Protein AF-A0A812QPV8-F1 (afdb_monomer_lite)

Structure (mmCIF, N/CA/C/O backbone):
data_AF-A0A812QPV8-F1
#
_entry.id   AF-A0A812QPV8-F1
#
loop_
_atom_site.group_PDB
_atom_site.id
_atom_site.type_symbol
_atom_site.label_atom_id
_atom_site.label_alt_id
_atom_site.label_comp_id
_atom_site.label_asym_id
_atom_site.label_entity_id
_atom_site.label_seq_id
_atom_site.pdbx_PDB_ins_code
_atom_site.Cartn_x
_atom_site.Cartn_y
_atom_site.Cartn_z
_atom_site.occupancy
_atom_site.B_iso_or_equiv
_atom_site.auth_seq_id
_atom_site.auth_comp_id
_atom_site.auth_asym_id
_atom_site.auth_atom_id
_atom_site.pdbx_PDB_model_num
ATOM 1 N N . MET A 1 1 ? 8.703 -11.787 -17.343 1.00 75.12 1 MET A N 1
ATOM 2 C CA . MET A 1 1 ? 9.051 -10.346 -17.436 1.00 75.12 1 MET A CA 1
ATOM 3 C C . MET A 1 1 ? 9.563 -9.768 -16.114 1.00 75.12 1 MET A C 1
ATOM 5 O O . MET A 1 1 ? 10.776 -9.714 -15.955 1.00 75.12 1 MET A O 1
ATOM 9 N N . LEU A 1 2 ? 8.716 -9.379 -15.142 1.00 79.25 2 LEU A N 1
ATOM 10 C CA . LEU A 1 2 ? 9.198 -8.788 -13.872 1.00 79.25 2 LEU A CA 1
ATOM 11 C C . LEU A 1 2 ? 10.125 -9.726 -13.080 1.00 79.25 2 LEU A C 1
ATOM 13 O O . LEU A 1 2 ? 11.092 -9.262 -12.480 1.00 79.25 2 LEU A O 1
ATOM 17 N N . GLN A 1 3 ? 9.884 -11.039 -13.128 1.00 82.38 3 GLN A N 1
ATOM 18 C CA . GLN A 1 3 ? 10.784 -12.039 -12.542 1.00 82.38 3 GLN A CA 1
ATOM 19 C C . GLN A 1 3 ? 12.177 -12.033 -13.184 1.00 82.38 3 GLN A C 1
ATOM 21 O O . GLN A 1 3 ? 13.171 -12.136 -12.474 1.00 82.38 3 GLN A O 1
ATOM 26 N N . ASP A 1 4 ? 12.270 -11.844 -14.498 1.00 80.50 4 ASP A N 1
ATOM 27 C CA . ASP A 1 4 ? 13.540 -11.923 -15.230 1.00 80.50 4 ASP A CA 1
ATOM 28 C C . ASP A 1 4 ? 14.403 -10.668 -15.054 1.00 80.50 4 ASP A C 1
ATOM 30 O O . ASP A 1 4 ? 15.629 -10.731 -15.159 1.00 80.50 4 ASP A O 1
ATOM 34 N N . TRP A 1 5 ? 13.761 -9.526 -14.794 1.00 80.69 5 TRP A N 1
ATOM 35 C CA . TRP A 1 5 ? 14.415 -8.217 -14.782 1.00 80.69 5 TRP A CA 1
ATOM 36 C C . TRP A 1 5 ? 14.488 -7.566 -13.409 1.00 80.69 5 TRP A C 1
ATOM 38 O O . TRP A 1 5 ? 15.447 -6.838 -13.159 1.00 80.69 5 TRP A O 1
ATOM 48 N N . VAL A 1 6 ? 13.531 -7.839 -12.513 1.00 81.50 6 VAL A N 1
ATOM 49 C CA . VAL A 1 6 ? 13.380 -7.094 -11.255 1.00 81.50 6 VAL A CA 1
ATOM 50 C C . VAL A 1 6 ? 13.342 -7.975 -10.006 1.00 81.50 6 VAL A C 1
ATOM 52 O O . VAL A 1 6 ? 14.066 -7.692 -9.047 1.00 81.50 6 VAL A O 1
ATOM 55 N N . THR A 1 7 ? 12.497 -9.006 -9.974 1.00 81.81 7 THR A N 1
ATOM 56 C CA . THR A 1 7 ? 12.145 -9.695 -8.718 1.00 81.81 7 THR A CA 1
ATOM 57 C C . THR A 1 7 ? 12.837 -11.042 -8.525 1.00 81.81 7 THR A C 1
ATOM 59 O O . THR A 1 7 ? 13.110 -11.425 -7.385 1.00 81.81 7 THR A O 1
ATOM 62 N N . GLY A 1 8 ? 13.161 -11.754 -9.608 1.00 83.38 8 GLY A N 1
ATOM 63 C CA . GLY A 1 8 ? 13.783 -13.073 -9.543 1.00 83.38 8 GLY A CA 1
ATOM 64 C C . GLY A 1 8 ? 15.198 -13.015 -8.978 1.00 83.38 8 GLY A C 1
ATOM 65 O O . GLY A 1 8 ? 15.910 -12.032 -9.150 1.00 83.38 8 GLY A O 1
ATOM 66 N N . ALA A 1 9 ? 15.644 -14.087 -8.319 1.00 81.38 9 ALA A N 1
ATOM 67 C CA . ALA A 1 9 ? 16.992 -14.149 -7.741 1.00 81.38 9 ALA A CA 1
ATOM 68 C C . ALA A 1 9 ? 18.106 -13.905 -8.781 1.00 81.38 9 ALA A C 1
ATOM 70 O O . ALA A 1 9 ? 19.172 -13.386 -8.453 1.00 81.38 9 ALA A O 1
ATOM 71 N N . ASP A 1 10 ? 17.832 -14.249 -10.040 1.00 83.25 10 ASP A N 1
ATOM 72 C CA . ASP A 1 10 ? 18.730 -14.060 -11.175 1.00 83.25 10 ASP A CA 1
ATOM 73 C C . ASP A 1 10 ? 18.531 -12.749 -11.939 1.00 83.25 10 ASP A C 1
ATOM 75 O O . ASP A 1 10 ? 19.294 -12.468 -12.863 1.00 83.25 10 ASP A O 1
ATOM 79 N N . ALA A 1 11 ? 17.554 -11.933 -11.546 1.00 86.19 11 ALA A N 1
ATOM 80 C CA . ALA A 1 11 ? 17.301 -10.651 -12.174 1.00 86.19 11 ALA A CA 1
ATOM 81 C C . ALA A 1 11 ? 18.518 -9.727 -12.074 1.00 86.19 11 ALA A C 1
ATOM 83 O O . ALA A 1 11 ? 19.187 -9.647 -11.037 1.00 86.19 11 ALA A O 1
ATOM 84 N N . ILE A 1 12 ? 18.778 -8.967 -13.140 1.00 86.81 12 ILE A N 1
ATOM 85 C CA . ILE A 1 12 ? 19.923 -8.052 -13.196 1.00 86.81 12 ILE A CA 1
ATOM 86 C C . ILE A 1 12 ? 19.884 -7.011 -12.066 1.00 86.81 12 ILE A C 1
ATOM 88 O O . ILE A 1 12 ? 20.927 -6.691 -11.497 1.00 86.81 12 ILE A O 1
ATOM 92 N N . THR A 1 13 ? 18.697 -6.559 -11.651 1.00 87.31 13 THR A N 1
ATOM 93 C CA . THR A 1 13 ? 18.526 -5.640 -10.512 1.00 87.31 13 THR A CA 1
ATOM 94 C C . THR A 1 13 ? 19.007 -6.248 -9.189 1.00 87.31 13 THR A C 1
ATOM 96 O O . THR A 1 13 ? 19.708 -5.584 -8.422 1.00 87.31 13 THR A O 1
ATOM 99 N N . GLN A 1 14 ? 18.682 -7.521 -8.933 1.00 86.50 14 GLN A N 1
ATOM 100 C CA . GLN A 1 14 ? 19.097 -8.262 -7.739 1.00 86.50 14 GLN A CA 1
ATOM 101 C C . GLN A 1 14 ? 20.594 -8.558 -7.784 1.00 86.50 14 GLN A C 1
ATOM 103 O O . GLN A 1 14 ? 21.288 -8.458 -6.772 1.00 86.50 14 GLN A O 1
ATOM 108 N N . ARG A 1 15 ? 21.124 -8.877 -8.968 1.00 87.69 15 ARG A N 1
ATOM 109 C CA . ARG A 1 15 ? 22.558 -9.117 -9.164 1.00 87.69 15 ARG A CA 1
ATOM 110 C C . ARG A 1 15 ? 23.383 -7.852 -8.942 1.00 87.69 15 ARG A C 1
ATOM 112 O O . ARG A 1 15 ? 24.387 -7.928 -8.246 1.00 87.69 15 ARG A O 1
ATOM 119 N N . ILE A 1 16 ? 22.947 -6.700 -9.452 1.00 88.44 16 ILE A N 1
ATOM 120 C CA . ILE A 1 16 ? 23.597 -5.403 -9.195 1.00 88.44 16 ILE A CA 1
ATOM 121 C C . ILE A 1 16 ? 23.580 -5.069 -7.702 1.00 88.44 16 ILE A C 1
ATOM 123 O O . ILE A 1 16 ? 24.554 -4.538 -7.184 1.00 88.44 16 ILE A O 1
ATOM 127 N N . GLN A 1 17 ? 22.500 -5.392 -6.991 1.00 86.19 17 GLN A N 1
ATOM 128 C CA . GLN A 1 17 ? 22.426 -5.148 -5.554 1.00 86.19 17 GLN A CA 1
ATOM 129 C C . GLN A 1 17 ? 23.376 -6.048 -4.749 1.00 86.19 17 GLN A C 1
ATOM 131 O O . GLN A 1 17 ? 24.005 -5.577 -3.804 1.00 86.19 17 GLN A O 1
ATOM 136 N N . ASN A 1 18 ? 23.473 -7.329 -5.113 1.00 85.12 18 ASN A N 1
ATOM 137 C CA . ASN A 1 18 ? 24.186 -8.340 -4.327 1.00 85.12 18 ASN A CA 1
ATOM 138 C C . ASN A 1 18 ? 25.637 -8.583 -4.789 1.00 85.12 18 ASN A C 1
ATOM 140 O O . ASN A 1 18 ? 26.382 -9.288 -4.113 1.00 85.12 18 ASN A O 1
ATOM 144 N N . CYS A 1 19 ? 26.060 -8.022 -5.927 1.00 86.94 19 CYS A N 1
ATOM 145 C CA . CYS A 1 19 ? 27.414 -8.157 -6.463 1.00 86.94 19 CYS A CA 1
ATOM 146 C C . CYS A 1 19 ? 28.100 -6.789 -6.554 1.00 86.94 19 CYS A C 1
ATOM 148 O O . CYS A 1 19 ? 27.746 -5.964 -7.396 1.00 86.94 19 CYS A O 1
ATOM 150 N N . THR A 1 20 ? 29.135 -6.577 -5.737 1.00 87.44 20 THR A N 1
ATOM 151 C CA . THR A 1 20 ? 29.903 -5.319 -5.684 1.00 87.44 20 THR A CA 1
ATOM 152 C C . THR A 1 20 ? 30.491 -4.931 -7.040 1.00 87.44 20 THR A C 1
ATOM 154 O O . THR A 1 20 ? 30.349 -3.787 -7.459 1.00 87.44 20 THR A O 1
ATOM 157 N N . ALA A 1 21 ? 31.052 -5.895 -7.777 1.00 89.06 21 ALA A N 1
ATOM 158 C CA . ALA A 1 21 ? 31.607 -5.655 -9.107 1.00 89.06 21 ALA A CA 1
ATOM 159 C C . ALA A 1 21 ? 30.552 -5.123 -10.095 1.00 89.06 21 ALA A C 1
ATOM 161 O O . ALA A 1 21 ? 30.802 -4.149 -10.800 1.00 89.06 21 ALA A O 1
ATOM 162 N N . LEU A 1 22 ? 29.352 -5.718 -10.123 1.00 89.44 22 LEU A N 1
ATOM 163 C CA . LEU A 1 22 ? 28.262 -5.231 -10.978 1.00 89.44 22 LEU A CA 1
ATOM 164 C C . LEU A 1 22 ? 27.722 -3.879 -10.497 1.00 89.44 22 LEU A C 1
ATOM 166 O O . LEU A 1 22 ? 27.379 -3.040 -11.325 1.00 89.44 22 LEU A O 1
ATOM 170 N N . ALA A 1 23 ? 27.683 -3.642 -9.184 1.00 89.75 23 ALA A N 1
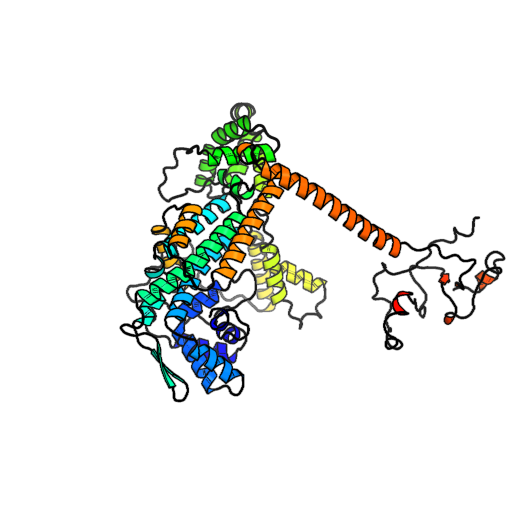ATOM 171 C CA . ALA A 1 23 ? 27.285 -2.357 -8.613 1.00 89.75 23 ALA A CA 1
ATOM 172 C C . ALA A 1 23 ? 28.225 -1.212 -9.020 1.00 89.75 23 ALA A C 1
ATOM 174 O O . ALA A 1 23 ? 27.761 -0.107 -9.307 1.00 89.75 23 ALA A O 1
ATOM 175 N N . ASP A 1 24 ? 29.536 -1.457 -9.044 1.00 91.31 24 ASP A N 1
ATOM 176 C CA . ASP A 1 24 ? 30.533 -0.454 -9.430 1.00 91.31 24 ASP A CA 1
ATOM 177 C C . ASP A 1 24 ? 30.504 -0.167 -10.938 1.00 91.31 24 ASP A C 1
ATOM 179 O O . ASP A 1 24 ? 30.560 0.997 -11.347 1.00 91.31 24 ASP A O 1
ATOM 183 N N . VAL A 1 25 ? 30.319 -1.203 -11.764 1.00 92.69 25 VAL A N 1
ATOM 184 C CA . VAL A 1 25 ? 30.112 -1.055 -13.215 1.00 92.69 25 VAL A CA 1
ATOM 185 C C . VAL A 1 25 ? 28.845 -0.247 -13.497 1.00 92.69 25 VAL A C 1
ATOM 187 O O . VAL A 1 25 ? 28.894 0.757 -14.205 1.00 92.69 25 VAL A O 1
ATOM 190 N N . TYR A 1 26 ? 27.727 -0.616 -12.871 1.00 93.25 26 TYR A N 1
ATOM 191 C CA . TYR A 1 26 ? 26.462 0.102 -13.006 1.00 93.25 26 TYR A CA 1
ATOM 192 C C . TYR A 1 26 ? 26.579 1.570 -12.586 1.00 93.25 26 TYR A C 1
ATOM 194 O O . TYR A 1 26 ? 26.126 2.463 -13.299 1.00 93.25 26 TYR A O 1
ATOM 202 N N . ARG A 1 27 ? 27.248 1.848 -11.460 1.00 91.50 27 ARG A N 1
ATOM 203 C CA . ARG A 1 27 ? 27.501 3.221 -11.001 1.00 91.50 27 ARG A CA 1
ATOM 204 C C . ARG A 1 27 ? 28.312 4.022 -12.015 1.00 91.50 27 ARG A C 1
ATOM 206 O O . ARG A 1 27 ? 28.016 5.195 -12.221 1.00 91.50 27 ARG A O 1
ATOM 213 N N . THR A 1 28 ? 29.312 3.400 -12.635 1.00 92.19 28 THR A N 1
ATOM 214 C CA . THR A 1 28 ? 30.125 4.037 -13.678 1.00 92.19 28 THR A CA 1
ATOM 215 C C . THR A 1 28 ? 29.258 4.429 -14.869 1.00 92.19 28 THR A C 1
ATOM 217 O O . THR A 1 28 ? 29.315 5.578 -15.300 1.00 92.19 28 THR A O 1
ATOM 220 N N . TYR A 1 29 ? 28.383 3.535 -15.334 1.00 92.62 29 TYR A N 1
ATOM 221 C CA . TYR A 1 29 ? 27.470 3.863 -16.427 1.00 92.62 29 TYR A CA 1
ATOM 222 C C . TYR A 1 29 ? 26.437 4.925 -16.041 1.00 92.62 29 TYR A C 1
ATOM 224 O O . TYR A 1 29 ? 26.182 5.813 -16.843 1.00 92.62 29 TYR A O 1
ATOM 232 N N . CYS A 1 30 ? 25.914 4.927 -14.810 1.00 89.94 30 CYS A N 1
ATOM 233 C CA . CYS A 1 30 ? 25.031 5.998 -14.327 1.00 89.94 30 CYS A CA 1
ATOM 234 C C . CYS A 1 30 ? 25.697 7.384 -14.333 1.00 89.94 30 CYS A C 1
ATOM 236 O O . CYS A 1 30 ? 25.015 8.380 -14.557 1.00 89.94 30 CYS A O 1
ATOM 238 N N . LEU A 1 31 ? 27.009 7.463 -14.079 1.00 88.12 31 LEU A N 1
ATOM 239 C CA . LEU A 1 31 ? 27.772 8.716 -14.158 1.00 88.12 31 LEU A CA 1
ATOM 240 C C . LEU A 1 31 ? 27.986 9.187 -15.601 1.00 88.12 31 LEU A C 1
ATOM 242 O O . LEU A 1 31 ? 28.147 10.382 -15.824 1.00 88.12 31 LEU A O 1
ATOM 246 N N . GLN A 1 32 ? 27.996 8.254 -16.551 1.00 87.44 32 GLN A N 1
ATOM 247 C CA . GLN A 1 32 ? 28.185 8.506 -17.981 1.00 87.44 32 GLN A CA 1
ATOM 248 C C . GLN A 1 32 ? 26.866 8.772 -18.723 1.00 87.44 32 GLN A C 1
ATOM 250 O O . GLN A 1 32 ? 26.887 9.012 -19.926 1.00 87.44 32 GLN A O 1
ATOM 255 N N . LEU A 1 33 ? 25.717 8.713 -18.037 1.00 84.88 33 LEU A N 1
ATOM 256 C CA . LEU A 1 33 ? 24.424 9.030 -18.639 1.00 84.88 33 LEU A CA 1
ATOM 257 C C . LEU A 1 33 ? 24.303 10.536 -18.884 1.00 84.88 33 LEU A C 1
ATOM 259 O O . LEU A 1 33 ? 24.013 11.313 -17.974 1.00 84.88 33 LEU A O 1
ATOM 263 N N . GLU A 1 34 ? 24.491 10.928 -20.139 1.00 78.19 34 GLU A N 1
ATOM 264 C CA . GLU A 1 34 ? 24.252 12.281 -20.633 1.00 78.19 34 GLU A CA 1
ATOM 265 C C . GLU A 1 34 ? 22.847 12.390 -21.253 1.00 78.19 34 GLU A C 1
ATOM 267 O O . GLU A 1 34 ? 22.295 11.414 -21.757 1.00 78.19 34 GLU A O 1
ATOM 272 N N . GLY A 1 35 ? 22.234 13.577 -21.198 1.00 72.44 35 GLY A N 1
ATOM 273 C CA . GLY A 1 35 ? 20.972 13.858 -21.902 1.00 72.44 35 GLY A CA 1
ATOM 274 C C . GLY A 1 35 ? 19.683 13.290 -21.287 1.00 72.44 35 GLY A C 1
ATOM 275 O O . GLY A 1 35 ? 18.614 13.504 -21.851 1.00 72.44 35 GLY A O 1
ATOM 276 N N . SER A 1 36 ? 19.735 12.612 -20.133 1.00 79.38 36 SER A N 1
ATOM 277 C CA . SER A 1 36 ? 18.519 12.188 -19.419 1.00 79.38 36 SER A CA 1
ATOM 278 C C . SER A 1 36 ? 17.791 13.380 -18.789 1.00 79.38 36 SER A C 1
ATOM 280 O O . SER A 1 36 ? 18.416 14.225 -18.146 1.00 79.38 36 SER A O 1
ATOM 282 N N . GLU A 1 37 ? 16.455 13.410 -18.890 1.00 81.06 37 GLU A N 1
ATOM 283 C CA . GLU A 1 37 ? 15.605 14.385 -18.182 1.00 81.06 37 GLU A CA 1
ATOM 284 C C . GLU A 1 37 ? 15.828 14.322 -16.659 1.00 81.06 37 GLU A C 1
ATOM 286 O O . GLU A 1 37 ? 15.703 15.334 -15.964 1.00 81.06 37 GLU A O 1
ATOM 291 N N . VAL A 1 38 ? 16.206 13.147 -16.136 1.00 83.94 38 VAL A N 1
ATOM 292 C CA . VAL A 1 38 ? 16.430 12.910 -14.708 1.00 83.94 38 VAL A CA 1
ATOM 293 C C . VAL A 1 38 ? 17.917 12.732 -14.407 1.00 83.94 38 VAL A C 1
ATOM 295 O O . VAL A 1 38 ? 18.585 11.845 -14.935 1.00 83.94 38 VAL A O 1
ATOM 298 N N . ASN A 1 39 ? 18.435 13.537 -13.479 1.00 83.25 39 ASN A N 1
ATOM 299 C CA . ASN A 1 39 ? 19.798 13.420 -12.983 1.00 83.25 39 ASN A CA 1
ATOM 300 C C . ASN A 1 39 ? 19.939 12.179 -12.092 1.00 83.25 39 ASN A C 1
ATOM 302 O O . ASN A 1 39 ? 19.562 12.178 -10.913 1.00 83.25 39 ASN A O 1
ATOM 306 N N . VAL A 1 40 ? 20.537 11.140 -12.668 1.00 83.06 40 VAL A N 1
ATOM 307 C CA . VAL A 1 40 ? 20.774 9.839 -12.033 1.00 83.06 40 VAL A CA 1
ATOM 308 C C . VAL A 1 40 ? 22.232 9.623 -11.618 1.00 83.06 40 VAL A C 1
ATOM 310 O O . VAL A 1 40 ? 22.562 8.575 -11.070 1.00 83.06 40 VAL A O 1
ATOM 313 N N . ALA A 1 41 ? 23.100 10.633 -11.745 1.00 78.06 41 ALA A N 1
ATOM 314 C CA . ALA A 1 41 ? 24.523 10.537 -11.393 1.00 78.06 41 ALA A CA 1
ATOM 315 C C . ALA A 1 41 ? 24.765 10.179 -9.909 1.00 78.06 41 ALA A C 1
ATOM 317 O O . ALA A 1 41 ? 25.815 9.664 -9.528 1.00 78.06 41 ALA A O 1
ATOM 318 N N . ARG A 1 42 ? 23.780 10.443 -9.039 1.00 78.06 42 ARG A N 1
ATOM 319 C CA . ARG A 1 42 ? 23.828 10.101 -7.605 1.00 78.06 42 ARG A CA 1
ATOM 320 C C . ARG A 1 42 ? 23.305 8.696 -7.288 1.00 78.06 42 ARG A C 1
ATOM 322 O O . ARG A 1 42 ? 23.378 8.271 -6.131 1.00 78.06 42 ARG A O 1
ATOM 329 N N . VAL A 1 43 ? 22.773 7.975 -8.274 1.00 82.25 43 VAL A N 1
ATOM 330 C CA . VAL A 1 43 ? 22.234 6.624 -8.101 1.00 82.25 43 VAL A CA 1
ATOM 331 C C . VAL A 1 43 ? 23.396 5.633 -8.043 1.00 82.25 43 VAL A C 1
ATOM 333 O O . VAL A 1 43 ? 24.051 5.344 -9.036 1.00 82.25 43 VAL A O 1
ATOM 336 N N . LYS A 1 44 ? 23.663 5.102 -6.846 1.00 74.75 44 LYS A N 1
ATOM 337 C CA . LYS A 1 44 ? 24.750 4.131 -6.619 1.00 74.75 44 LYS A CA 1
ATOM 338 C C . LYS A 1 44 ? 24.321 2.674 -6.792 1.00 74.75 44 LYS A C 1
ATOM 340 O O . LYS A 1 44 ? 25.178 1.818 -6.972 1.00 74.75 44 LYS A O 1
ATOM 345 N N . ASN A 1 45 ? 23.026 2.402 -6.652 1.00 80.19 45 ASN A N 1
ATOM 346 C CA . ASN A 1 45 ? 22.413 1.079 -6.712 1.00 80.19 45 ASN A CA 1
ATOM 347 C C . ASN A 1 45 ? 20.906 1.200 -6.982 1.00 80.19 45 ASN A C 1
ATOM 349 O O . ASN A 1 45 ? 20.326 2.288 -6.923 1.00 80.19 45 ASN A O 1
ATOM 353 N N . LEU A 1 46 ? 20.270 0.062 -7.242 1.00 82.62 46 LEU A N 1
ATOM 354 C CA . LEU A 1 46 ? 18.833 -0.029 -7.503 1.00 82.62 46 LEU A CA 1
ATOM 355 C C . LEU A 1 46 ? 18.009 -0.155 -6.210 1.00 82.62 46 LEU A C 1
ATOM 357 O O . LEU A 1 46 ? 16.801 0.035 -6.249 1.00 82.62 46 LEU A O 1
ATOM 361 N N . ARG A 1 47 ? 18.667 -0.393 -5.061 1.00 79.19 47 ARG A N 1
ATOM 362 C CA . ARG A 1 47 ? 18.043 -0.597 -3.739 1.00 79.19 47 ARG A CA 1
ATOM 363 C C . ARG A 1 47 ? 17.018 -1.726 -3.740 1.00 79.19 47 ARG A C 1
ATOM 365 O O . ARG A 1 47 ? 15.946 -1.606 -3.159 1.00 79.19 47 ARG A O 1
ATOM 372 N N . ALA A 1 48 ? 17.365 -2.831 -4.390 1.00 75.38 48 ALA A N 1
ATOM 373 C CA . ALA A 1 48 ? 16.578 -4.043 -4.261 1.00 75.38 48 ALA A CA 1
ATOM 374 C C . ALA A 1 48 ? 16.653 -4.534 -2.814 1.00 75.38 48 ALA A C 1
ATOM 376 O O . ALA A 1 48 ? 17.731 -4.829 -2.309 1.00 75.38 48 ALA A O 1
ATOM 377 N N . SER A 1 49 ? 15.512 -4.598 -2.141 1.00 69.56 49 SER A N 1
ATOM 378 C CA . SER A 1 49 ? 15.388 -5.281 -0.860 1.00 69.56 49 SER A CA 1
ATOM 379 C C . SER A 1 49 ? 14.147 -6.158 -0.897 1.00 69.56 49 SER A C 1
ATOM 381 O O . SER A 1 49 ? 13.163 -5.824 -1.553 1.00 69.56 49 SER A O 1
ATOM 383 N N . LYS A 1 50 ? 14.235 -7.312 -0.233 1.00 66.44 50 LYS A N 1
ATOM 384 C CA . LYS A 1 50 ? 13.115 -8.246 -0.054 1.00 66.44 50 LYS A CA 1
ATOM 385 C C . LYS A 1 50 ? 12.336 -7.969 1.232 1.00 66.44 50 LYS A C 1
ATOM 387 O O . LYS A 1 50 ? 11.491 -8.773 1.607 1.00 66.44 50 LYS A O 1
ATOM 392 N N . ASP A 1 51 ? 12.649 -6.882 1.935 1.00 64.50 51 ASP A N 1
ATOM 393 C CA . ASP A 1 51 ? 11.843 -6.470 3.075 1.00 64.50 51 ASP A CA 1
ATOM 394 C C . ASP A 1 51 ? 10.485 -5.924 2.597 1.00 64.50 51 ASP A C 1
ATOM 396 O O . ASP A 1 51 ? 10.348 -5.379 1.497 1.00 64.50 51 ASP A O 1
ATOM 400 N N . ARG A 1 52 ? 9.452 -6.108 3.426 1.00 58.09 52 ARG A N 1
ATOM 401 C CA . ARG A 1 52 ? 8.080 -5.672 3.119 1.00 58.09 52 ARG A CA 1
ATOM 402 C C . ARG A 1 52 ? 7.958 -4.150 2.926 1.00 58.09 52 ARG A C 1
ATOM 404 O O . ARG A 1 52 ? 6.956 -3.684 2.396 1.00 58.09 52 ARG A O 1
ATOM 411 N N . PHE A 1 53 ? 8.975 -3.390 3.342 1.00 54.34 53 PHE A N 1
ATOM 412 C CA . PHE A 1 53 ? 8.977 -1.928 3.419 1.00 54.34 53 PHE A CA 1
ATOM 413 C C . PHE A 1 53 ? 9.594 -1.253 2.185 1.00 54.34 53 PHE A C 1
ATOM 415 O O . PHE A 1 53 ? 9.220 -0.136 1.826 1.00 54.34 53 PHE A O 1
ATOM 422 N N . ALA A 1 54 ? 10.537 -1.909 1.510 1.00 56.62 54 ALA A N 1
ATOM 423 C CA . ALA A 1 54 ? 11.245 -1.340 0.371 1.00 56.62 54 ALA A CA 1
ATOM 424 C C . ALA A 1 54 ? 10.439 -1.425 -0.923 1.00 56.62 54 ALA A C 1
ATOM 426 O O . ALA A 1 54 ? 10.660 -0.590 -1.802 1.00 56.62 54 ALA A O 1
ATOM 427 N N . SER A 1 55 ? 9.489 -2.369 -1.022 1.00 65.81 55 SER A N 1
ATOM 428 C CA . SER A 1 55 ? 8.743 -2.684 -2.248 1.00 65.81 55 SER A CA 1
ATOM 429 C C . SER A 1 55 ? 9.668 -2.944 -3.457 1.00 65.81 55 SER A C 1
ATOM 431 O O . SER A 1 55 ? 10.843 -2.584 -3.508 1.00 65.81 55 SER A O 1
ATOM 433 N N . TYR A 1 56 ? 9.144 -3.562 -4.512 1.00 78.38 56 TYR A N 1
ATOM 434 C CA . TYR A 1 56 ? 9.844 -3.557 -5.800 1.00 78.38 56 TYR A CA 1
ATOM 435 C C . TYR A 1 56 ? 9.731 -2.206 -6.526 1.00 78.38 56 TYR A C 1
ATOM 437 O O . TYR A 1 56 ? 10.335 -2.038 -7.582 1.00 78.38 56 TYR A O 1
ATOM 445 N N . GLN A 1 57 ? 9.034 -1.222 -5.939 1.00 87.12 57 GLN A N 1
ATOM 446 C CA . GLN A 1 57 ? 8.855 0.128 -6.477 1.00 87.12 57 GLN A CA 1
ATOM 447 C C . GLN A 1 57 ? 10.185 0.813 -6.803 1.00 87.12 57 GLN A C 1
ATOM 449 O O . GLN A 1 57 ? 10.363 1.252 -7.933 1.00 87.12 57 GLN A O 1
ATOM 454 N N . GLN A 1 58 ? 11.118 0.903 -5.848 1.00 87.44 58 GLN A N 1
ATOM 455 C CA . GLN A 1 58 ? 12.364 1.651 -6.049 1.00 87.44 58 GLN A CA 1
ATOM 456 C C . GLN A 1 58 ? 13.324 0.985 -7.059 1.00 87.44 58 GLN A C 1
ATOM 458 O O . GLN A 1 58 ? 13.868 1.691 -7.917 1.00 87.44 58 GLN A O 1
ATOM 463 N N . PRO A 1 59 ? 13.522 -0.348 -7.029 1.00 88.50 59 PRO A N 1
ATOM 464 C CA . PRO A 1 59 ? 14.264 -1.050 -8.076 1.00 88.50 59 PRO A CA 1
ATOM 465 C C . PRO A 1 59 ? 13.654 -0.868 -9.460 1.00 88.50 59 PRO A C 1
ATOM 467 O O . PRO A 1 59 ? 14.386 -0.636 -10.419 1.00 88.50 59 PRO A O 1
ATOM 470 N N . LEU A 1 60 ? 12.326 -0.942 -9.559 1.00 90.00 60 LEU A N 1
ATOM 471 C CA . LEU A 1 60 ? 11.602 -0.825 -10.817 1.00 90.00 60 LEU A CA 1
ATOM 472 C C . LEU A 1 60 ? 11.655 0.606 -11.372 1.00 90.00 60 LEU A C 1
ATOM 474 O O . LEU A 1 60 ? 12.006 0.798 -12.534 1.00 90.00 60 LEU A O 1
ATOM 478 N N . SER A 1 61 ? 11.421 1.620 -10.532 1.00 91.56 61 SER A N 1
ATOM 479 C CA . SER A 1 61 ? 11.514 3.027 -10.937 1.00 91.56 61 SER A CA 1
ATOM 480 C C . SER A 1 61 ? 12.913 3.392 -11.414 1.00 91.56 61 SER A C 1
ATOM 482 O O . SER A 1 61 ? 13.076 4.071 -12.426 1.00 91.56 61 SER A O 1
ATOM 484 N N . ARG A 1 62 ? 13.948 2.925 -10.708 1.00 91.44 62 ARG A N 1
ATOM 485 C CA . ARG A 1 62 ? 15.331 3.185 -11.112 1.00 91.44 62 ARG A CA 1
ATOM 486 C C . ARG A 1 62 ? 15.708 2.411 -12.361 1.00 91.44 62 ARG A C 1
ATOM 488 O O . ARG A 1 62 ? 16.384 2.992 -13.200 1.00 91.44 62 ARG A O 1
ATOM 495 N N . ALA A 1 63 ? 15.252 1.168 -12.521 1.00 91.69 63 ALA A N 1
ATOM 496 C CA . ALA A 1 63 ? 15.476 0.404 -13.747 1.00 91.69 63 ALA A CA 1
ATOM 497 C C . ALA A 1 63 ? 14.939 1.141 -14.984 1.00 91.69 63 ALA A C 1
ATOM 499 O O . ALA A 1 63 ? 15.617 1.152 -16.003 1.00 91.69 63 ALA A O 1
ATOM 500 N N . VAL A 1 64 ? 13.789 1.817 -14.868 1.00 93.81 64 VAL A N 1
ATOM 501 C CA . VAL A 1 64 ? 13.227 2.668 -15.932 1.00 93.81 64 VAL A CA 1
ATOM 502 C C . VAL A 1 64 ? 14.075 3.924 -16.158 1.00 93.81 64 VAL A C 1
ATOM 504 O O . VAL A 1 64 ? 14.518 4.175 -17.274 1.00 93.81 64 VAL A O 1
ATOM 507 N N . LEU A 1 65 ? 14.362 4.692 -15.102 1.00 93.19 65 LEU A N 1
ATOM 508 C CA . LEU A 1 65 ? 15.089 5.970 -15.207 1.00 93.19 65 LEU A CA 1
ATOM 509 C C . LEU A 1 65 ? 16.568 5.833 -15.608 1.00 93.19 65 LEU A C 1
ATOM 511 O O . LEU A 1 65 ? 17.195 6.806 -16.016 1.00 93.19 65 LEU A O 1
ATOM 515 N N . THR A 1 66 ? 17.151 4.650 -15.428 1.00 92.69 66 THR A N 1
ATOM 516 C CA . THR A 1 66 ? 18.573 4.365 -15.692 1.00 92.69 66 THR A CA 1
ATOM 517 C C . THR A 1 66 ? 18.748 3.239 -16.703 1.00 92.69 66 THR A C 1
ATOM 519 O O . THR A 1 66 ? 19.781 2.568 -16.711 1.00 92.69 66 THR A O 1
ATOM 522 N N . PHE A 1 67 ? 17.743 3.006 -17.548 1.00 92.31 67 PHE A N 1
ATOM 523 C CA . PHE A 1 67 ? 17.695 1.817 -18.390 1.00 92.31 67 PHE A CA 1
ATOM 524 C C . PHE A 1 67 ? 18.934 1.661 -19.293 1.00 92.31 67 PHE A C 1
ATOM 526 O O . PHE A 1 67 ? 19.443 0.553 -19.426 1.00 92.31 67 PHE A O 1
ATOM 533 N N . ASP A 1 68 ? 19.522 2.755 -19.787 1.00 91.56 68 ASP A N 1
ATOM 534 C CA . ASP A 1 68 ? 20.795 2.721 -20.528 1.00 91.56 68 ASP A CA 1
ATOM 535 C C . ASP A 1 68 ? 21.966 2.195 -19.687 1.00 91.56 68 ASP A C 1
ATOM 537 O O . ASP A 1 68 ? 22.742 1.351 -20.138 1.00 91.56 68 ASP A O 1
ATOM 541 N N . ALA A 1 69 ? 22.086 2.640 -18.435 1.00 92.38 69 ALA A N 1
ATOM 542 C CA . ALA A 1 69 ? 23.114 2.135 -17.531 1.00 92.38 69 ALA A CA 1
ATOM 543 C C . ALA A 1 69 ? 22.873 0.663 -17.175 1.00 92.38 69 ALA A C 1
ATOM 545 O O . ALA A 1 69 ? 23.825 -0.117 -17.085 1.00 92.38 69 ALA A O 1
ATOM 546 N N . LEU A 1 70 ? 21.608 0.262 -17.020 1.00 91.75 70 LEU A N 1
ATOM 547 C CA . LEU A 1 70 ? 21.230 -1.129 -16.789 1.00 91.75 70 LEU A CA 1
ATOM 548 C C . LEU A 1 70 ? 21.596 -2.017 -17.987 1.00 91.75 70 LEU A C 1
ATOM 550 O O . LEU A 1 70 ? 22.216 -3.067 -17.808 1.00 91.75 70 LEU A O 1
ATOM 554 N N . LEU A 1 71 ? 21.269 -1.570 -19.200 1.00 91.50 71 LEU A N 1
ATOM 555 C CA . LEU A 1 71 ? 21.568 -2.255 -20.453 1.00 91.50 71 LEU A CA 1
ATOM 556 C C . LEU A 1 71 ? 23.080 -2.393 -20.668 1.00 91.50 71 LEU A C 1
ATOM 558 O O . LEU A 1 71 ? 23.563 -3.495 -20.927 1.00 91.50 71 LEU A O 1
ATOM 562 N N . ASN A 1 72 ? 23.844 -1.317 -20.475 1.00 91.75 72 ASN A N 1
ATOM 563 C CA . ASN A 1 72 ? 25.304 -1.345 -20.586 1.00 91.75 72 ASN A CA 1
ATOM 564 C C . ASN A 1 72 ? 25.946 -2.266 -19.542 1.00 91.75 72 ASN A C 1
ATOM 566 O O . ASN A 1 72 ? 26.876 -3.008 -19.855 1.00 91.75 72 ASN A O 1
ATOM 570 N N . THR A 1 73 ? 25.410 -2.297 -18.319 1.00 92.69 73 THR A N 1
ATOM 571 C CA . THR A 1 73 ? 25.858 -3.244 -17.285 1.00 92.69 73 THR A CA 1
ATOM 572 C C . THR A 1 73 ? 25.592 -4.690 -17.701 1.00 92.69 73 THR A C 1
ATOM 574 O O . THR A 1 73 ? 26.435 -5.561 -17.486 1.00 92.69 73 THR A O 1
ATOM 577 N N . LEU A 1 74 ? 24.444 -4.956 -18.328 1.00 90.62 74 LEU A N 1
ATOM 578 C CA . LEU A 1 74 ? 24.092 -6.283 -18.823 1.00 90.62 74 LEU A CA 1
ATOM 579 C C . LEU A 1 74 ? 25.010 -6.722 -19.976 1.00 90.62 74 LEU A C 1
ATOM 581 O O . LEU A 1 74 ? 25.511 -7.845 -19.963 1.00 90.62 74 LEU A O 1
ATOM 585 N N . VAL A 1 75 ? 25.298 -5.829 -20.928 1.00 90.50 75 VAL A N 1
ATOM 586 C CA . VAL A 1 75 ? 26.255 -6.072 -22.023 1.00 90.50 75 VAL A CA 1
ATOM 587 C C . VAL A 1 75 ? 27.665 -6.311 -21.478 1.00 90.50 75 VAL A C 1
ATOM 589 O O . VAL A 1 75 ? 28.344 -7.255 -21.896 1.00 90.50 75 VAL A O 1
ATOM 592 N N . TRP A 1 76 ? 28.096 -5.516 -20.496 1.00 92.44 76 TRP A N 1
ATOM 593 C CA . TRP A 1 76 ? 29.368 -5.725 -19.811 1.00 92.44 76 TRP A CA 1
ATOM 594 C C . TRP A 1 76 ? 29.418 -7.105 -19.146 1.00 92.44 76 TRP A C 1
ATOM 596 O O . TRP A 1 76 ? 30.407 -7.824 -19.305 1.00 92.44 76 TRP A O 1
ATOM 606 N N . ALA A 1 77 ? 28.343 -7.515 -18.466 1.00 91.31 77 ALA A N 1
ATOM 607 C CA . ALA A 1 77 ? 28.259 -8.820 -17.818 1.00 91.31 77 ALA A CA 1
ATOM 608 C C . ALA A 1 77 ? 28.323 -9.975 -18.832 1.00 91.31 77 ALA A C 1
ATOM 610 O O . ALA A 1 77 ? 29.031 -10.945 -18.593 1.00 91.31 77 ALA A O 1
ATOM 611 N N . ILE A 1 78 ? 27.662 -9.859 -19.988 1.00 90.44 78 ILE A N 1
ATOM 612 C CA . ILE A 1 78 ? 27.730 -10.859 -21.073 1.00 90.44 78 ILE A CA 1
ATOM 613 C C . ILE A 1 78 ? 29.148 -10.975 -21.656 1.00 90.44 78 ILE A C 1
ATOM 615 O O . ILE A 1 78 ? 29.555 -12.055 -22.088 1.00 90.44 78 ILE A O 1
ATOM 619 N N . THR A 1 79 ? 29.889 -9.867 -21.679 1.00 89.38 79 THR A N 1
ATOM 620 C CA . THR A 1 79 ? 31.236 -9.797 -22.262 1.00 89.38 79 THR A CA 1
ATOM 621 C C . THR A 1 79 ? 32.314 -10.310 -21.306 1.00 89.38 79 THR A C 1
ATOM 623 O O . THR A 1 79 ? 33.267 -10.938 -21.752 1.00 89.38 79 THR A O 1
ATOM 626 N N . ASN A 1 80 ? 32.161 -10.060 -20.002 1.00 89.81 80 ASN A N 1
ATOM 627 C CA . ASN A 1 80 ? 33.189 -10.327 -18.986 1.00 89.81 80 ASN A CA 1
ATOM 628 C C . ASN A 1 80 ? 32.899 -11.551 -18.100 1.00 89.81 80 ASN A C 1
ATOM 630 O O . ASN A 1 80 ? 33.719 -11.896 -17.250 1.00 89.81 80 ASN A O 1
ATOM 634 N N . ARG A 1 81 ? 31.729 -12.184 -18.235 1.00 88.62 81 ARG A N 1
ATOM 635 C CA . ARG A 1 81 ? 31.368 -13.421 -17.523 1.00 88.62 81 ARG A CA 1
ATOM 636 C C . ARG A 1 81 ? 31.277 -14.577 -18.507 1.00 88.62 81 ARG A C 1
ATOM 638 O O . ARG A 1 81 ? 30.927 -14.380 -19.667 1.00 88.62 81 ARG A O 1
ATOM 645 N N . ASP A 1 82 ? 31.495 -15.788 -18.005 1.00 89.38 82 ASP A N 1
ATOM 646 C CA . ASP A 1 82 ? 31.463 -17.019 -18.792 1.00 89.38 82 ASP A CA 1
ATOM 647 C C . ASP A 1 82 ? 30.480 -18.055 -18.231 1.00 89.38 82 ASP A C 1
ATOM 649 O O . ASP A 1 82 ? 29.889 -17.900 -17.158 1.00 89.38 82 ASP A O 1
ATOM 653 N N . GLY A 1 83 ? 30.271 -19.127 -18.998 1.00 89.81 83 GLY A N 1
ATOM 654 C CA . GLY A 1 83 ? 29.468 -20.274 -18.586 1.00 89.81 83 GLY A CA 1
ATOM 655 C C . GLY A 1 83 ? 27.990 -19.944 -18.366 1.00 89.81 83 GLY A C 1
ATOM 656 O O . GLY A 1 83 ? 27.347 -19.269 -19.174 1.00 89.81 83 GLY A O 1
ATOM 657 N N . ALA A 1 84 ? 27.428 -20.465 -17.273 1.00 87.06 84 ALA A N 1
ATOM 658 C CA . ALA A 1 84 ? 26.001 -20.362 -16.982 1.00 87.06 84 ALA A CA 1
ATOM 659 C C . ALA A 1 84 ? 25.534 -18.918 -16.723 1.00 87.06 84 ALA A C 1
ATOM 661 O O . ALA A 1 84 ? 24.398 -18.588 -17.059 1.00 87.06 84 ALA A O 1
ATOM 662 N N . GLU A 1 85 ? 26.383 -18.050 -16.161 1.00 84.75 85 GLU A N 1
ATOM 663 C CA . GLU A 1 85 ? 26.018 -16.652 -15.888 1.00 84.75 85 GLU A CA 1
ATOM 664 C C . GLU A 1 85 ? 25.816 -15.863 -17.185 1.00 84.75 85 GLU A C 1
ATOM 666 O O . GLU A 1 85 ? 24.792 -15.201 -17.354 1.00 84.75 85 GLU A O 1
ATOM 671 N N . LYS A 1 86 ? 26.727 -16.019 -18.153 1.00 88.62 86 LYS A N 1
ATOM 672 C CA . LYS A 1 86 ? 26.601 -15.406 -19.483 1.00 88.62 86 LYS A CA 1
ATOM 673 C C . LYS A 1 86 ? 25.301 -15.803 -20.177 1.00 88.62 86 LYS A C 1
ATOM 675 O O . LYS A 1 86 ? 24.590 -14.946 -20.700 1.00 88.62 86 LYS A O 1
ATOM 680 N N . GLN A 1 87 ? 24.969 -17.095 -20.153 1.00 86.88 87 GLN A N 1
ATOM 681 C CA . GLN A 1 87 ? 23.751 -17.609 -20.786 1.00 86.88 87 GLN A CA 1
ATOM 682 C C . GLN A 1 87 ? 22.477 -17.052 -20.141 1.00 86.88 87 GLN A C 1
ATOM 684 O O . GLN A 1 87 ? 21.497 -16.797 -20.842 1.00 86.88 87 GLN A O 1
ATOM 689 N N . ARG A 1 88 ? 22.490 -16.813 -18.823 1.00 85.12 88 ARG A N 1
ATOM 690 C CA . ARG A 1 88 ? 21.376 -16.160 -18.117 1.00 85.12 88 ARG A CA 1
ATOM 691 C C . ARG A 1 88 ? 21.195 -14.720 -18.588 1.00 85.12 88 ARG A C 1
ATOM 693 O O . ARG A 1 88 ? 20.104 -14.372 -19.027 1.00 85.12 88 ARG A O 1
ATOM 700 N N . TYR A 1 89 ? 22.260 -13.919 -18.589 1.00 87.88 89 TYR A N 1
ATOM 701 C CA . TYR A 1 89 ? 22.193 -12.526 -19.042 1.00 87.88 89 TYR A CA 1
ATOM 702 C C . TYR A 1 89 ? 21.788 -12.402 -20.514 1.00 87.88 89 TYR A C 1
ATOM 704 O O . TYR A 1 89 ? 20.979 -11.544 -20.865 1.00 87.88 89 TYR A O 1
ATOM 712 N N . MET A 1 90 ? 22.279 -13.304 -21.368 1.00 87.44 90 MET A N 1
ATOM 713 C CA . MET A 1 90 ? 21.843 -13.382 -22.761 1.00 87.44 90 MET A CA 1
ATOM 714 C C . MET A 1 90 ? 20.358 -13.722 -22.897 1.00 87.44 90 MET A C 1
ATOM 716 O O . MET A 1 90 ? 19.692 -13.157 -23.760 1.00 87.44 90 MET A O 1
ATOM 720 N N . ARG A 1 91 ? 19.822 -14.627 -22.068 1.00 87.06 91 ARG A N 1
ATOM 721 C CA . ARG A 1 91 ? 18.389 -14.950 -22.068 1.00 87.06 91 ARG A CA 1
ATOM 722 C C . ARG A 1 91 ? 17.551 -13.732 -21.686 1.00 87.06 91 ARG A C 1
ATOM 724 O O . ARG A 1 91 ? 16.605 -13.431 -22.406 1.00 87.06 91 ARG A O 1
ATOM 731 N N . SER A 1 92 ? 17.926 -13.021 -20.621 1.00 85.81 92 SER A N 1
ATOM 732 C CA . SER A 1 92 ? 17.239 -11.792 -20.204 1.00 85.81 92 SER A CA 1
ATOM 733 C C . SER A 1 92 ? 17.276 -10.728 -21.303 1.00 85.81 92 SER A C 1
ATOM 735 O O . SER A 1 92 ? 16.252 -10.141 -21.623 1.00 85.81 92 SER A O 1
ATOM 737 N N . LEU A 1 93 ? 18.429 -10.520 -21.947 1.00 88.00 93 LEU A N 1
ATOM 738 C CA . LEU A 1 93 ? 18.549 -9.544 -23.035 1.00 88.00 93 LEU A CA 1
ATOM 739 C C . LEU A 1 93 ? 17.771 -9.963 -24.298 1.00 88.00 93 LEU A C 1
ATOM 741 O O . LEU A 1 93 ? 17.283 -9.116 -25.043 1.00 88.00 93 LEU A O 1
ATOM 745 N N . ARG A 1 94 ? 17.616 -11.270 -24.545 1.00 87.69 94 ARG A N 1
ATOM 746 C CA . ARG A 1 94 ? 16.794 -11.795 -25.648 1.00 87.69 94 ARG A CA 1
ATOM 747 C C . ARG A 1 94 ? 15.300 -11.588 -25.421 1.00 87.69 94 ARG A C 1
ATOM 749 O O . ARG A 1 94 ? 14.614 -11.276 -26.387 1.00 87.69 94 ARG A O 1
ATOM 756 N N . SER A 1 95 ? 14.815 -11.709 -24.187 1.00 87.56 95 SER A N 1
ATOM 757 C CA . SER A 1 95 ? 13.398 -11.491 -23.863 1.00 87.56 95 SER A CA 1
ATOM 758 C C . SER A 1 95 ? 12.983 -10.018 -23.829 1.00 87.56 95 SER A C 1
ATOM 760 O O . SER A 1 95 ? 11.824 -9.726 -23.564 1.00 87.56 95 SER A O 1
ATOM 762 N N . LEU A 1 96 ? 13.913 -9.095 -24.076 1.00 89.50 96 LEU A N 1
ATOM 763 C CA . LEU A 1 96 ? 13.652 -7.664 -24.072 1.00 89.50 96 LEU A CA 1
ATOM 764 C C . LEU A 1 96 ? 13.084 -7.195 -25.413 1.00 89.50 96 LEU A C 1
ATOM 766 O O . LEU A 1 96 ? 13.670 -7.459 -26.471 1.00 89.50 96 LEU A O 1
ATOM 770 N N . ASP A 1 97 ? 11.978 -6.470 -25.341 1.00 91.44 97 ASP A N 1
ATOM 771 C CA . ASP A 1 97 ? 11.326 -5.761 -26.437 1.00 91.44 97 ASP A CA 1
ATOM 772 C C . ASP A 1 97 ? 10.640 -4.484 -25.909 1.00 91.44 97 ASP A C 1
ATOM 774 O O . ASP A 1 97 ? 10.706 -4.164 -24.717 1.00 91.44 97 ASP A O 1
ATOM 778 N N . GLU A 1 98 ? 10.025 -3.716 -26.807 1.00 94.62 98 GLU A N 1
ATOM 779 C CA . GLU A 1 98 ? 9.327 -2.478 -26.461 1.00 94.62 98 GLU A CA 1
ATOM 780 C C . GLU A 1 98 ? 8.123 -2.718 -25.538 1.00 94.62 98 GLU A C 1
ATOM 782 O O . GLU A 1 98 ? 7.867 -1.906 -24.652 1.00 94.62 98 GLU A O 1
ATOM 787 N N . GLU A 1 99 ? 7.412 -3.836 -25.705 1.00 94.12 99 GLU A N 1
ATOM 788 C CA . GLU A 1 99 ? 6.236 -4.187 -24.901 1.00 94.12 99 GLU A CA 1
ATOM 789 C C . GLU A 1 99 ? 6.623 -4.432 -23.437 1.00 94.12 99 GLU A C 1
ATOM 791 O O . GLU A 1 99 ? 6.020 -3.862 -22.524 1.00 94.12 99 GLU A O 1
ATOM 796 N N . VAL A 1 100 ? 7.705 -5.180 -23.204 1.00 92.88 100 VAL A N 1
ATOM 797 C CA . VAL A 1 100 ? 8.293 -5.396 -21.877 1.00 92.88 100 VAL A CA 1
ATOM 798 C C . VAL A 1 100 ? 8.697 -4.076 -21.224 1.00 92.88 100 VAL A C 1
ATOM 800 O O . VAL A 1 100 ? 8.430 -3.881 -20.038 1.00 92.88 100 VAL A O 1
ATOM 803 N N . LEU A 1 101 ? 9.321 -3.161 -21.967 1.00 94.38 101 LEU A N 1
ATOM 804 C CA . LEU A 1 101 ? 9.785 -1.884 -21.418 1.00 94.38 101 LEU A CA 1
ATOM 805 C C . LEU A 1 101 ? 8.634 -0.950 -21.046 1.00 94.38 101 LEU A C 1
ATOM 807 O O . LEU A 1 101 ? 8.669 -0.341 -19.973 1.00 94.38 101 LEU A O 1
ATOM 811 N N . VAL A 1 102 ? 7.600 -0.880 -21.887 1.00 96.31 102 VAL A N 1
ATOM 812 C CA . VAL A 1 102 ? 6.379 -0.118 -21.592 1.00 96.31 102 VAL A CA 1
ATOM 813 C C . VAL A 1 102 ? 5.677 -0.697 -20.365 1.00 96.31 102 VAL A C 1
ATOM 815 O O . VAL A 1 102 ? 5.368 0.048 -19.436 1.00 96.31 102 VAL A O 1
ATOM 818 N N . LEU A 1 103 ? 5.501 -2.019 -20.296 1.00 94.81 103 LEU A N 1
ATOM 819 C CA . LEU A 1 103 ? 4.881 -2.667 -19.140 1.00 94.81 103 LEU A CA 1
ATOM 820 C C . LEU A 1 103 ? 5.697 -2.479 -17.854 1.00 94.81 103 LEU A C 1
ATOM 822 O O . LEU A 1 103 ? 5.123 -2.190 -16.807 1.00 94.81 103 LEU A O 1
ATOM 826 N N . MET A 1 104 ? 7.031 -2.574 -17.907 1.00 94.31 104 MET A N 1
ATOM 827 C CA . MET A 1 104 ? 7.888 -2.277 -16.751 1.00 94.31 104 MET A CA 1
ATOM 828 C C . MET A 1 104 ? 7.674 -0.848 -16.240 1.00 94.31 104 MET A C 1
ATOM 830 O O . MET A 1 104 ? 7.628 -0.630 -15.026 1.00 94.31 104 MET A O 1
ATOM 834 N N . ALA A 1 105 ? 7.521 0.116 -17.147 1.00 96.12 105 ALA A N 1
ATOM 835 C CA . ALA A 1 105 ? 7.255 1.501 -16.792 1.00 96.12 105 ALA A CA 1
ATOM 836 C C . ALA A 1 105 ? 5.847 1.697 -16.203 1.00 96.12 105 ALA A C 1
ATOM 838 O O . ALA A 1 105 ? 5.718 2.347 -15.163 1.00 96.12 105 ALA A O 1
ATOM 839 N N . MET A 1 106 ? 4.824 1.039 -16.760 1.00 96.69 106 MET A N 1
ATOM 840 C CA . MET A 1 106 ? 3.463 1.053 -16.204 1.00 96.69 106 MET A CA 1
ATOM 841 C C . MET A 1 106 ? 3.422 0.433 -14.804 1.00 96.69 106 MET A C 1
ATOM 843 O O . MET A 1 106 ? 2.821 0.991 -13.883 1.00 96.69 106 MET A O 1
ATOM 847 N N . CYS A 1 107 ? 4.127 -0.681 -14.596 1.00 94.62 107 CYS A N 1
ATOM 848 C CA . CYS A 1 107 ? 4.282 -1.273 -13.272 1.00 94.62 107 CYS A CA 1
ATOM 849 C C . CYS A 1 107 ? 5.007 -0.321 -12.302 1.00 94.62 107 CYS A C 1
ATOM 851 O O . CYS A 1 107 ? 4.670 -0.303 -11.120 1.00 94.62 107 CYS A O 1
ATOM 853 N N . ALA A 1 108 ? 5.974 0.484 -12.766 1.00 94.19 108 ALA A N 1
ATOM 854 C CA . ALA A 1 108 ? 6.658 1.476 -11.930 1.00 94.19 108 ALA A CA 1
ATOM 855 C C . ALA A 1 108 ? 5.702 2.582 -11.461 1.00 94.19 108 ALA A C 1
ATOM 857 O O . ALA A 1 108 ? 5.764 2.998 -10.300 1.00 94.19 108 ALA A O 1
ATOM 858 N N . ASP A 1 109 ? 4.806 3.031 -12.347 1.00 95.50 109 ASP A N 1
ATOM 859 C CA . ASP A 1 109 ? 3.769 4.010 -12.025 1.00 95.50 109 ASP A CA 1
ATOM 860 C C . ASP A 1 109 ? 2.798 3.469 -10.970 1.00 95.50 109 ASP A C 1
ATOM 862 O O . ASP A 1 109 ? 2.582 4.114 -9.943 1.00 95.50 109 ASP A O 1
ATOM 866 N N . ILE A 1 110 ? 2.272 2.261 -11.169 1.00 93.88 110 ILE A N 1
ATOM 867 C CA . ILE A 1 110 ? 1.355 1.632 -10.210 1.00 93.88 110 ILE A CA 1
ATOM 868 C C . ILE A 1 110 ? 2.043 1.345 -8.872 1.00 93.88 110 ILE A C 1
ATOM 870 O O . ILE A 1 110 ? 1.473 1.611 -7.812 1.00 93.88 110 ILE A O 1
ATOM 874 N N . ALA A 1 111 ? 3.278 0.836 -8.894 1.00 91.75 111 ALA A N 1
ATOM 875 C CA . ALA A 1 111 ? 4.015 0.530 -7.674 1.00 91.75 111 ALA A CA 1
ATOM 876 C C . ALA A 1 111 ? 4.228 1.780 -6.803 1.00 91.75 111 ALA A C 1
ATOM 878 O O . ALA A 1 111 ? 4.200 1.673 -5.576 1.00 91.75 111 ALA A O 1
ATOM 879 N N . ASP A 1 112 ? 4.406 2.962 -7.410 1.00 92.00 112 ASP A N 1
ATOM 880 C CA . ASP A 1 112 ? 4.477 4.227 -6.668 1.00 92.00 112 ASP A CA 1
ATOM 881 C C . ASP A 1 112 ? 3.138 4.590 -6.012 1.00 92.00 112 ASP A C 1
ATOM 883 O O . ASP A 1 112 ? 3.141 5.082 -4.883 1.00 92.00 112 ASP A O 1
ATOM 887 N N . GLU A 1 113 ? 1.998 4.319 -6.659 1.00 92.56 113 GLU A N 1
ATOM 888 C CA . GLU A 1 113 ? 0.685 4.574 -6.051 1.00 92.56 113 GLU A CA 1
ATOM 889 C C . GLU A 1 113 ? 0.371 3.624 -4.897 1.00 92.56 113 GLU A C 1
ATOM 891 O O . GLU A 1 113 ? -0.046 4.092 -3.834 1.00 92.56 113 GLU A O 1
ATOM 896 N N . ASN A 1 114 ? 0.655 2.329 -5.049 1.00 89.88 114 ASN A N 1
ATOM 897 C CA . ASN A 1 114 ? 0.481 1.353 -3.970 1.00 89.88 114 ASN A CA 1
ATOM 898 C C . ASN A 1 114 ? 1.367 1.679 -2.764 1.00 89.88 114 ASN A C 1
ATOM 900 O O . ASN A 1 114 ? 0.924 1.633 -1.617 1.00 89.88 114 ASN A O 1
ATOM 904 N N . LEU A 1 115 ? 2.628 2.052 -3.014 1.00 87.44 115 LEU A N 1
ATOM 905 C CA . LEU A 1 115 ? 3.571 2.367 -1.945 1.00 87.44 115 LEU A CA 1
ATOM 906 C C . LEU A 1 115 ? 3.132 3.588 -1.127 1.00 87.44 115 LEU A C 1
ATOM 908 O O . LEU A 1 115 ? 3.519 3.716 0.031 1.00 87.44 115 LEU A O 1
ATOM 912 N N . ARG A 1 116 ? 2.322 4.488 -1.697 1.00 86.50 116 ARG A N 1
ATOM 913 C CA . ARG A 1 116 ? 1.760 5.613 -0.939 1.00 86.50 116 ARG A CA 1
ATOM 914 C C . ARG A 1 116 ? 0.780 5.137 0.125 1.00 86.50 116 ARG A C 1
ATOM 916 O O . ARG A 1 116 ? 0.916 5.585 1.255 1.00 86.50 116 ARG A O 1
ATOM 923 N N . VAL A 1 117 ? -0.123 4.214 -0.209 1.00 86.44 117 VAL A N 1
ATOM 924 C CA . VAL A 1 117 ? -1.057 3.635 0.772 1.00 86.44 117 VAL A CA 1
ATOM 925 C C . VAL A 1 117 ? -0.287 2.875 1.848 1.00 86.44 117 VAL A C 1
ATOM 927 O O . VAL A 1 117 ? -0.499 3.115 3.032 1.00 86.44 117 VAL A O 1
ATOM 930 N N . LEU A 1 118 ? 0.688 2.050 1.448 1.00 84.19 118 LEU A N 1
ATOM 931 C CA . LEU A 1 118 ? 1.532 1.323 2.402 1.00 84.19 118 LEU A CA 1
ATOM 932 C C . LEU A 1 118 ? 2.238 2.266 3.382 1.00 84.19 118 LEU A C 1
ATOM 934 O O . LEU A 1 118 ? 2.230 2.011 4.576 1.00 84.19 118 LEU A O 1
ATOM 938 N N . ARG A 1 119 ? 2.798 3.383 2.904 1.00 81.38 119 ARG A N 1
ATOM 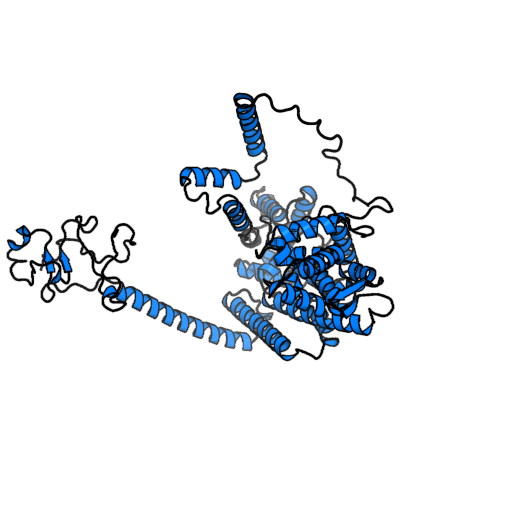939 C CA . ARG A 1 119 ? 3.489 4.360 3.764 1.00 81.38 119 ARG A CA 1
ATOM 940 C C . ARG A 1 119 ? 2.571 5.103 4.730 1.00 81.38 119 ARG A C 1
ATOM 942 O O . ARG A 1 119 ? 3.068 5.585 5.739 1.00 81.38 119 ARG A O 1
ATOM 949 N N . VAL A 1 120 ? 1.281 5.233 4.419 1.00 80.00 120 VAL A N 1
ATOM 950 C CA . VAL A 1 120 ? 0.311 5.818 5.357 1.00 80.00 120 VAL A CA 1
ATOM 951 C C . VAL A 1 120 ? 0.111 4.868 6.533 1.00 80.00 120 VAL A C 1
ATOM 953 O O . VAL A 1 120 ? 0.224 5.298 7.675 1.00 80.00 120 VAL A O 1
ATOM 956 N N . ILE A 1 121 ? -0.097 3.578 6.252 1.00 78.31 121 ILE A N 1
ATOM 957 C CA . ILE A 1 121 ? -0.243 2.538 7.282 1.00 78.31 121 ILE A CA 1
ATOM 958 C C . ILE A 1 121 ? 1.070 2.329 8.050 1.00 78.31 121 ILE A C 1
ATOM 960 O O . ILE A 1 121 ? 1.058 2.008 9.227 1.00 78.31 121 ILE A O 1
ATOM 964 N N . ASP A 1 122 ? 2.219 2.512 7.404 1.00 75.19 122 ASP A N 1
ATOM 965 C CA . ASP A 1 122 ? 3.527 2.267 8.021 1.00 75.19 122 ASP A CA 1
ATOM 966 C C . ASP A 1 122 ? 3.952 3.345 9.034 1.00 75.19 122 ASP A C 1
ATOM 968 O O . ASP A 1 122 ? 4.942 3.165 9.742 1.00 75.19 122 ASP A O 1
ATOM 972 N N . SER A 1 123 ? 3.231 4.465 9.114 1.00 74.50 123 SER A N 1
ATOM 973 C CA . SER A 1 123 ? 3.532 5.536 10.064 1.00 74.50 123 SER A CA 1
ATOM 974 C C . SER A 1 123 ? 3.156 5.134 11.494 1.00 74.50 123 SER A C 1
ATOM 976 O O . SER A 1 123 ? 2.071 4.606 11.729 1.00 74.50 123 SER A O 1
ATOM 978 N N . GLU A 1 124 ? 4.010 5.440 12.474 1.00 69.69 124 GLU A N 1
ATOM 979 C CA . GLU A 1 124 ? 3.640 5.349 13.899 1.00 69.69 124 GLU A CA 1
ATOM 980 C C . GLU A 1 124 ? 2.524 6.350 14.251 1.00 69.69 124 GLU A C 1
ATOM 982 O O . GLU A 1 124 ? 1.716 6.112 15.144 1.00 69.69 124 GLU A O 1
ATOM 987 N N . GLU A 1 125 ? 2.426 7.444 13.491 1.00 72.62 125 GLU A N 1
ATOM 988 C CA . GLU A 1 125 ? 1.358 8.445 13.588 1.00 72.62 125 GLU A CA 1
ATOM 989 C C . GLU A 1 125 ? 0.108 8.052 12.774 1.00 72.62 125 GLU A C 1
ATOM 991 O O . GLU A 1 125 ? -0.655 8.922 12.352 1.00 72.62 125 GLU A O 1
ATOM 996 N N . PHE A 1 126 ? -0.087 6.761 12.481 1.00 82.81 126 PHE A N 1
ATOM 997 C CA . PHE A 1 126 ? -1.223 6.290 11.691 1.00 82.81 126 PHE A CA 1
ATOM 998 C C . PHE A 1 126 ? -2.557 6.675 12.341 1.00 82.81 126 PHE A C 1
ATOM 1000 O O . PHE A 1 126 ? -2.895 6.229 13.440 1.00 82.81 126 PHE A O 1
ATOM 1007 N N . ASP A 1 127 ? -3.331 7.477 11.616 1.00 88.12 127 ASP A N 1
ATOM 1008 C CA . ASP A 1 127 ? -4.686 7.861 11.978 1.00 88.12 127 ASP A CA 1
ATOM 1009 C C . ASP A 1 127 ? -5.684 7.000 11.188 1.00 88.12 127 ASP A C 1
ATOM 1011 O O . ASP A 1 127 ? -5.787 7.106 9.961 1.00 88.12 127 ASP A O 1
ATOM 1015 N N . ALA A 1 128 ? -6.447 6.164 11.900 1.00 89.69 128 ALA A N 1
ATOM 1016 C CA . ALA A 1 128 ? -7.402 5.241 11.286 1.00 89.69 128 ALA A CA 1
ATOM 1017 C C . ALA A 1 128 ? -8.490 5.953 10.459 1.00 89.69 128 ALA A C 1
ATOM 1019 O O . ALA A 1 128 ? -9.030 5.362 9.525 1.00 89.69 128 ALA A O 1
ATOM 1020 N N . ALA A 1 129 ? -8.789 7.224 10.745 1.00 91.50 129 ALA A N 1
ATOM 1021 C CA . ALA A 1 129 ? -9.782 7.983 9.990 1.00 91.50 129 ALA A CA 1
ATOM 1022 C C . ALA A 1 129 ? -9.280 8.416 8.602 1.00 91.50 129 ALA A C 1
ATOM 1024 O O . ALA A 1 129 ? -10.081 8.678 7.706 1.00 91.50 129 ALA A O 1
ATOM 1025 N N . GLU A 1 130 ? -7.966 8.492 8.388 1.00 88.38 130 GLU A N 1
ATOM 1026 C CA . GLU A 1 130 ? -7.392 8.899 7.097 1.00 88.38 130 GLU A CA 1
ATOM 1027 C C . GLU A 1 130 ? -7.359 7.743 6.090 1.00 88.38 130 GLU A C 1
ATOM 1029 O O . GLU A 1 130 ? -7.410 7.956 4.876 1.00 88.38 130 GLU A O 1
ATOM 1034 N N . PHE A 1 131 ? -7.323 6.507 6.587 1.00 88.56 131 PHE A N 1
ATOM 1035 C CA . PHE A 1 131 ? -7.160 5.312 5.767 1.00 88.56 131 PHE A CA 1
ATOM 1036 C C . PHE A 1 131 ? -8.238 5.121 4.679 1.00 88.56 131 PHE A C 1
ATOM 1038 O O . PHE A 1 131 ? -7.865 4.897 3.523 1.00 88.56 131 PHE A O 1
ATOM 1045 N N . PRO A 1 132 ? -9.548 5.279 4.960 1.00 89.56 132 PRO A N 1
ATOM 1046 C CA . PRO A 1 132 ? -10.599 5.098 3.948 1.00 89.56 132 PRO A CA 1
ATOM 1047 C C . PRO A 1 132 ? -10.469 6.072 2.772 1.00 89.56 132 PRO A C 1
ATOM 1049 O O . PRO A 1 132 ? -10.707 5.734 1.607 1.00 89.56 132 PRO A O 1
ATOM 1052 N N . GLN A 1 133 ? -10.036 7.298 3.070 1.00 87.50 133 GLN A N 1
ATOM 1053 C CA . GLN A 1 133 ? -9.798 8.318 2.059 1.00 87.50 133 GLN A CA 1
ATOM 1054 C C . GLN A 1 133 ? -8.589 7.964 1.183 1.00 87.50 133 GLN A C 1
ATOM 1056 O O . GLN A 1 133 ? -8.651 8.122 -0.034 1.00 87.50 133 GLN A O 1
ATOM 1061 N N . GLU A 1 134 ? -7.513 7.437 1.767 1.00 89.25 134 GLU A N 1
ATOM 1062 C CA . GLU A 1 134 ? -6.332 7.009 1.007 1.00 89.25 134 GLU A CA 1
ATOM 1063 C C . GLU A 1 134 ? -6.623 5.830 0.069 1.00 89.25 134 GLU A C 1
ATOM 1065 O O . GLU A 1 134 ? -6.103 5.808 -1.054 1.00 89.25 134 GLU A O 1
ATOM 1070 N N . LEU A 1 135 ? -7.498 4.899 0.473 1.00 91.06 135 LEU A N 1
ATOM 1071 C CA . LEU A 1 135 ? -8.003 3.851 -0.420 1.00 91.06 135 LEU A CA 1
ATOM 1072 C C . LEU A 1 135 ? -8.813 4.447 -1.572 1.00 91.06 135 LEU A C 1
ATOM 1074 O O . LEU A 1 135 ? -8.551 4.114 -2.725 1.00 91.06 135 LEU A O 1
ATOM 1078 N N . THR A 1 136 ? -9.727 5.378 -1.286 1.00 90.12 136 THR A N 1
ATOM 1079 C CA . THR A 1 136 ? -10.512 6.074 -2.323 1.00 90.12 136 THR A CA 1
ATOM 1080 C C . THR A 1 136 ? -9.592 6.782 -3.320 1.00 90.12 136 THR A C 1
ATOM 1082 O O . THR A 1 136 ? -9.708 6.597 -4.528 1.00 90.12 136 THR A O 1
ATOM 1085 N N . PHE A 1 137 ? -8.580 7.502 -2.830 1.00 90.56 137 PHE A N 1
ATOM 1086 C CA . PHE A 1 137 ? -7.588 8.126 -3.699 1.00 90.56 137 PHE A CA 1
ATOM 1087 C C . PHE A 1 137 ? -6.797 7.107 -4.514 1.00 90.56 137 PHE A C 1
ATOM 1089 O O . PHE A 1 137 ? -6.373 7.424 -5.623 1.00 90.56 137 PHE A O 1
ATOM 1096 N N . LEU A 1 138 ? -6.506 5.915 -3.987 1.00 93.31 138 LEU A N 1
ATOM 1097 C CA . LEU A 1 138 ? -5.854 4.869 -4.778 1.00 93.31 138 LEU A CA 1
ATOM 1098 C C . LEU A 1 138 ? -6.750 4.428 -5.944 1.00 93.31 138 LEU A C 1
ATOM 1100 O O . LEU A 1 138 ? -6.252 4.362 -7.067 1.00 93.31 138 LEU A O 1
ATOM 1104 N N . VAL A 1 139 ? -8.050 4.218 -5.706 1.00 93.69 139 VAL A N 1
ATOM 1105 C CA . VAL A 1 139 ? -9.031 3.893 -6.759 1.00 93.69 139 VAL A CA 1
ATOM 1106 C C . VAL A 1 139 ? -9.025 4.959 -7.854 1.00 93.69 139 VAL A C 1
ATOM 1108 O O . VAL A 1 139 ? -8.805 4.633 -9.021 1.00 93.69 139 VAL A O 1
ATOM 1111 N N . ASP A 1 140 ? -9.168 6.233 -7.478 1.00 92.56 140 ASP A N 1
ATOM 1112 C CA . ASP A 1 140 ? -9.200 7.362 -8.417 1.00 92.56 140 ASP A CA 1
ATOM 1113 C C . ASP A 1 140 ? -7.934 7.421 -9.283 1.00 92.56 140 ASP A C 1
ATOM 1115 O O . ASP A 1 140 ? -7.983 7.637 -10.499 1.00 92.56 140 ASP A O 1
ATOM 1119 N N . ARG A 1 141 ? -6.771 7.198 -8.656 1.00 94.81 141 ARG A N 1
ATOM 1120 C CA . ARG A 1 141 ? -5.466 7.229 -9.327 1.00 94.81 141 ARG A CA 1
ATOM 1121 C C . ARG A 1 141 ? -5.276 6.045 -10.269 1.00 94.81 141 ARG A C 1
ATOM 1123 O O . ARG A 1 141 ? -4.793 6.256 -11.379 1.00 94.81 141 ARG A O 1
ATOM 1130 N N . LEU A 1 142 ? -5.655 4.831 -9.865 1.00 95.31 142 LEU A N 1
ATOM 1131 C CA . LEU A 1 142 ? -5.583 3.646 -10.728 1.00 95.31 142 LEU A CA 1
ATOM 1132 C C . LEU A 1 142 ? -6.539 3.767 -11.917 1.00 95.31 142 LEU A C 1
ATOM 1134 O O . LEU A 1 142 ? -6.142 3.498 -13.052 1.00 95.31 142 LEU A O 1
ATOM 1138 N N . HIS A 1 143 ? -7.761 4.246 -11.675 1.00 94.44 143 HIS A N 1
ATOM 1139 C CA . HIS A 1 143 ? -8.747 4.489 -12.720 1.00 94.44 143 HIS A CA 1
ATOM 1140 C C . HIS A 1 143 ? -8.249 5.522 -13.742 1.00 94.44 143 HIS A C 1
ATOM 1142 O O . HIS A 1 143 ? -8.316 5.289 -14.949 1.00 94.44 143 HIS A O 1
ATOM 1148 N N . PHE A 1 144 ? -7.696 6.645 -13.274 1.00 95.00 144 PHE A N 1
ATOM 1149 C CA . PHE A 1 144 ? -7.105 7.652 -14.154 1.00 95.00 144 PHE A CA 1
ATOM 1150 C C . PHE A 1 144 ? -5.901 7.113 -14.940 1.00 95.00 144 PHE A C 1
ATOM 1152 O O . PHE A 1 144 ? -5.837 7.287 -16.157 1.00 95.00 144 PHE A O 1
ATOM 1159 N N . LEU A 1 145 ? -4.946 6.471 -14.261 1.00 95.88 145 LEU A N 1
ATOM 1160 C CA . LEU A 1 145 ? -3.716 6.005 -14.897 1.00 95.88 145 LEU A CA 1
ATOM 1161 C C . LEU A 1 145 ? -4.012 4.955 -15.967 1.00 95.88 145 LEU A C 1
ATOM 1163 O O . LEU A 1 145 ? -3.549 5.094 -17.095 1.00 95.88 145 LEU A O 1
ATOM 1167 N N . ILE A 1 146 ? -4.786 3.927 -15.633 1.00 95.12 146 ILE A N 1
ATOM 1168 C CA . ILE A 1 146 ? -4.928 2.751 -16.491 1.00 95.12 146 ILE A CA 1
ATOM 1169 C C . ILE A 1 146 ? -6.187 2.835 -17.349 1.00 95.12 146 ILE A C 1
ATOM 1171 O O . ILE A 1 146 ? -6.087 2.866 -18.573 1.00 95.12 146 ILE A O 1
ATOM 1175 N N . ASN A 1 147 ? -7.370 2.948 -16.743 1.00 92.44 147 ASN A N 1
ATOM 1176 C CA . ASN A 1 147 ? -8.625 2.864 -17.499 1.00 92.44 147 ASN A CA 1
ATOM 1177 C C . ASN A 1 147 ? -8.847 4.072 -18.413 1.00 92.44 147 ASN A C 1
ATOM 1179 O O . ASN A 1 147 ? -9.457 3.936 -19.468 1.00 92.44 147 ASN A O 1
ATOM 1183 N N . ARG A 1 148 ? -8.345 5.251 -18.024 1.00 92.50 148 ARG A N 1
ATOM 1184 C CA . ARG A 1 148 ? -8.399 6.467 -18.854 1.00 92.50 148 ARG A CA 1
ATOM 1185 C C . ARG A 1 148 ? -7.129 6.712 -19.669 1.00 92.50 148 ARG A C 1
ATOM 1187 O O . ARG A 1 148 ? -7.034 7.741 -20.328 1.00 92.50 148 ARG A O 1
ATOM 1194 N N . GLY A 1 149 ? -6.148 5.810 -19.605 1.00 93.00 149 GLY A N 1
ATOM 1195 C CA . GLY A 1 149 ? -4.887 5.935 -20.339 1.00 93.00 149 GLY A CA 1
ATOM 1196 C C . GLY A 1 149 ? -3.970 7.068 -19.863 1.00 93.00 149 GLY A C 1
ATOM 1197 O O . GLY A 1 149 ? -2.995 7.382 -20.544 1.00 93.00 149 GLY A O 1
ATOM 1198 N N . GLY A 1 150 ? -4.227 7.668 -18.693 1.00 94.69 150 GLY A N 1
ATOM 1199 C CA . GLY A 1 150 ? -3.415 8.763 -18.154 1.00 94.69 150 GLY A CA 1
ATOM 1200 C C . GLY A 1 150 ? -1.947 8.387 -17.926 1.00 94.69 150 GLY A C 1
ATOM 1201 O O . GLY A 1 150 ? -1.078 9.258 -17.937 1.00 94.69 150 GLY A O 1
ATOM 1202 N N . VAL A 1 151 ? -1.654 7.092 -17.779 1.00 95.75 151 VAL A N 1
ATOM 1203 C CA . VAL A 1 151 ? -0.299 6.541 -17.661 1.00 95.75 151 VAL A CA 1
ATOM 1204 C C . VAL A 1 151 ? 0.567 6.854 -18.887 1.00 95.75 151 VAL A C 1
ATOM 1206 O O . VAL A 1 151 ? 1.768 7.036 -18.751 1.00 95.75 151 VAL A O 1
ATOM 1209 N N . LEU A 1 152 ? -0.020 7.009 -20.077 1.00 96.38 152 LEU A N 1
ATOM 1210 C CA . LEU A 1 152 ? 0.731 7.315 -21.300 1.00 96.38 152 LEU A CA 1
ATOM 1211 C C . LEU A 1 152 ? 1.222 8.773 -21.350 1.00 96.38 152 LEU A C 1
ATOM 1213 O O . LEU A 1 152 ? 2.141 9.088 -22.101 1.00 96.38 152 LEU A O 1
ATOM 1217 N N . GLU A 1 153 ? 0.633 9.663 -20.545 1.00 94.69 153 GLU A N 1
ATOM 1218 C CA . GLU A 1 153 ? 0.913 11.105 -20.567 1.00 94.69 153 GLU A CA 1
ATOM 1219 C C . GLU A 1 153 ? 1.814 11.587 -19.423 1.00 94.69 153 GLU A C 1
ATOM 1221 O O . GLU A 1 153 ? 2.298 12.720 -19.447 1.00 94.69 153 GLU A O 1
ATOM 1226 N N . THR A 1 154 ? 2.000 10.784 -18.373 1.00 94.19 154 THR A N 1
ATOM 1227 C CA . THR A 1 154 ? 2.768 11.190 -17.190 1.00 94.19 154 THR A CA 1
ATOM 1228 C C . THR A 1 154 ? 3.585 10.045 -16.597 1.00 94.19 154 THR A C 1
ATOM 1230 O O . THR A 1 154 ? 3.428 8.882 -16.951 1.00 94.19 154 THR A O 1
ATOM 1233 N N . GLY A 1 155 ? 4.474 10.389 -15.667 1.00 94.69 155 GLY A N 1
ATOM 1234 C CA . GLY A 1 155 ? 5.221 9.422 -14.876 1.00 94.69 155 GLY A CA 1
ATOM 1235 C C . GLY A 1 155 ? 6.268 8.631 -15.653 1.00 94.69 155 GLY A C 1
ATOM 1236 O O . GLY A 1 155 ? 6.902 9.137 -16.581 1.00 94.69 155 GLY A O 1
ATOM 1237 N N . TYR A 1 156 ? 6.509 7.405 -15.195 1.00 96.44 156 TYR A N 1
ATOM 1238 C CA . TYR A 1 156 ? 7.572 6.541 -15.707 1.00 96.44 156 TYR A CA 1
ATOM 1239 C C . TYR A 1 156 ? 7.270 6.043 -17.115 1.00 96.44 156 TYR A C 1
ATOM 1241 O O . TYR A 1 156 ? 8.183 5.924 -17.930 1.00 96.44 156 TYR A O 1
ATOM 1249 N N . THR A 1 157 ? 6.001 5.779 -17.411 1.00 97.19 157 THR A N 1
ATOM 1250 C CA . THR A 1 157 ? 5.568 5.302 -18.725 1.00 97.19 157 THR A CA 1
ATOM 1251 C C . THR A 1 157 ? 5.762 6.367 -19.788 1.00 97.19 157 THR A C 1
ATOM 1253 O O . THR A 1 157 ? 6.428 6.089 -20.778 1.00 97.19 157 THR A O 1
ATOM 1256 N N . ALA A 1 158 ? 5.316 7.605 -19.560 1.00 96.12 158 ALA A N 1
ATOM 1257 C CA . ALA A 1 158 ? 5.591 8.703 -20.491 1.00 96.12 158 ALA A CA 1
ATOM 1258 C C . ALA A 1 158 ? 7.098 8.929 -20.708 1.00 96.12 158 ALA A C 1
ATOM 1260 O O . ALA A 1 158 ? 7.538 9.122 -21.841 1.00 96.12 158 ALA A O 1
ATOM 1261 N N . TYR A 1 159 ? 7.901 8.828 -19.641 1.00 95.56 159 TYR A N 1
ATOM 1262 C CA . TYR A 1 159 ? 9.362 8.881 -19.747 1.00 95.56 159 TYR A CA 1
ATOM 1263 C C . TYR A 1 159 ? 9.914 7.752 -20.634 1.00 95.56 159 TYR A C 1
ATOM 1265 O O . TYR A 1 159 ? 10.735 8.006 -21.514 1.00 95.56 159 TYR A O 1
ATOM 1273 N N . MET A 1 160 ? 9.449 6.512 -20.443 1.00 95.94 160 MET A N 1
ATOM 1274 C CA . MET A 1 160 ? 9.881 5.364 -21.245 1.00 95.94 160 MET A CA 1
ATOM 1275 C C . MET A 1 160 ? 9.437 5.479 -22.710 1.00 95.94 160 MET A C 1
ATOM 1277 O O . MET A 1 160 ? 10.197 5.123 -23.605 1.00 95.94 160 MET A O 1
ATOM 1281 N N . LEU A 1 161 ? 8.241 6.007 -22.978 1.00 95.88 161 LEU A N 1
ATOM 1282 C CA . LEU A 1 161 ? 7.760 6.232 -24.343 1.00 95.88 161 LEU A CA 1
ATOM 1283 C C . LEU A 1 161 ? 8.651 7.231 -25.083 1.00 95.88 161 LEU A C 1
ATOM 1285 O O . LEU A 1 161 ? 9.134 6.907 -26.165 1.00 95.88 161 LEU A O 1
ATOM 1289 N N . ALA A 1 162 ? 8.954 8.377 -24.463 1.00 93.62 162 ALA A N 1
ATOM 1290 C CA . ALA A 1 162 ? 9.890 9.356 -25.018 1.00 93.62 162 ALA A CA 1
ATOM 1291 C C . ALA A 1 162 ? 11.294 8.755 -25.215 1.00 93.62 162 ALA A C 1
ATOM 1293 O O . ALA A 1 162 ? 11.954 8.980 -26.228 1.00 93.62 162 ALA A O 1
ATOM 1294 N N . TYR A 1 163 ? 11.745 7.929 -24.268 1.00 91.81 163 TYR A N 1
ATOM 1295 C CA . TYR A 1 163 ? 13.016 7.215 -24.363 1.00 91.81 163 TYR A CA 1
ATOM 1296 C C . TYR A 1 163 ? 13.064 6.240 -25.558 1.00 91.81 163 TYR A C 1
ATOM 1298 O O . TYR A 1 163 ? 14.102 6.123 -26.219 1.00 91.81 163 TYR A O 1
ATOM 1306 N N . LEU A 1 164 ? 11.960 5.553 -25.857 1.00 94.19 164 LEU A N 1
ATOM 1307 C CA . LEU A 1 164 ? 11.853 4.564 -26.934 1.00 94.19 164 LEU A CA 1
ATOM 1308 C C . LEU A 1 164 ? 11.648 5.174 -28.329 1.00 94.19 164 LEU A C 1
ATOM 1310 O O . LEU A 1 164 ? 11.740 4.448 -29.320 1.00 94.19 164 LEU A O 1
ATOM 1314 N N . GLU A 1 165 ? 11.434 6.486 -28.446 1.00 92.50 165 GLU A N 1
ATOM 1315 C CA . GLU A 1 165 ? 11.431 7.170 -29.749 1.00 92.50 165 GLU A CA 1
ATOM 1316 C C . GLU A 1 165 ? 12.797 7.078 -30.447 1.00 92.50 165 GLU A C 1
ATOM 1318 O O . GLU A 1 165 ? 12.878 7.080 -31.679 1.00 92.50 165 GLU A O 1
ATOM 1323 N N . GLN A 1 166 ? 13.876 6.949 -29.670 1.00 90.25 166 GLN A N 1
ATOM 1324 C CA . GLN A 1 166 ? 15.238 6.823 -30.179 1.00 90.25 166 GLN A CA 1
ATOM 1325 C C . GLN A 1 166 ? 15.655 5.349 -30.316 1.00 90.25 166 GLN A C 1
ATOM 1327 O O . GLN A 1 166 ? 15.521 4.584 -29.355 1.00 90.25 166 GLN A O 1
ATOM 1332 N N . PRO A 1 167 ? 16.202 4.934 -31.477 1.00 91.12 167 PRO A N 1
ATOM 1333 C CA . PRO A 1 167 ? 16.654 3.564 -31.681 1.00 91.12 167 PRO A CA 1
ATOM 1334 C C . PRO A 1 167 ? 17.957 3.281 -30.925 1.00 91.12 167 PRO A C 1
ATOM 1336 O O . PRO A 1 167 ? 18.936 4.018 -31.046 1.00 91.12 167 PRO A O 1
ATOM 1339 N N . ARG A 1 168 ? 18.002 2.156 -30.208 1.00 89.19 168 ARG A N 1
ATOM 1340 C CA . ARG A 1 168 ? 19.203 1.631 -29.544 1.00 89.19 168 ARG A CA 1
ATOM 1341 C C . ARG A 1 168 ? 19.632 0.323 -30.185 1.00 89.19 168 ARG A C 1
ATOM 1343 O O . ARG A 1 168 ? 18.903 -0.665 -30.136 1.00 89.19 168 ARG A O 1
ATOM 1350 N N . GLY A 1 169 ? 20.816 0.320 -30.790 1.00 87.94 169 GLY A N 1
ATOM 1351 C CA . GLY A 1 169 ? 21.431 -0.882 -31.345 1.00 87.94 169 GLY A CA 1
ATOM 1352 C C . GLY A 1 169 ? 22.076 -1.732 -30.254 1.00 87.94 169 GLY A C 1
ATOM 1353 O O . GLY A 1 169 ? 22.865 -1.230 -29.459 1.00 87.94 169 GLY A O 1
ATOM 1354 N N . ILE A 1 170 ? 21.763 -3.024 -30.234 1.00 87.19 170 ILE A N 1
ATOM 1355 C CA . ILE A 1 170 ? 22.340 -4.010 -29.321 1.00 87.19 170 ILE A CA 1
ATOM 1356 C C . ILE A 1 170 ? 22.911 -5.141 -30.168 1.00 87.19 170 ILE A C 1
ATOM 1358 O O . ILE A 1 170 ? 22.193 -5.748 -30.963 1.00 87.19 170 ILE A O 1
ATOM 1362 N N . LEU A 1 171 ? 24.194 -5.446 -29.984 1.00 83.19 171 LEU A N 1
ATOM 1363 C CA . LEU A 1 171 ? 24.848 -6.572 -30.643 1.00 83.19 171 LEU A CA 1
ATOM 1364 C C . LEU A 1 171 ? 24.969 -7.749 -29.667 1.00 83.19 171 LEU A C 1
ATOM 1366 O O . LEU A 1 171 ? 25.678 -7.674 -28.664 1.00 83.19 171 LEU A O 1
ATOM 1370 N N . LEU A 1 172 ? 24.269 -8.841 -29.967 1.00 80.44 172 LEU A N 1
ATOM 1371 C CA . LEU A 1 172 ? 24.261 -10.083 -29.195 1.00 80.44 172 LEU A CA 1
ATOM 1372 C C . LEU A 1 172 ? 25.027 -11.171 -29.954 1.00 80.44 172 LEU A C 1
ATOM 1374 O O . LEU A 1 172 ? 24.444 -11.996 -30.655 1.00 80.44 172 LEU A O 1
ATOM 1378 N N . GLY A 1 173 ? 26.354 -11.182 -29.824 1.00 76.12 173 GLY A N 1
ATOM 1379 C CA . GLY A 1 173 ? 27.195 -12.054 -30.646 1.00 76.12 173 GLY A CA 1
ATOM 1380 C C . GLY A 1 173 ? 27.128 -11.617 -32.109 1.00 76.12 173 GLY A C 1
ATOM 1381 O O . GLY A 1 173 ? 27.608 -10.537 -32.432 1.00 76.12 173 GLY A O 1
ATOM 1382 N N . ASN A 1 174 ? 26.506 -12.429 -32.968 1.00 78.00 174 ASN A N 1
ATOM 1383 C CA . ASN A 1 174 ? 26.294 -12.097 -34.383 1.00 78.00 174 ASN A CA 1
ATOM 1384 C C . ASN A 1 174 ? 24.894 -11.520 -34.671 1.00 78.00 174 ASN A C 1
ATOM 1386 O O . ASN A 1 174 ? 24.632 -11.110 -35.799 1.00 78.00 174 ASN A O 1
ATOM 1390 N N . ASP A 1 175 ? 24.010 -11.466 -33.670 1.00 82.88 175 ASP A N 1
ATOM 1391 C CA . ASP A 1 175 ? 22.642 -10.976 -33.835 1.00 82.88 175 ASP A CA 1
ATOM 1392 C C . ASP A 1 175 ? 22.573 -9.484 -33.485 1.00 82.88 175 ASP A C 1
ATOM 1394 O O . ASP A 1 175 ? 22.656 -9.098 -32.315 1.00 82.88 175 ASP A O 1
ATOM 1398 N N . ALA A 1 176 ? 22.410 -8.628 -34.494 1.00 85.56 176 ALA A N 1
ATOM 1399 C CA . ALA A 1 176 ? 22.125 -7.211 -34.289 1.00 85.56 176 ALA A CA 1
ATOM 1400 C C . ALA A 1 176 ? 20.619 -7.011 -34.061 1.00 85.56 176 ALA A C 1
ATOM 1402 O O . ALA A 1 176 ? 19.796 -7.368 -34.905 1.00 85.56 176 ALA A O 1
ATOM 1403 N N . ARG A 1 177 ? 20.252 -6.424 -32.921 1.00 88.38 177 ARG A N 1
ATOM 1404 C CA . ARG A 1 177 ? 18.876 -6.040 -32.584 1.00 88.38 177 ARG A CA 1
ATOM 1405 C C . ARG A 1 177 ? 18.793 -4.537 -32.373 1.00 88.38 177 ARG A C 1
ATOM 1407 O O . ARG A 1 177 ? 19.772 -3.889 -32.013 1.00 88.38 177 ARG A O 1
ATOM 1414 N N . THR A 1 178 ? 17.605 -3.986 -32.566 1.00 89.88 178 THR A N 1
ATOM 1415 C CA . THR A 1 178 ? 17.319 -2.583 -32.274 1.00 89.88 178 THR A CA 1
ATOM 1416 C C . THR A 1 178 ? 16.092 -2.517 -31.388 1.00 89.88 178 THR A C 1
ATOM 1418 O O . THR A 1 178 ? 15.101 -3.172 -31.700 1.00 89.88 178 THR A O 1
ATOM 1421 N N . ILE A 1 179 ? 16.185 -1.752 -30.304 1.00 91.19 179 ILE A N 1
ATOM 1422 C CA . ILE A 1 179 ? 15.067 -1.434 -29.412 1.00 91.19 179 ILE A CA 1
ATOM 1423 C C . ILE A 1 179 ? 14.703 0.030 -29.624 1.00 91.19 179 ILE A C 1
ATOM 1425 O O . ILE A 1 179 ? 15.586 0.889 -29.592 1.00 91.19 179 ILE A O 1
ATOM 1429 N N . GLY A 1 180 ? 13.420 0.312 -29.821 1.00 91.19 180 GLY A N 1
ATOM 1430 C CA . GLY A 1 180 ? 12.939 1.666 -30.067 1.00 91.19 180 GLY A CA 1
ATOM 1431 C C . GLY A 1 180 ? 13.249 2.175 -31.477 1.00 91.19 180 GLY A C 1
ATOM 1432 O O . GLY A 1 180 ? 13.824 1.481 -32.324 1.00 91.19 180 GLY A O 1
ATOM 1433 N N . GLY A 1 181 ? 12.836 3.409 -31.741 1.00 91.25 181 GLY A N 1
ATOM 1434 C CA . GLY A 1 181 ? 12.868 4.034 -33.059 1.00 91.25 181 GLY A CA 1
ATOM 1435 C C . GLY A 1 181 ? 11.480 4.216 -33.672 1.00 91.25 181 GLY A C 1
ATOM 1436 O O . GLY A 1 181 ? 10.463 3.743 -33.156 1.00 91.25 181 GLY A O 1
ATOM 1437 N N . ALA A 1 182 ? 11.445 4.905 -34.814 1.00 87.31 182 ALA A N 1
ATOM 1438 C CA . ALA A 1 182 ? 10.205 5.216 -35.515 1.00 87.31 182 ALA A CA 1
ATOM 1439 C C . ALA A 1 182 ? 9.381 3.946 -35.806 1.00 87.31 182 ALA A C 1
ATOM 1441 O O . ALA A 1 182 ? 9.911 2.943 -36.284 1.00 87.31 182 ALA A O 1
ATOM 1442 N N . ALA A 1 183 ? 8.078 4.012 -35.521 1.00 85.25 183 ALA A N 1
ATOM 1443 C CA . ALA A 1 183 ? 7.096 2.941 -35.725 1.00 85.25 183 ALA A CA 1
ATOM 1444 C C . ALA A 1 183 ? 7.293 1.646 -34.903 1.00 85.25 183 ALA A C 1
ATOM 1446 O O . ALA A 1 183 ? 6.565 0.680 -35.133 1.00 85.25 183 ALA A O 1
ATOM 1447 N N . ARG A 1 184 ? 8.215 1.604 -33.926 1.00 88.25 184 ARG A N 1
ATOM 1448 C CA . ARG A 1 184 ? 8.338 0.454 -33.005 1.00 88.25 184 ARG A CA 1
ATOM 1449 C C . ARG A 1 184 ? 7.229 0.415 -31.961 1.00 88.25 184 ARG A C 1
ATOM 1451 O O . ARG A 1 184 ? 6.652 -0.640 -31.715 1.00 88.25 184 ARG A O 1
ATOM 1458 N N . ILE A 1 185 ? 6.889 1.570 -31.396 1.00 93.69 185 ILE A N 1
ATOM 1459 C CA . ILE A 1 185 ? 5.723 1.707 -30.526 1.00 93.69 185 ILE A CA 1
ATOM 1460 C C . ILE A 1 185 ? 4.503 1.931 -31.415 1.00 93.69 185 ILE A C 1
ATOM 1462 O O . ILE A 1 185 ? 4.354 2.982 -32.038 1.00 93.69 185 ILE A O 1
ATOM 1466 N N . THR A 1 186 ? 3.634 0.926 -31.490 1.00 94.50 186 THR A N 1
ATOM 1467 C CA . THR A 1 186 ? 2.375 1.006 -32.238 1.00 94.50 186 THR A CA 1
ATOM 1468 C C . THR A 1 186 ? 1.201 1.224 -31.283 1.00 94.50 186 THR A C 1
ATOM 1470 O O . THR A 1 186 ? 1.252 0.748 -30.146 1.00 94.50 186 THR A O 1
ATOM 1473 N N . PRO A 1 187 ? 0.103 1.864 -31.725 1.00 93.88 187 PRO A N 1
ATOM 1474 C CA . PRO A 1 187 ? -1.111 1.971 -30.914 1.00 93.88 187 PRO A CA 1
ATOM 1475 C C . PRO A 1 187 ? -1.638 0.606 -30.451 1.00 93.88 187 PRO A C 1
ATOM 1477 O O . PRO A 1 187 ? -2.109 0.479 -29.330 1.00 93.88 187 PRO A O 1
ATOM 1480 N N . ALA A 1 188 ? -1.491 -0.432 -31.282 1.00 93.50 188 ALA A N 1
ATOM 1481 C CA . ALA A 1 188 ? -1.874 -1.797 -30.933 1.00 93.50 188 ALA A CA 1
ATOM 1482 C C . ALA A 1 188 ? -1.027 -2.381 -29.788 1.00 93.50 188 ALA A C 1
ATOM 1484 O O . ALA A 1 188 ? -1.559 -3.095 -28.947 1.00 93.50 188 ALA A O 1
ATOM 1485 N N . LEU A 1 189 ? 0.276 -2.078 -29.738 1.00 94.44 189 LEU A N 1
ATOM 1486 C CA . LEU A 1 189 ? 1.143 -2.480 -28.625 1.00 94.44 189 LEU A CA 1
ATOM 1487 C C . LEU A 1 189 ? 0.730 -1.770 -27.334 1.00 94.44 189 LEU A C 1
ATOM 1489 O O . LEU A 1 189 ? 0.561 -2.426 -26.314 1.00 94.44 189 LEU A O 1
ATOM 1493 N N . LEU A 1 190 ? 0.510 -0.452 -27.387 1.00 95.06 190 LEU A N 1
ATOM 1494 C CA . LEU A 1 190 ? 0.071 0.315 -26.216 1.00 95.06 190 LEU A CA 1
ATOM 1495 C C . LEU A 1 190 ? -1.278 -0.172 -25.691 1.00 95.06 190 LEU A C 1
ATOM 1497 O O . LEU A 1 190 ? -1.443 -0.298 -24.481 1.00 95.06 190 LEU A O 1
ATOM 1501 N N . GLN A 1 191 ? -2.204 -0.496 -26.596 1.00 92.38 191 GLN A N 1
ATOM 1502 C CA . GLN A 1 191 ? -3.490 -1.078 -26.241 1.00 92.38 191 GLN A CA 1
ATOM 1503 C C . GLN A 1 191 ? -3.300 -2.401 -25.489 1.00 92.38 191 GLN A C 1
ATOM 1505 O O . GLN A 1 191 ? -3.789 -2.511 -24.372 1.00 92.38 191 GLN A O 1
ATOM 1510 N N . ARG A 1 192 ? -2.508 -3.349 -26.015 1.00 91.38 192 ARG A N 1
ATOM 1511 C CA . ARG A 1 192 ? -2.212 -4.608 -25.300 1.00 91.38 192 ARG A CA 1
ATOM 1512 C C . ARG A 1 192 ? -1.608 -4.368 -23.917 1.00 91.38 192 ARG A C 1
ATOM 1514 O O . ARG A 1 192 ? -2.025 -5.001 -22.951 1.00 91.38 192 ARG A O 1
ATOM 1521 N N . CYS A 1 193 ? -0.660 -3.433 -23.798 1.00 93.62 193 CYS A N 1
ATOM 1522 C CA . CYS A 1 193 ? -0.087 -3.085 -22.500 1.00 93.62 193 CYS A CA 1
ATOM 1523 C C . CYS A 1 193 ? -1.161 -2.576 -21.528 1.00 93.62 193 CYS A C 1
ATOM 1525 O O . CYS A 1 193 ? -1.207 -3.020 -20.383 1.00 93.62 193 CYS A O 1
ATOM 1527 N N . CYS A 1 194 ? -2.045 -1.683 -21.981 1.00 93.12 194 CYS A N 1
ATOM 1528 C CA . CYS A 1 194 ? -3.156 -1.188 -21.173 1.00 93.12 194 CYS A CA 1
ATOM 1529 C C . CYS A 1 194 ? -4.107 -2.315 -20.749 1.00 93.12 194 CYS A C 1
ATOM 1531 O O . CYS A 1 194 ? -4.459 -2.370 -19.577 1.00 93.12 194 CYS A O 1
ATOM 1533 N N . GLU A 1 195 ? -4.465 -3.241 -21.641 1.00 90.88 195 GLU A N 1
ATOM 1534 C CA . GLU A 1 195 ? -5.362 -4.374 -21.344 1.00 90.88 195 GLU A CA 1
ATOM 1535 C C . GLU A 1 195 ? -4.773 -5.321 -20.282 1.00 90.88 195 GLU A C 1
ATOM 1537 O O . GLU A 1 195 ? -5.464 -5.768 -19.358 1.00 90.88 195 GLU A O 1
ATOM 1542 N N . ILE A 1 196 ? -3.460 -5.566 -20.346 1.00 90.56 196 ILE A N 1
ATOM 1543 C CA . ILE A 1 196 ? -2.729 -6.302 -19.305 1.00 90.56 196 ILE A CA 1
ATOM 1544 C C . ILE A 1 196 ? -2.801 -5.546 -17.970 1.00 90.56 196 ILE A C 1
ATOM 1546 O O . ILE A 1 196 ? -3.094 -6.135 -16.928 1.00 90.56 196 ILE A O 1
ATOM 1550 N N . MET A 1 197 ? -2.575 -4.231 -17.975 1.00 92.50 197 MET A N 1
ATOM 1551 C CA . MET A 1 197 ? -2.616 -3.434 -16.744 1.00 92.50 197 MET A CA 1
ATOM 1552 C C . MET A 1 197 ? -4.035 -3.256 -16.184 1.00 92.50 197 MET A C 1
ATOM 1554 O O . MET A 1 197 ? -4.197 -3.134 -14.971 1.00 92.50 197 MET A O 1
ATOM 1558 N N . GLN A 1 198 ? -5.069 -3.279 -17.023 1.00 92.00 198 GLN A N 1
ATOM 1559 C CA . GLN A 1 198 ? -6.470 -3.266 -16.594 1.00 92.00 198 GLN A CA 1
ATOM 1560 C C . GLN A 1 198 ? -6.823 -4.532 -15.817 1.00 92.00 198 GLN A C 1
ATOM 1562 O O . GLN A 1 198 ? -7.490 -4.448 -14.789 1.00 92.00 198 GLN A O 1
ATOM 1567 N N . THR A 1 199 ? -6.299 -5.684 -16.242 1.00 89.69 199 THR A N 1
ATOM 1568 C CA . THR A 1 199 ? -6.422 -6.942 -15.489 1.00 89.69 199 THR A CA 1
ATOM 1569 C C . THR A 1 199 ? -5.862 -6.790 -14.074 1.00 89.69 199 THR A C 1
ATOM 1571 O O . THR A 1 199 ? -6.510 -7.161 -13.097 1.00 89.69 199 THR A O 1
ATOM 1574 N N . TYR A 1 200 ? -4.687 -6.167 -13.944 1.00 91.00 200 TYR A N 1
ATOM 1575 C CA . TYR A 1 200 ? -4.124 -5.843 -12.636 1.00 91.00 200 TYR A CA 1
ATOM 1576 C C . TYR A 1 200 ? -5.059 -4.936 -11.816 1.00 91.00 200 TYR A C 1
ATOM 1578 O O . TYR A 1 200 ? -5.243 -5.181 -10.626 1.00 91.00 200 TYR A O 1
ATOM 1586 N N . VAL A 1 201 ? -5.658 -3.904 -12.424 1.00 92.62 201 VAL A N 1
ATOM 1587 C CA . VAL A 1 201 ? -6.580 -2.993 -11.721 1.00 92.62 201 VAL A CA 1
ATOM 1588 C C . VAL A 1 201 ? -7.805 -3.740 -11.198 1.00 92.62 201 VAL A C 1
ATOM 1590 O O . VAL A 1 201 ? -8.172 -3.525 -10.046 1.00 92.62 201 VAL A O 1
ATOM 1593 N N . VAL A 1 202 ? -8.397 -4.647 -11.983 1.00 91.19 202 VAL A N 1
ATOM 1594 C CA . VAL A 1 202 ? -9.522 -5.484 -11.525 1.00 91.19 202 VAL A CA 1
ATOM 1595 C C . VAL A 1 202 ? -9.130 -6.271 -10.278 1.00 91.19 202 VAL A C 1
ATOM 1597 O O . VAL A 1 202 ? -9.782 -6.132 -9.243 1.00 91.19 202 VAL A O 1
ATOM 1600 N N . LEU A 1 203 ? -8.033 -7.029 -10.346 1.00 91.44 203 LEU A N 1
ATOM 1601 C CA . LEU A 1 203 ? -7.578 -7.863 -9.231 1.00 91.44 203 LEU A CA 1
ATOM 1602 C C . LEU A 1 203 ? -7.205 -7.030 -8.000 1.00 91.44 203 LEU A C 1
ATOM 1604 O O . LEU A 1 203 ? -7.566 -7.384 -6.879 1.00 91.44 203 LEU A O 1
ATOM 1608 N N . ALA A 1 204 ? -6.522 -5.900 -8.191 1.00 93.06 204 ALA A N 1
ATOM 1609 C CA . ALA A 1 204 ? -6.135 -5.011 -7.100 1.00 93.06 204 ALA A CA 1
ATOM 1610 C C . ALA A 1 204 ? -7.361 -4.427 -6.384 1.00 93.06 204 ALA A C 1
ATOM 1612 O O . ALA A 1 204 ? -7.413 -4.436 -5.155 1.00 93.06 204 ALA A O 1
ATOM 1613 N N . LEU A 1 205 ? -8.362 -3.960 -7.135 1.00 92.56 205 LEU A N 1
ATOM 1614 C CA . LEU A 1 205 ? -9.580 -3.384 -6.566 1.00 92.56 205 LEU A CA 1
ATOM 1615 C C . LEU A 1 205 ? -10.475 -4.441 -5.910 1.00 92.56 205 LEU A C 1
ATOM 1617 O O . LEU A 1 205 ? -11.040 -4.182 -4.849 1.00 92.56 205 LEU A O 1
ATOM 1621 N N . GLN A 1 206 ? -10.567 -5.643 -6.482 1.00 91.56 206 GLN A N 1
ATOM 1622 C CA . GLN A 1 206 ? -11.255 -6.769 -5.844 1.00 91.56 206 GLN A CA 1
ATOM 1623 C C . GLN A 1 206 ? -10.571 -7.185 -4.542 1.00 91.56 206 GLN A C 1
ATOM 1625 O O . GLN A 1 206 ? -11.246 -7.366 -3.532 1.00 91.56 206 GLN A O 1
ATOM 1630 N N . THR A 1 207 ? -9.238 -7.265 -4.543 1.00 93.44 207 THR A N 1
ATOM 1631 C CA . THR A 1 207 ? -8.456 -7.545 -3.332 1.00 93.44 207 THR A CA 1
ATOM 1632 C C . THR A 1 207 ? -8.703 -6.471 -2.276 1.00 93.44 207 THR A C 1
ATOM 1634 O O . THR A 1 207 ? -8.970 -6.794 -1.124 1.00 93.44 207 THR A O 1
ATOM 1637 N N . MET A 1 208 ? -8.689 -5.188 -2.657 1.00 91.94 208 MET A N 1
ATOM 1638 C CA . MET A 1 208 ? -9.005 -4.090 -1.738 1.00 91.94 208 MET A CA 1
ATOM 1639 C C . MET A 1 208 ? -10.412 -4.216 -1.150 1.00 91.94 208 MET A C 1
ATOM 1641 O O . MET A 1 208 ? -10.567 -4.041 0.051 1.00 91.94 208 MET A O 1
ATOM 1645 N N . HIS A 1 209 ? -11.423 -4.546 -1.957 1.00 90.69 209 HIS A N 1
ATOM 1646 C CA . HIS A 1 209 ? -12.786 -4.754 -1.462 1.00 90.69 209 HIS A CA 1
ATOM 1647 C C . HIS A 1 209 ? -12.919 -5.970 -0.546 1.00 90.69 209 HIS A C 1
ATOM 1649 O O . HIS A 1 209 ? -13.704 -5.931 0.399 1.00 90.69 209 HIS A O 1
ATOM 1655 N N . ALA A 1 210 ? -12.180 -7.042 -0.826 1.00 92.44 210 ALA A N 1
ATOM 1656 C CA . ALA A 1 210 ? -12.180 -8.231 0.009 1.00 92.44 210 ALA A CA 1
ATOM 1657 C C . ALA A 1 210 ? -11.502 -7.962 1.362 1.00 92.44 210 ALA A C 1
ATOM 1659 O O . ALA A 1 210 ? -12.034 -8.368 2.392 1.00 92.44 210 ALA A O 1
ATOM 1660 N N . GLU A 1 211 ? -10.357 -7.273 1.371 1.00 91.06 211 GLU A N 1
ATOM 1661 C CA . GLU A 1 211 ? -9.561 -6.995 2.580 1.00 91.06 211 GLU A CA 1
ATOM 1662 C C . GLU A 1 211 ? -10.101 -5.825 3.408 1.00 91.06 211 GLU A C 1
ATOM 1664 O O . GLU A 1 211 ? -10.036 -5.851 4.634 1.00 91.06 211 GLU A O 1
ATOM 1669 N N . PHE A 1 212 ? -10.634 -4.798 2.745 1.00 91.31 212 PHE A N 1
ATOM 1670 C CA . PHE A 1 212 ? -11.100 -3.553 3.356 1.00 91.31 212 PHE A CA 1
ATOM 1671 C C . PHE A 1 212 ? -12.530 -3.224 2.900 1.00 91.31 212 PHE A C 1
ATOM 1673 O O . PHE A 1 212 ? -12.754 -2.205 2.239 1.00 91.31 212 PHE A O 1
ATOM 1680 N N . PRO A 1 213 ? -13.511 -4.087 3.208 1.00 90.88 213 PRO A N 1
ATOM 1681 C CA . PRO A 1 213 ? -14.883 -3.880 2.773 1.00 90.88 213 PRO A CA 1
ATOM 1682 C C . PRO A 1 213 ? -15.495 -2.637 3.426 1.00 90.88 213 PRO A C 1
ATOM 1684 O O . PRO A 1 213 ? -15.162 -2.291 4.556 1.00 90.88 213 PRO A O 1
ATOM 1687 N N . ASP A 1 214 ? -16.462 -2.003 2.756 1.00 88.00 214 ASP A N 1
ATOM 1688 C CA . ASP A 1 214 ? -17.123 -0.783 3.255 1.00 88.00 214 ASP A CA 1
ATOM 1689 C C . ASP A 1 214 ? -17.822 -0.972 4.617 1.00 88.00 214 ASP A C 1
ATOM 1691 O O . ASP A 1 214 ? -18.063 0.000 5.329 1.00 88.00 214 ASP A O 1
ATOM 1695 N N . TYR A 1 215 ? -18.141 -2.216 4.988 1.00 89.31 215 TYR A N 1
ATOM 1696 C CA . TYR A 1 215 ? -18.738 -2.563 6.278 1.00 89.31 215 TYR A CA 1
ATOM 1697 C C . TYR A 1 215 ? -17.718 -2.810 7.402 1.00 89.31 215 TYR A C 1
ATOM 1699 O O . TYR A 1 215 ? -18.116 -3.109 8.527 1.00 89.31 215 TYR A O 1
ATOM 1707 N N . ASP A 1 216 ? -16.415 -2.716 7.132 1.00 91.19 216 ASP A N 1
ATOM 1708 C CA . ASP A 1 216 ? -15.384 -2.870 8.156 1.00 91.19 216 ASP A CA 1
ATOM 1709 C C . ASP A 1 216 ? -15.352 -1.667 9.120 1.00 91.19 216 ASP A C 1
ATOM 1711 O O . ASP A 1 216 ? -15.605 -0.516 8.749 1.00 91.19 216 ASP A O 1
ATOM 1715 N N . LEU A 1 217 ? -14.995 -1.920 10.381 1.00 91.06 217 LEU A N 1
ATOM 1716 C CA . LEU A 1 217 ? -14.875 -0.885 11.411 1.00 91.06 217 LEU A CA 1
ATOM 1717 C C . LEU A 1 217 ? -13.802 0.144 11.053 1.00 91.06 217 LEU A C 1
ATOM 1719 O O . LEU A 1 217 ? -13.993 1.337 11.292 1.00 91.06 217 LEU A O 1
ATOM 1723 N N . MET A 1 218 ? -12.696 -0.301 10.448 1.00 89.56 218 MET A N 1
ATOM 1724 C CA . MET A 1 218 ? -11.639 0.608 10.012 1.00 89.56 218 MET A CA 1
ATOM 1725 C C . MET A 1 218 ? -12.130 1.563 8.916 1.00 89.56 218 MET A C 1
ATOM 1727 O O . MET A 1 218 ? -11.771 2.739 8.936 1.00 89.56 218 MET A O 1
ATOM 1731 N N . GLN A 1 219 ? -13.007 1.097 8.017 1.00 91.19 219 GLN A N 1
ATOM 1732 C CA . GLN A 1 219 ? -13.665 1.966 7.036 1.00 91.19 219 GLN A CA 1
ATOM 1733 C C . GLN A 1 219 ? -14.605 2.974 7.705 1.00 91.19 219 GLN A C 1
ATOM 1735 O O . GLN A 1 219 ? -14.590 4.158 7.362 1.00 91.19 219 GLN A O 1
ATOM 1740 N N . ALA A 1 220 ? -15.360 2.534 8.713 1.00 94.06 220 ALA A N 1
ATOM 1741 C CA . ALA A 1 220 ? -16.312 3.386 9.418 1.00 94.06 220 ALA A CA 1
ATOM 1742 C C . ALA A 1 220 ? -15.647 4.549 10.181 1.00 94.06 220 ALA A C 1
ATOM 1744 O O . ALA A 1 220 ? -16.240 5.622 10.298 1.00 94.06 220 ALA A O 1
ATOM 1745 N N . PHE A 1 221 ? -14.399 4.405 10.650 1.00 94.38 221 PHE A N 1
ATOM 1746 C CA . PHE A 1 221 ? -13.667 5.514 11.285 1.00 94.38 221 PHE A CA 1
ATOM 1747 C C . PHE A 1 221 ? -13.399 6.699 10.347 1.00 94.38 221 PHE A C 1
ATOM 1749 O O . PHE A 1 221 ? -13.129 7.799 10.833 1.00 94.38 221 PHE A O 1
ATOM 1756 N N . GLY A 1 222 ? -13.558 6.531 9.028 1.00 92.06 222 GLY A N 1
ATOM 1757 C CA . GLY A 1 222 ? -13.447 7.615 8.049 1.00 92.06 222 GLY A CA 1
ATOM 1758 C C . GLY A 1 222 ? -14.348 8.822 8.343 1.00 92.06 222 GLY A C 1
ATOM 1759 O O . GLY A 1 222 ? -14.010 9.944 7.967 1.00 92.06 222 GLY A O 1
ATOM 1760 N N . VAL A 1 223 ? -15.449 8.639 9.086 1.00 93.12 223 VAL A N 1
ATOM 1761 C CA . VAL A 1 223 ? -16.339 9.737 9.515 1.00 93.12 223 VAL A CA 1
ATOM 1762 C C . VAL A 1 223 ? -15.654 10.776 10.402 1.00 93.12 223 VAL A C 1
ATOM 1764 O O . VAL A 1 223 ? -16.115 11.918 10.457 1.00 93.12 223 VAL A O 1
ATOM 1767 N N . PHE A 1 224 ? -14.565 10.401 11.078 1.00 94.56 224 PHE A N 1
ATOM 1768 C CA . PHE A 1 224 ? -13.780 11.295 11.927 1.00 94.56 224 PHE A CA 1
ATOM 1769 C C . PHE A 1 224 ? -12.703 12.062 11.163 1.00 94.56 224 PHE A C 1
ATOM 1771 O O . PHE A 1 224 ? -12.050 12.916 11.761 1.00 94.56 224 PHE A O 1
ATOM 1778 N N . ASN A 1 225 ? -12.520 11.809 9.864 1.00 91.56 225 ASN A N 1
ATOM 1779 C CA . ASN A 1 225 ? -11.514 12.506 9.080 1.00 91.56 225 ASN A CA 1
ATOM 1780 C C . ASN A 1 225 ? -11.894 13.979 8.913 1.00 91.56 225 ASN A C 1
ATOM 1782 O O . ASN A 1 225 ? -12.918 14.332 8.319 1.00 91.56 225 ASN A O 1
ATOM 1786 N N . LEU A 1 226 ? -11.049 14.852 9.450 1.00 89.75 226 LEU A N 1
ATOM 1787 C CA . LEU A 1 226 ? -11.264 16.292 9.415 1.00 89.75 226 LEU A CA 1
ATOM 1788 C C . LEU A 1 226 ? -10.565 16.952 8.218 1.00 89.75 226 LEU A C 1
ATOM 1790 O O . LEU A 1 226 ? -10.885 18.099 7.885 1.00 89.75 226 LEU A O 1
ATOM 1794 N N . ARG A 1 227 ? -9.668 16.230 7.526 1.00 82.69 227 ARG A N 1
ATOM 1795 C CA . ARG A 1 227 ? -8.953 16.754 6.360 1.00 82.69 227 ARG A CA 1
ATOM 1796 C C . ARG A 1 227 ? -9.920 16.978 5.191 1.00 82.69 227 ARG A C 1
ATOM 1798 O O . ARG A 1 227 ? -10.771 16.130 4.920 1.00 82.69 227 ARG A O 1
ATOM 1805 N N . PRO A 1 228 ? -9.803 18.105 4.471 1.00 68.81 228 PRO A N 1
ATOM 1806 C CA . PRO A 1 228 ? -10.637 18.357 3.304 1.00 68.81 228 PRO A CA 1
ATOM 1807 C C . PRO A 1 228 ? -10.333 17.342 2.196 1.00 68.81 228 PRO A C 1
ATOM 1809 O O . PRO A 1 228 ? -9.170 17.011 1.954 1.00 68.81 228 PRO A O 1
ATOM 1812 N N . ALA A 1 229 ? -11.378 16.867 1.513 1.00 60.25 229 ALA A N 1
ATOM 1813 C CA . ALA A 1 229 ? -11.246 15.932 0.398 1.00 60.25 229 ALA A CA 1
ATOM 1814 C C . ALA A 1 229 ? -10.566 16.573 -0.818 1.00 60.25 229 ALA A C 1
ATOM 1816 O O . ALA A 1 229 ? -9.711 15.942 -1.438 1.00 60.25 229 ALA A O 1
ATOM 1817 N N . CYS A 1 230 ? -10.866 17.846 -1.100 1.00 52.78 230 CYS A N 1
ATOM 1818 C CA . CYS A 1 230 ? -10.193 18.632 -2.131 1.00 52.78 230 CYS A CA 1
ATOM 1819 C C . CYS A 1 230 ? -9.653 19.965 -1.586 1.00 52.78 230 CYS A C 1
ATOM 1821 O O . CYS A 1 230 ? -10.221 20.590 -0.688 1.00 52.78 230 CYS A O 1
ATOM 1823 N N . ARG A 1 231 ? -8.555 20.464 -2.175 1.00 41.34 231 ARG A N 1
ATOM 1824 C CA . ARG A 1 231 ? -8.119 21.856 -1.963 1.00 41.34 231 ARG A CA 1
ATOM 1825 C C . ARG A 1 231 ? -9.167 22.796 -2.565 1.00 41.34 231 ARG A C 1
ATOM 1827 O O . ARG A 1 231 ? -9.186 22.966 -3.778 1.00 41.34 231 ARG A O 1
ATOM 1834 N N . GLY A 1 232 ? -9.979 23.423 -1.719 1.00 39.75 232 GLY A N 1
ATOM 1835 C CA . GLY A 1 232 ? -10.988 24.402 -2.137 1.00 39.75 232 GLY A CA 1
ATOM 1836 C C . GLY A 1 232 ? -12.431 24.019 -1.816 1.00 39.75 232 GLY A C 1
ATOM 1837 O O . GLY A 1 232 ? -13.312 24.831 -2.083 1.00 39.75 232 GLY A O 1
ATOM 1838 N N . ASP A 1 233 ? -12.681 22.849 -1.217 1.00 48.62 233 ASP A N 1
ATOM 1839 C CA . ASP A 1 233 ? -13.991 22.575 -0.623 1.00 48.62 233 ASP A CA 1
ATOM 1840 C C . ASP A 1 233 ? -14.232 23.570 0.517 1.00 48.62 233 ASP A C 1
ATOM 1842 O O . ASP A 1 233 ? -13.439 23.660 1.461 1.00 48.62 233 ASP A O 1
ATOM 1846 N N . ASN A 1 234 ? -15.304 24.358 0.402 1.00 43.25 234 ASN A N 1
ATOM 1847 C CA . ASN A 1 234 ? -15.705 25.288 1.449 1.00 43.25 234 ASN A CA 1
ATOM 1848 C C . ASN A 1 234 ? -15.961 24.504 2.742 1.00 43.25 234 ASN A C 1
ATOM 1850 O O . ASN A 1 234 ? -16.791 23.599 2.788 1.00 43.25 234 ASN A O 1
ATOM 1854 N N . LEU A 1 235 ? -15.248 24.897 3.797 1.00 51.38 235 LEU A N 1
ATOM 1855 C CA . LEU A 1 235 ? -15.223 24.288 5.132 1.00 51.38 235 LEU A CA 1
ATOM 1856 C C . LEU A 1 235 ? -16.551 24.391 5.908 1.00 51.38 235 LEU A C 1
ATOM 1858 O O . LEU A 1 235 ? -16.615 23.955 7.056 1.00 51.38 235 LEU A O 1
ATOM 1862 N N . ASP A 1 236 ? -17.593 24.974 5.315 1.00 43.66 236 ASP A N 1
ATOM 1863 C CA . ASP A 1 236 ? -18.712 25.531 6.075 1.00 43.66 236 ASP A CA 1
ATOM 1864 C C . ASP A 1 236 ? -19.859 24.551 6.351 1.00 43.66 236 ASP A C 1
ATOM 1866 O O . ASP A 1 236 ? -20.658 24.812 7.253 1.00 43.66 236 ASP A O 1
ATOM 1870 N N . HIS A 1 237 ? -19.951 23.400 5.668 1.00 52.94 237 HIS A N 1
ATOM 1871 C CA . HIS A 1 237 ? -21.075 22.476 5.873 1.00 52.94 237 HIS A CA 1
ATOM 1872 C C . HIS A 1 237 ? -20.674 21.002 5.940 1.00 52.94 237 HIS A C 1
ATOM 1874 O O . HIS A 1 237 ? -20.036 20.453 5.043 1.00 52.94 237 HIS A O 1
ATOM 1880 N N . VAL A 1 238 ? -21.142 20.337 6.999 1.00 56.75 238 VAL A N 1
ATOM 1881 C CA . VAL A 1 238 ? -21.149 18.879 7.099 1.00 56.75 238 VAL A CA 1
ATOM 1882 C C . VAL A 1 238 ? -22.153 18.347 6.081 1.00 56.75 238 VAL A C 1
ATOM 1884 O O . VAL A 1 238 ? -23.362 18.434 6.292 1.00 56.75 238 VAL A O 1
ATOM 1887 N N . VAL A 1 239 ? -21.673 17.794 4.967 1.00 68.62 239 VAL A N 1
ATOM 1888 C CA . VAL A 1 239 ? -22.546 17.061 4.044 1.00 68.62 239 VAL A CA 1
ATOM 1889 C C . VAL A 1 239 ? -22.917 15.744 4.720 1.00 68.62 239 VAL A C 1
ATOM 1891 O O . VAL A 1 239 ? -22.096 14.833 4.840 1.00 68.62 239 VAL A O 1
ATOM 1894 N N . TRP A 1 240 ? -24.148 15.664 5.223 1.00 78.75 240 TRP A N 1
ATOM 1895 C CA . TRP A 1 240 ? -24.675 14.436 5.804 1.00 78.75 240 TRP A CA 1
ATOM 1896 C C . TRP A 1 240 ? -25.008 13.450 4.682 1.00 78.75 240 TRP A C 1
ATOM 1898 O O . TRP A 1 240 ? -25.951 13.662 3.922 1.00 78.75 240 TRP A O 1
ATOM 1908 N N . THR A 1 241 ? -24.209 12.392 4.552 1.00 84.12 241 THR A N 1
ATOM 1909 C CA . THR A 1 241 ? -24.411 11.332 3.557 1.00 84.12 241 THR A CA 1
ATOM 1910 C C . THR A 1 241 ? -24.974 10.077 4.214 1.00 84.12 241 THR A C 1
ATOM 1912 O O . THR A 1 241 ? -24.730 9.813 5.392 1.00 84.12 241 THR A O 1
ATOM 1915 N N . GLU A 1 242 ? -25.692 9.259 3.439 1.00 86.06 242 GLU A N 1
ATOM 1916 C CA . GLU A 1 242 ? -26.179 7.953 3.904 1.00 86.06 242 GLU A CA 1
ATOM 1917 C C . GLU A 1 242 ? -25.024 7.068 4.401 1.00 86.06 242 GLU A C 1
ATOM 1919 O O . GLU A 1 242 ? -25.148 6.398 5.424 1.00 86.06 242 GLU A O 1
ATOM 1924 N N . ARG A 1 243 ? -23.867 7.129 3.727 1.00 86.25 243 ARG A N 1
ATOM 1925 C CA . ARG A 1 243 ? -22.644 6.429 4.139 1.00 86.25 243 ARG A CA 1
ATOM 1926 C C . ARG A 1 243 ? -22.182 6.860 5.532 1.00 86.25 243 ARG A C 1
ATOM 1928 O O . ARG A 1 243 ? -22.054 6.016 6.408 1.00 86.25 243 ARG A O 1
ATOM 1935 N N . LYS A 1 244 ? -22.031 8.171 5.767 1.00 89.44 244 LYS A N 1
ATOM 1936 C CA . LYS A 1 244 ? -21.608 8.713 7.072 1.00 89.44 244 LYS A CA 1
ATOM 1937 C C . LYS A 1 244 ? -22.565 8.301 8.195 1.00 89.44 244 LYS A C 1
ATOM 1939 O O . LYS A 1 244 ? -22.133 8.034 9.312 1.00 89.44 244 LYS A O 1
ATOM 1944 N N . GLN A 1 245 ? -23.859 8.216 7.888 1.00 91.81 245 GLN A N 1
ATOM 1945 C CA . GLN A 1 245 ? -24.865 7.736 8.827 1.00 91.81 245 GLN A CA 1
ATOM 1946 C C . GLN A 1 245 ? -24.685 6.250 9.169 1.00 91.81 245 GLN A C 1
ATOM 1948 O O . GLN A 1 245 ? -24.643 5.916 10.351 1.00 91.81 245 GLN A O 1
ATOM 1953 N N . LYS A 1 246 ? -24.537 5.380 8.161 1.00 93.00 246 LYS A N 1
ATOM 1954 C CA . LYS A 1 246 ? -24.290 3.939 8.356 1.00 93.00 246 LYS A CA 1
ATOM 1955 C C . LYS A 1 246 ? -23.014 3.685 9.154 1.00 93.00 246 LYS A C 1
ATOM 1957 O O . LYS A 1 246 ? -23.012 2.871 10.072 1.00 93.00 246 LYS A O 1
ATOM 1962 N N . ASP A 1 247 ? -21.955 4.424 8.848 1.00 94.19 247 ASP A N 1
ATOM 1963 C CA . ASP A 1 247 ? -20.671 4.293 9.530 1.00 94.19 247 ASP A CA 1
ATOM 1964 C C . ASP A 1 247 ? -20.773 4.704 11.008 1.00 94.19 247 ASP A C 1
ATOM 1966 O O . ASP A 1 247 ? -20.298 3.984 11.887 1.00 94.19 247 ASP A O 1
ATOM 1970 N N . LEU A 1 248 ? -21.471 5.804 11.318 1.00 95.12 248 LEU A N 1
ATOM 1971 C CA . LEU A 1 248 ? -21.731 6.200 12.706 1.00 95.12 248 LEU A CA 1
ATOM 1972 C C . LEU A 1 248 ? -22.619 5.196 13.449 1.00 95.12 248 LEU A C 1
ATOM 1974 O O . LEU A 1 248 ? -22.372 4.934 14.626 1.00 95.12 248 LEU A O 1
ATOM 1978 N N . ASP A 1 249 ? -23.620 4.613 12.792 1.00 94.94 249 ASP A N 1
ATOM 1979 C CA . ASP A 1 249 ? -24.466 3.580 13.403 1.00 94.94 249 ASP A CA 1
ATOM 1980 C C . ASP A 1 249 ? -23.665 2.341 13.758 1.00 94.94 249 ASP A C 1
ATOM 1982 O O . ASP A 1 249 ? -23.753 1.843 14.881 1.00 94.94 249 ASP A O 1
ATOM 1986 N N . ARG A 1 250 ? -22.824 1.897 12.824 1.00 94.69 250 ARG A N 1
ATOM 1987 C CA . ARG A 1 250 ? -21.928 0.761 13.011 1.00 94.69 250 ARG A CA 1
ATOM 1988 C C . ARG A 1 250 ? -20.991 0.986 14.192 1.00 94.69 250 ARG A C 1
ATOM 1990 O O . ARG A 1 250 ? -20.868 0.131 15.068 1.00 94.69 250 ARG A O 1
ATOM 1997 N N . LEU A 1 251 ? -20.375 2.165 14.258 1.00 95.56 251 LEU A N 1
ATOM 1998 C CA . LEU A 1 251 ? -19.506 2.546 15.369 1.00 95.56 251 LEU A CA 1
ATOM 1999 C C . LEU A 1 251 ? -20.263 2.646 16.701 1.00 95.56 251 LEU A C 1
ATOM 2001 O O . LEU A 1 251 ? -19.720 2.284 17.745 1.00 95.56 251 LEU A O 1
ATOM 2005 N N . SER A 1 252 ? -21.519 3.095 16.670 1.00 95.44 252 SER A N 1
ATOM 2006 C CA . SER A 1 252 ? -22.385 3.165 17.853 1.00 95.44 252 SER A CA 1
ATOM 2007 C C . SER A 1 252 ? -22.714 1.770 18.378 1.00 95.44 252 SER A C 1
ATOM 2009 O O . SER A 1 252 ? -22.543 1.517 19.570 1.00 95.44 252 SER A O 1
ATOM 2011 N N . MET A 1 253 ? -23.093 0.843 17.490 1.00 94.25 253 MET A N 1
ATOM 2012 C CA . MET A 1 253 ? -23.326 -0.566 17.825 1.00 94.25 253 MET A CA 1
ATOM 2013 C C . MET A 1 253 ? -22.073 -1.207 18.424 1.00 94.25 253 MET A C 1
ATOM 2015 O O . MET A 1 253 ? -22.138 -1.801 19.500 1.00 94.25 253 MET A O 1
ATOM 2019 N N . TYR A 1 254 ? -20.916 -1.006 17.788 1.00 93.69 254 TYR A N 1
ATOM 2020 C CA . TYR A 1 254 ? -19.633 -1.520 18.269 1.00 93.69 254 TYR A CA 1
ATOM 2021 C C . TYR A 1 254 ? -19.244 -0.977 19.656 1.00 93.69 254 TYR A C 1
ATOM 2023 O O . TYR A 1 254 ? -18.672 -1.694 20.480 1.00 93.69 254 TYR A O 1
ATOM 2031 N N . ALA A 1 255 ? -19.576 0.283 19.948 1.00 93.88 255 ALA A N 1
ATOM 2032 C CA . ALA A 1 255 ? -19.337 0.902 21.250 1.00 93.88 255 ALA A CA 1
ATOM 2033 C C . ALA A 1 255 ? -20.447 0.628 22.289 1.00 93.88 255 ALA A C 1
ATOM 2035 O O . ALA A 1 255 ? -20.331 1.079 23.435 1.00 93.88 255 ALA A O 1
ATOM 2036 N N . GLY A 1 256 ? -21.518 -0.080 21.911 1.00 94.44 256 GLY A N 1
ATOM 2037 C CA . GLY A 1 256 ? -22.683 -0.327 22.765 1.00 94.44 256 GLY A CA 1
ATOM 2038 C C . GLY A 1 256 ? -23.441 0.951 23.140 1.00 94.44 256 GLY A C 1
ATOM 2039 O O . GLY A 1 256 ? -23.911 1.075 24.270 1.00 94.44 256 GLY A O 1
ATOM 2040 N N . GLN A 1 257 ? -23.496 1.927 22.232 1.00 96.62 257 GLN A N 1
ATOM 2041 C CA . GLN A 1 257 ? -24.122 3.236 22.429 1.00 96.62 257 GLN A CA 1
ATOM 2042 C C . GLN A 1 257 ? -25.352 3.408 21.535 1.00 96.62 257 GLN A C 1
ATOM 2044 O O . GLN A 1 257 ? -25.464 2.784 20.483 1.00 96.62 257 GLN A O 1
ATOM 2049 N N . ASP A 1 258 ? -26.269 4.290 21.943 1.00 96.06 258 ASP A N 1
ATOM 2050 C CA . ASP A 1 258 ? -27.439 4.636 21.132 1.00 96.06 258 ASP A CA 1
ATOM 2051 C C . ASP A 1 258 ? -27.022 5.431 19.874 1.00 96.06 258 ASP A C 1
ATOM 2053 O O . ASP A 1 258 ? -26.452 6.522 20.018 1.00 96.06 258 ASP A O 1
ATOM 2057 N N . PRO A 1 259 ? -27.330 4.947 18.653 1.00 95.00 259 PRO A N 1
ATOM 2058 C CA . PRO A 1 259 ? -26.921 5.612 17.417 1.00 95.00 259 PRO A CA 1
ATOM 2059 C C . PRO A 1 259 ? -27.456 7.041 17.280 1.00 95.00 259 PRO A C 1
ATOM 2061 O O . PRO A 1 259 ? -26.747 7.935 16.814 1.00 95.00 259 PRO A O 1
ATOM 2064 N N . GLY A 1 260 ? -28.690 7.295 17.728 1.00 95.25 260 GLY A N 1
ATOM 2065 C CA . GLY A 1 260 ? -29.297 8.626 17.674 1.00 95.25 260 GLY A CA 1
ATOM 2066 C C . GLY A 1 260 ? -28.519 9.643 18.507 1.00 95.25 260 GLY A C 1
ATOM 2067 O O . GLY A 1 260 ? -28.218 10.745 18.037 1.00 95.25 260 GLY A O 1
ATOM 2068 N N . ARG A 1 261 ? -28.130 9.253 19.725 1.00 96.56 261 ARG A N 1
ATOM 2069 C CA . ARG A 1 261 ? -27.314 10.083 20.619 1.00 96.56 261 ARG A CA 1
ATOM 2070 C C . ARG A 1 261 ? -25.908 10.310 20.077 1.00 96.56 261 ARG A C 1
ATOM 2072 O O . ARG A 1 261 ? -25.451 11.451 20.107 1.00 96.56 261 ARG A O 1
ATOM 2079 N N . VAL A 1 262 ? -25.241 9.275 19.562 1.00 96.50 262 VAL A N 1
ATOM 2080 C CA . VAL A 1 262 ? -23.892 9.411 18.982 1.00 96.50 262 VAL A CA 1
ATOM 2081 C C . VAL A 1 262 ? -23.903 10.393 17.815 1.00 96.50 262 VAL A C 1
ATOM 2083 O O . VAL A 1 262 ? -23.090 11.314 17.800 1.00 96.50 262 VAL A O 1
ATOM 2086 N N . ARG A 1 263 ? -24.855 10.267 16.880 1.00 95.12 263 ARG A N 1
ATOM 2087 C CA . ARG A 1 263 ? -24.986 11.198 15.746 1.00 95.12 263 ARG A CA 1
ATOM 2088 C C . ARG A 1 263 ? -25.225 12.638 16.205 1.00 95.12 263 ARG A C 1
ATOM 2090 O O . ARG A 1 263 ? -24.594 13.552 15.683 1.00 95.12 263 ARG A O 1
ATOM 2097 N N . ALA A 1 264 ? -26.109 12.846 17.183 1.00 94.12 264 ALA A N 1
ATOM 2098 C CA . ALA A 1 264 ? -26.398 14.181 17.706 1.00 94.12 264 ALA A CA 1
ATOM 2099 C C . ALA A 1 264 ? -25.152 14.833 18.330 1.00 94.12 264 ALA A C 1
ATOM 2101 O O . ALA A 1 264 ? -24.839 15.980 18.017 1.00 94.12 264 ALA A O 1
ATOM 2102 N N . GLN A 1 265 ? -24.415 14.087 19.159 1.00 95.44 265 GLN A N 1
ATOM 2103 C CA . GLN A 1 265 ? -23.177 14.568 19.783 1.00 95.44 265 GLN A CA 1
ATOM 2104 C C . GLN A 1 265 ? -22.062 14.778 18.755 1.00 95.44 265 GLN A C 1
ATOM 2106 O O . GLN A 1 265 ? -21.308 15.742 18.843 1.00 95.44 265 GLN A O 1
ATOM 2111 N N . PHE A 1 266 ? -21.973 13.911 17.749 1.00 95.50 266 PHE A N 1
ATOM 2112 C CA . PHE A 1 266 ? -21.027 14.054 16.650 1.00 95.50 266 PHE A CA 1
ATOM 2113 C C . PHE A 1 266 ? -21.249 15.369 15.885 1.00 95.50 266 PHE A C 1
ATOM 2115 O O . PHE A 1 266 ? -20.302 16.132 15.706 1.00 95.50 266 PHE A O 1
ATOM 2122 N N . CYS A 1 267 ? -22.493 15.674 15.497 1.00 92.44 267 CYS A N 1
ATOM 2123 C CA . CYS A 1 267 ? -22.831 16.919 14.800 1.00 92.44 267 CYS A CA 1
ATOM 2124 C C . CYS A 1 267 ? -22.541 18.173 15.637 1.00 92.44 267 CYS A C 1
ATOM 2126 O O . CYS A 1 267 ? -22.170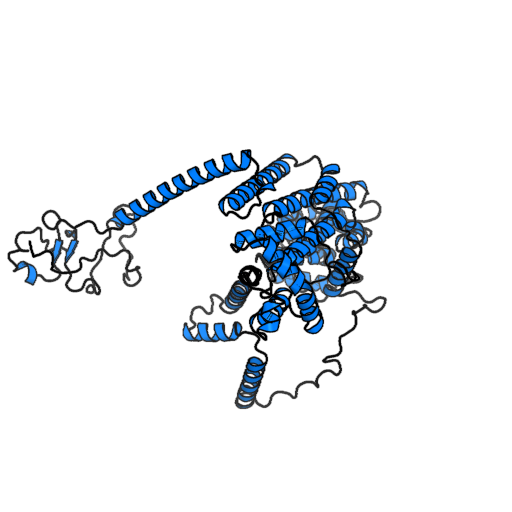 19.206 15.084 1.00 92.44 267 CYS A O 1
ATOM 2128 N N . ASP A 1 268 ? -22.713 18.086 16.955 1.00 92.88 268 ASP A N 1
ATOM 2129 C CA . ASP A 1 268 ? -22.440 19.185 17.882 1.00 92.88 268 ASP A CA 1
ATOM 2130 C C . ASP A 1 268 ? -20.929 19.454 18.034 1.00 92.88 268 ASP A C 1
ATOM 2132 O O . ASP A 1 268 ? -20.490 20.605 18.044 1.00 92.88 268 ASP A O 1
ATOM 2136 N N . LEU A 1 269 ? -20.109 18.397 18.093 1.00 93.75 269 LEU A N 1
ATOM 2137 C CA . LEU A 1 269 ? -18.666 18.513 18.334 1.00 93.75 269 LEU A CA 1
ATOM 2138 C C . LEU A 1 269 ? -17.817 18.670 17.062 1.00 93.75 269 LEU A C 1
ATOM 2140 O O . LEU A 1 269 ? -16.725 19.240 17.144 1.00 93.75 269 LEU A O 1
ATOM 2144 N N . GLU A 1 270 ? -18.280 18.202 15.897 1.00 92.62 270 GLU A N 1
ATOM 2145 C CA . GLU A 1 270 ? -17.512 18.246 14.639 1.00 92.62 270 GLU A CA 1
ATOM 2146 C C . GLU A 1 270 ? -16.976 19.654 14.300 1.00 92.62 270 GLU A C 1
ATOM 2148 O O . GLU A 1 270 ? -15.783 19.767 13.998 1.00 92.62 270 GLU A O 1
ATOM 2153 N N . PRO A 1 271 ? -17.763 20.750 14.393 1.00 91.56 271 PRO A N 1
ATOM 2154 C CA . PRO A 1 271 ? -17.258 22.091 14.093 1.00 91.56 271 PRO A CA 1
ATOM 2155 C C . PRO A 1 271 ? -16.100 22.512 15.006 1.00 91.56 271 PRO A C 1
ATOM 2157 O O . PRO A 1 271 ? -15.131 23.123 14.551 1.00 91.56 271 PRO A O 1
ATOM 2160 N N . ALA A 1 272 ? -16.168 22.152 16.291 1.00 92.12 272 ALA A N 1
ATOM 2161 C CA . ALA A 1 272 ? -15.105 22.441 17.246 1.00 92.12 272 ALA A CA 1
ATOM 2162 C C . ALA A 1 272 ? -13.843 21.617 16.946 1.00 92.12 272 ALA A C 1
ATOM 2164 O O . ALA A 1 272 ? -12.739 22.156 17.027 1.00 92.12 272 ALA A O 1
ATOM 2165 N N . ALA A 1 273 ? -13.994 20.347 16.557 1.00 93.56 273 ALA A N 1
ATOM 2166 C CA . ALA A 1 273 ? -12.878 19.487 16.157 1.00 93.56 273 ALA A CA 1
ATOM 2167 C C . ALA A 1 273 ? -12.177 20.020 14.897 1.00 93.56 273 ALA A C 1
ATOM 2169 O O . ALA A 1 273 ? -10.952 20.142 14.876 1.00 93.56 273 ALA A O 1
ATOM 2170 N N . ARG A 1 274 ? -12.944 20.441 13.881 1.00 90.88 274 ARG A N 1
ATOM 2171 C CA . ARG A 1 274 ? -12.403 21.093 12.673 1.00 90.88 274 ARG A CA 1
ATOM 2172 C C . ARG A 1 274 ? -11.637 22.369 13.005 1.00 90.88 274 ARG A C 1
ATOM 2174 O O . ARG A 1 274 ? -10.538 22.575 12.492 1.00 90.88 274 ARG A O 1
ATOM 2181 N N . TYR A 1 275 ? -12.198 23.208 13.875 1.00 90.69 275 TYR A N 1
ATOM 2182 C CA . TYR A 1 275 ? -11.530 24.426 14.326 1.00 90.69 275 TYR A CA 1
ATOM 2183 C C . TYR A 1 275 ? -10.207 24.116 15.041 1.00 90.69 275 TYR A C 1
ATOM 2185 O O . TYR A 1 275 ? -9.192 24.744 14.745 1.00 90.69 275 TYR A O 1
ATOM 2193 N N . GLU A 1 276 ? -10.192 23.123 15.933 1.00 91.94 276 GLU A N 1
ATOM 2194 C CA . GLU A 1 276 ? -8.982 22.710 16.651 1.00 91.94 276 GLU A CA 1
ATOM 2195 C C . GLU A 1 276 ? -7.889 22.216 15.692 1.00 91.94 276 GLU A C 1
ATOM 2197 O O . GLU A 1 276 ? -6.735 22.642 15.805 1.00 91.94 276 GLU A O 1
ATOM 2202 N N . GLN A 1 277 ? -8.250 21.386 14.706 1.00 91.00 277 GLN A N 1
ATOM 2203 C CA . GLN A 1 277 ? -7.309 20.911 13.690 1.00 91.00 277 GLN A CA 1
ATOM 2204 C C . GLN A 1 277 ? -6.752 22.070 12.852 1.00 91.00 277 GLN A C 1
ATOM 2206 O O . GLN A 1 277 ? -5.546 22.143 12.625 1.00 91.00 277 GLN A O 1
ATOM 2211 N N . ALA A 1 278 ? -7.607 23.001 12.419 1.00 88.12 278 ALA A N 1
ATOM 2212 C CA . ALA A 1 278 ? -7.185 24.152 11.622 1.00 88.12 278 ALA A CA 1
ATOM 2213 C C . ALA A 1 278 ? -6.236 25.093 12.389 1.00 88.12 278 ALA A C 1
ATOM 2215 O O . ALA A 1 278 ? -5.332 25.674 11.788 1.00 88.12 278 ALA A O 1
ATOM 2216 N N . GLN A 1 279 ? -6.424 25.236 13.706 1.00 89.12 279 GLN A N 1
ATOM 2217 C CA . GLN A 1 279 ? -5.589 26.085 14.563 1.00 89.12 279 GLN A CA 1
ATOM 2218 C C . GLN A 1 279 ? -4.236 25.451 14.901 1.00 89.12 279 GLN A C 1
ATOM 2220 O O . GLN A 1 279 ? -3.214 26.135 14.900 1.00 89.12 279 GLN A O 1
ATOM 2225 N N . THR A 1 280 ? -4.223 24.156 15.219 1.00 88.06 280 THR A N 1
ATOM 2226 C CA . THR A 1 280 ? -3.036 23.472 15.763 1.00 88.06 280 THR A CA 1
ATOM 2227 C C . THR A 1 280 ? -2.250 22.688 14.714 1.00 88.06 280 THR A C 1
ATOM 2229 O O . THR A 1 280 ? -1.058 22.448 14.899 1.00 88.06 280 THR A O 1
ATOM 2232 N N . GLY A 1 281 ? -2.889 22.301 13.606 1.00 86.38 281 GLY A N 1
ATOM 2233 C CA . GLY A 1 281 ? -2.304 21.432 12.587 1.00 86.38 281 GLY A CA 1
ATOM 2234 C C . GLY A 1 281 ? -2.090 19.986 13.047 1.00 86.38 281 GLY A C 1
ATOM 2235 O O . GLY A 1 281 ? -1.268 19.294 12.450 1.00 86.38 281 GLY A O 1
ATOM 2236 N N . CYS A 1 282 ? -2.768 19.540 14.111 1.00 88.62 282 CYS A N 1
ATOM 2237 C CA . CYS A 1 282 ? -2.662 18.174 14.626 1.00 88.62 282 CYS A CA 1
ATOM 2238 C C . CYS A 1 282 ? -3.412 17.141 13.753 1.00 88.62 282 CYS A C 1
ATOM 2240 O O . CYS A 1 282 ? -4.093 17.490 12.783 1.00 88.62 282 CYS A O 1
ATOM 2242 N N . SER A 1 283 ? -3.275 15.851 14.081 1.00 89.25 283 SER A N 1
ATOM 2243 C CA . SER A 1 283 ? -4.037 14.773 13.431 1.00 89.25 283 SER A CA 1
ATOM 2244 C C . SER A 1 283 ? -5.540 14.886 13.716 1.00 89.25 283 SER A C 1
ATOM 2246 O O . SER A 1 283 ? -5.961 15.589 14.641 1.00 89.25 283 SER A O 1
ATOM 2248 N N . SER A 1 284 ? -6.369 14.196 12.925 1.00 92.12 284 SER A N 1
ATOM 2249 C CA . SER A 1 284 ? -7.822 14.204 13.151 1.00 92.12 284 SER A CA 1
ATOM 2250 C C . SER A 1 284 ? -8.146 13.625 14.530 1.00 92.12 284 SER A C 1
ATOM 2252 O O . SER A 1 284 ? -8.934 14.213 15.274 1.00 92.12 284 SER A O 1
ATOM 2254 N N . PHE A 1 285 ? -7.465 12.544 14.919 1.00 93.25 285 PHE A N 1
ATOM 2255 C CA . PHE A 1 285 ? -7.614 11.951 16.245 1.00 93.25 285 PHE A CA 1
ATOM 2256 C C . PHE A 1 285 ? -7.286 12.926 17.386 1.00 93.25 285 PHE A C 1
ATOM 2258 O O . PHE A 1 285 ? -8.098 13.091 18.299 1.00 93.25 285 PHE A O 1
ATOM 2265 N N . GLU A 1 286 ? -6.133 13.604 17.346 1.00 92.12 286 GLU A N 1
ATOM 2266 C CA . GLU A 1 286 ? -5.741 14.527 18.423 1.00 92.12 286 GLU A CA 1
ATOM 2267 C C . GLU A 1 286 ? -6.684 15.734 18.521 1.00 92.12 286 GLU A C 1
ATOM 2269 O O . GLU A 1 286 ? -6.985 16.189 19.630 1.00 92.12 286 GLU A O 1
ATOM 2274 N N . ALA A 1 287 ? -7.220 16.212 17.394 1.00 94.44 287 ALA A N 1
ATOM 2275 C CA . ALA A 1 287 ? -8.247 17.251 17.386 1.00 94.44 287 ALA A CA 1
ATOM 2276 C C . ALA A 1 287 ? -9.531 16.780 18.092 1.00 94.44 287 ALA A C 1
ATOM 2278 O O . ALA A 1 287 ? -10.009 17.443 19.019 1.00 94.44 287 ALA A O 1
ATOM 2279 N N . TRP A 1 288 ? -10.058 15.608 17.716 1.00 96.00 288 TRP A N 1
ATOM 2280 C CA . TRP A 1 288 ? -11.252 15.024 18.339 1.00 96.00 288 TRP A CA 1
ATOM 2281 C C . TRP A 1 288 ? -11.062 14.752 19.830 1.00 96.00 288 TRP A C 1
ATOM 2283 O O . TRP A 1 288 ? -11.916 15.118 20.638 1.00 96.00 288 TRP A O 1
ATOM 2293 N N . LYS A 1 289 ? -9.927 14.165 20.212 1.00 94.75 289 LYS A N 1
ATOM 2294 C CA . LYS A 1 289 ? -9.551 13.900 21.605 1.00 94.75 289 LYS A CA 1
ATOM 2295 C C . LYS A 1 289 ? -9.494 15.184 22.428 1.00 94.75 289 LYS A C 1
ATOM 2297 O O . LYS A 1 289 ? -10.090 15.250 23.503 1.00 94.75 289 LYS A O 1
ATOM 2302 N N . THR A 1 290 ? -8.817 16.214 21.923 1.00 94.62 290 THR A N 1
ATOM 2303 C CA . THR A 1 290 ? -8.673 17.500 22.622 1.00 94.62 290 THR A CA 1
ATOM 2304 C C . THR A 1 290 ? -10.030 18.155 22.856 1.00 94.62 290 THR A C 1
ATOM 2306 O O . THR A 1 290 ? -10.318 18.623 23.960 1.00 94.62 290 THR A O 1
ATOM 2309 N N . VAL A 1 291 ? -10.890 18.151 21.837 1.00 95.19 291 VAL A N 1
ATOM 2310 C CA . VAL A 1 291 ? -12.239 18.714 21.921 1.00 95.19 291 VAL A CA 1
ATOM 2311 C C . VAL A 1 291 ? -13.116 17.904 22.869 1.00 95.19 291 VAL A C 1
ATOM 2313 O O . VAL A 1 291 ? -13.687 18.477 23.796 1.00 95.19 291 VAL A O 1
ATOM 2316 N N . ALA A 1 292 ? -13.168 16.582 22.724 1.00 94.38 292 ALA A N 1
ATOM 2317 C CA . ALA A 1 292 ? -13.964 15.724 23.595 1.00 94.38 292 ALA A CA 1
ATOM 2318 C C . ALA A 1 292 ? -13.578 15.888 25.076 1.00 94.38 292 ALA A C 1
ATOM 2320 O O . ALA A 1 292 ? -14.453 16.086 25.920 1.00 94.38 292 ALA A O 1
ATOM 2321 N N . LEU A 1 293 ? -12.277 15.919 25.389 1.00 93.62 293 LEU A N 1
ATOM 2322 C CA . LEU A 1 293 ? -11.785 16.160 26.751 1.00 93.62 293 LEU A CA 1
ATOM 2323 C C . LEU A 1 293 ? -12.121 17.570 27.253 1.00 93.62 293 LEU A C 1
ATOM 2325 O O . LEU A 1 293 ? -12.493 17.735 28.415 1.00 93.62 293 LEU A O 1
ATOM 2329 N N . ARG A 1 294 ? -12.041 18.594 26.394 1.00 92.50 294 ARG A N 1
ATOM 2330 C CA . ARG A 1 294 ? -12.419 19.975 26.740 1.00 92.50 294 ARG A CA 1
ATOM 2331 C C . ARG A 1 294 ? -13.896 20.077 27.128 1.00 92.50 294 ARG A C 1
ATOM 2333 O O . ARG A 1 294 ? -14.220 20.757 28.102 1.00 92.50 294 ARG A O 1
ATOM 2340 N N . PHE A 1 295 ? -14.778 19.407 26.389 1.00 91.25 295 PHE A N 1
ATOM 2341 C CA . PHE A 1 295 ? -16.218 19.408 26.657 1.00 91.25 295 PHE A CA 1
ATOM 2342 C C . PHE A 1 295 ? -16.605 18.498 27.832 1.00 91.25 295 PHE A C 1
ATOM 2344 O O . PHE A 1 295 ? -17.524 18.837 28.575 1.00 91.25 295 PHE A O 1
ATOM 2351 N N . GLN A 1 296 ? -15.870 17.412 28.078 1.00 89.94 296 GLN A N 1
ATOM 2352 C CA . GLN A 1 296 ? -16.094 16.517 29.218 1.00 89.94 296 GLN A CA 1
ATOM 2353 C C . GLN A 1 296 ? -15.597 17.101 30.552 1.00 89.94 296 GLN A C 1
ATOM 2355 O O . GLN A 1 296 ? -16.299 17.023 31.558 1.00 89.94 296 GLN A O 1
ATOM 2360 N N . CYS A 1 297 ? -14.406 17.707 30.565 1.00 87.25 297 CYS A N 1
ATOM 2361 C CA . CYS A 1 297 ? -13.766 18.267 31.765 1.00 87.25 297 CYS A CA 1
ATOM 2362 C C . CYS A 1 297 ? -14.075 19.760 31.981 1.00 87.25 297 CYS A C 1
ATOM 2364 O O . CYS A 1 297 ? -13.524 20.393 32.884 1.00 87.25 297 CYS A O 1
ATOM 2366 N N . GLY A 1 298 ? -14.920 20.344 31.129 1.00 85.06 298 GLY A N 1
ATOM 2367 C CA . GLY A 1 298 ? -15.296 21.751 31.170 1.00 85.06 298 GLY A CA 1
ATOM 2368 C C . GLY A 1 298 ? -16.210 22.125 32.344 1.00 85.06 298 GLY A C 1
ATOM 2369 O O . GLY A 1 298 ? -16.494 21.354 33.260 1.00 85.06 298 GLY A O 1
ATOM 2370 N N . LYS A 1 299 ? -16.714 23.365 32.322 1.00 86.44 299 LYS A N 1
ATOM 2371 C CA . LYS A 1 299 ? -17.722 23.816 33.296 1.00 86.44 299 LYS A CA 1
ATOM 2372 C C . LYS A 1 299 ? -18.992 22.972 33.144 1.00 86.44 299 LYS A C 1
ATOM 2374 O O . LYS A 1 299 ? -19.445 22.769 32.023 1.00 86.44 299 LYS A O 1
ATOM 2379 N N . LYS A 1 300 ? -19.645 22.607 34.258 1.00 86.06 300 LYS A N 1
ATOM 2380 C CA . LYS A 1 300 ? -20.889 21.801 34.264 1.00 86.06 300 LYS A CA 1
ATOM 2381 C C . LYS A 1 300 ? -21.959 22.294 33.278 1.00 86.06 300 LYS A C 1
ATOM 2383 O O . LYS A 1 300 ? -22.624 21.480 32.651 1.00 86.06 300 LYS A O 1
ATOM 2388 N N . SER A 1 301 ? -22.110 23.610 33.117 1.00 86.12 301 SER A N 1
ATOM 2389 C CA . SER A 1 301 ? -23.069 24.206 32.176 1.00 86.12 301 SER A CA 1
ATOM 2390 C C . SER A 1 301 ? -22.741 23.936 30.705 1.00 86.12 301 SER A C 1
ATOM 2392 O O . SER A 1 301 ? -23.653 23.842 29.892 1.00 86.12 301 SER A O 1
ATOM 2394 N N . VAL A 1 302 ? -21.459 23.814 30.360 1.00 86.00 302 VAL A N 1
ATOM 2395 C CA . VAL A 1 302 ? -20.994 23.464 29.012 1.00 86.00 302 VAL A CA 1
ATOM 2396 C C . VAL A 1 302 ? -21.206 21.972 28.775 1.00 86.00 302 VAL A C 1
ATOM 2398 O O . VAL A 1 302 ? -21.811 21.618 27.772 1.00 86.00 302 VAL A O 1
ATOM 2401 N N . CYS A 1 303 ? -20.836 21.119 29.737 1.00 86.75 303 CYS A N 1
ATOM 2402 C CA . CYS A 1 303 ? -21.050 19.668 29.652 1.00 86.75 303 CYS A CA 1
ATOM 2403 C C . CYS A 1 303 ? -22.535 19.294 29.493 1.00 86.75 303 CYS A C 1
ATOM 2405 O O . CYS A 1 303 ? -22.864 18.324 28.824 1.00 86.75 303 CYS A O 1
ATOM 2407 N N . GLN A 1 304 ? -23.442 20.059 30.113 1.00 87.56 304 GLN A N 1
ATOM 2408 C CA . GLN A 1 304 ? -24.889 19.851 29.982 1.00 87.56 304 GLN A CA 1
ATOM 2409 C C . GLN A 1 304 ? -25.444 20.280 28.620 1.00 87.56 304 GLN A C 1
ATOM 2411 O O . GLN A 1 304 ? -26.431 19.709 28.168 1.00 87.56 304 GLN A O 1
ATOM 2416 N N . ARG A 1 305 ? -24.850 21.300 27.987 1.00 89.62 305 ARG A N 1
ATOM 2417 C CA . ARG A 1 305 ? -25.284 21.802 26.673 1.00 89.62 305 ARG A CA 1
ATOM 2418 C C . ARG A 1 305 ? -24.694 21.003 25.516 1.00 89.62 305 ARG A C 1
ATOM 2420 O O . ARG A 1 305 ? -25.364 20.859 24.506 1.00 89.62 305 ARG A O 1
ATOM 2427 N N . HIS A 1 306 ? -23.485 20.486 25.707 1.00 91.31 306 HIS A N 1
ATOM 2428 C CA . HIS A 1 306 ? -22.711 19.742 24.719 1.00 91.31 306 HIS A CA 1
ATOM 2429 C C . HIS A 1 306 ? -22.279 18.399 25.327 1.00 91.31 306 HIS A C 1
ATOM 2431 O O . HIS A 1 306 ? -21.124 18.243 25.743 1.00 91.31 306 HIS A O 1
ATOM 2437 N N . PRO A 1 307 ? -23.222 17.456 25.511 1.00 92.94 307 PRO A N 1
ATOM 2438 C CA . PRO A 1 307 ? -22.907 16.160 26.092 1.00 92.94 307 PRO A CA 1
ATOM 2439 C C . PRO A 1 307 ? -22.004 15.355 25.148 1.00 92.94 307 PRO A C 1
ATOM 2441 O O . PRO A 1 307 ? -22.173 15.395 23.935 1.00 92.94 307 PRO A O 1
ATOM 2444 N N . VAL A 1 308 ? -21.062 14.596 25.713 1.00 93.81 308 VAL A N 1
ATOM 2445 C CA . VAL A 1 308 ? -20.108 13.753 24.954 1.00 93.81 308 VAL A CA 1
ATOM 2446 C C . VAL A 1 308 ? -20.179 12.290 25.401 1.00 93.81 308 VAL A C 1
ATOM 2448 O O . VAL A 1 308 ? -19.419 11.450 24.946 1.00 93.81 308 VAL A O 1
ATOM 2451 N N . ASP A 1 309 ? -21.077 11.946 26.319 1.00 94.19 309 ASP A N 1
ATOM 2452 C CA . ASP A 1 309 ? -21.092 10.648 26.995 1.00 94.19 309 ASP A CA 1
ATOM 2453 C C . ASP A 1 309 ? -21.339 9.445 26.068 1.00 94.19 309 ASP A C 1
ATOM 2455 O O . ASP A 1 309 ? -20.817 8.369 26.347 1.00 94.19 309 ASP A O 1
ATOM 2459 N N . ALA A 1 310 ? -22.065 9.624 24.960 1.00 96.00 310 ALA A N 1
ATOM 2460 C CA . ALA A 1 310 ? -22.295 8.572 23.968 1.00 96.00 310 ALA A CA 1
ATOM 2461 C C . ALA A 1 310 ? -21.189 8.534 22.899 1.00 96.00 310 ALA A C 1
ATOM 2463 O O . ALA A 1 310 ? -20.796 7.462 22.447 1.00 96.00 310 ALA A O 1
ATOM 2464 N N . LEU A 1 311 ? -20.643 9.689 22.507 1.00 96.44 311 LEU A N 1
ATOM 2465 C CA . LEU A 1 311 ? -19.565 9.767 21.518 1.00 96.44 311 LEU A CA 1
ATOM 2466 C C . LEU A 1 311 ? -18.200 9.371 22.104 1.00 96.44 311 LEU A C 1
ATOM 2468 O O . LEU A 1 311 ? -17.352 8.824 21.403 1.00 96.44 311 LEU A O 1
ATOM 2472 N N . PHE A 1 312 ? -17.973 9.619 23.394 1.00 94.88 312 PHE A N 1
ATOM 2473 C CA . PHE A 1 312 ? -16.685 9.389 24.048 1.00 94.88 312 PHE A CA 1
ATOM 2474 C C . PHE A 1 312 ? -16.223 7.921 23.991 1.00 94.88 312 PHE A C 1
ATOM 2476 O O . PHE A 1 312 ? -15.074 7.695 23.610 1.00 94.88 312 PHE A O 1
ATOM 2483 N N . PRO A 1 313 ? -17.071 6.904 24.265 1.00 95.94 313 PRO A N 1
ATOM 2484 C CA . PRO A 1 313 ? -16.705 5.501 24.064 1.00 95.94 313 PRO A CA 1
ATOM 2485 C C . PRO A 1 313 ? -16.281 5.182 22.626 1.00 95.94 313 PRO A C 1
ATOM 2487 O O . PRO A 1 313 ? -15.321 4.438 22.428 1.00 95.94 313 PRO A O 1
ATOM 2490 N N . VAL A 1 314 ? -16.940 5.777 21.625 1.00 96.31 314 VAL A N 1
ATOM 2491 C CA . VAL A 1 314 ? -16.573 5.612 20.210 1.00 96.31 314 VAL A CA 1
ATOM 2492 C C . VAL A 1 314 ? -15.191 6.213 19.938 1.00 96.31 314 VAL A C 1
ATOM 2494 O O . VAL A 1 314 ? -14.360 5.572 19.299 1.00 96.31 314 VAL A O 1
ATOM 2497 N N . LEU A 1 315 ? -14.904 7.402 20.477 1.00 95.56 315 LEU A N 1
ATOM 2498 C CA . LEU A 1 315 ? -13.596 8.054 20.339 1.00 95.56 315 LEU A CA 1
ATOM 2499 C C . LEU A 1 315 ? -12.468 7.290 21.049 1.00 95.56 315 LEU A C 1
ATOM 2501 O O . LEU A 1 315 ? -11.351 7.249 20.538 1.00 95.56 315 LEU A O 1
ATOM 2505 N N . ILE A 1 316 ? -12.744 6.646 22.190 1.00 93.62 316 ILE A N 1
ATOM 2506 C CA . ILE A 1 316 ? -11.779 5.745 22.845 1.00 93.62 316 ILE A CA 1
ATOM 2507 C C . ILE A 1 316 ? -11.442 4.577 21.916 1.00 93.62 316 ILE A C 1
ATOM 2509 O O . ILE A 1 316 ? -10.271 4.239 21.752 1.00 93.62 316 ILE A O 1
ATOM 2513 N N . LYS A 1 317 ? -12.459 3.960 21.301 1.00 93.06 317 LYS A N 1
ATOM 2514 C CA . LYS A 1 317 ? -12.257 2.861 20.352 1.00 93.06 317 LYS A CA 1
ATOM 2515 C C . LYS A 1 317 ? -11.477 3.316 19.123 1.00 93.06 317 LYS A C 1
ATOM 2517 O O . LYS A 1 317 ? -10.524 2.646 18.756 1.00 93.06 317 LYS A O 1
ATOM 2522 N N . TYR A 1 318 ? -11.813 4.471 18.557 1.00 93.69 318 TYR A N 1
ATOM 2523 C CA . TYR A 1 318 ? -11.043 5.089 17.477 1.00 93.69 318 TYR A CA 1
ATOM 2524 C C . TYR A 1 318 ? -9.570 5.278 17.869 1.00 93.69 318 TYR A C 1
ATOM 2526 O O . TYR A 1 318 ? -8.680 4.852 17.139 1.00 93.69 318 TYR A O 1
ATOM 2534 N N . GLY A 1 319 ? -9.302 5.805 19.065 1.00 90.06 319 GLY A N 1
ATOM 2535 C CA . GLY A 1 319 ? -7.939 5.952 19.577 1.00 90.06 319 GLY A CA 1
ATOM 2536 C C . GLY A 1 319 ? -7.177 4.642 19.760 1.00 90.06 319 GLY A C 1
ATOM 2537 O O . GLY A 1 319 ? -5.962 4.645 19.646 1.00 90.06 319 GLY A O 1
ATOM 2538 N N . ALA A 1 320 ? -7.868 3.527 20.011 1.00 88.38 320 ALA A N 1
ATOM 2539 C CA . ALA A 1 320 ? -7.244 2.206 20.089 1.00 88.38 320 ALA A CA 1
ATOM 2540 C C . ALA A 1 320 ? -6.886 1.620 18.710 1.00 88.38 320 ALA A C 1
ATOM 2542 O O . ALA A 1 320 ? -6.026 0.748 18.629 1.00 88.38 320 ALA A O 1
ATOM 2543 N N . TYR A 1 321 ? -7.548 2.078 17.642 1.00 85.69 321 TYR A N 1
ATOM 2544 C CA . TYR A 1 321 ? -7.236 1.704 16.258 1.00 85.69 321 TYR A CA 1
ATOM 2545 C C . TYR A 1 321 ? -6.169 2.617 15.633 1.00 85.69 321 TYR A C 1
ATOM 2547 O O . TYR A 1 321 ? -5.407 2.175 14.773 1.00 85.69 321 TYR A O 1
ATOM 2555 N N . SER A 1 322 ? -6.084 3.874 16.070 1.00 81.06 322 SER A N 1
ATOM 2556 C CA . SER A 1 322 ? -5.008 4.792 15.687 1.00 81.06 322 SER A CA 1
ATOM 2557 C C . SER A 1 322 ? -3.694 4.395 16.374 1.00 81.06 322 SER A C 1
ATOM 2559 O O . SER A 1 322 ? -3.658 4.172 17.581 1.00 81.06 322 SER A O 1
ATOM 2561 N N . GLY A 1 323 ? -2.608 4.280 15.607 1.00 67.44 323 GLY A N 1
ATOM 2562 C CA . GLY A 1 323 ? -1.306 3.817 16.112 1.00 67.44 323 GLY A CA 1
ATOM 2563 C C . GLY A 1 323 ? -1.187 2.301 16.339 1.00 67.44 323 GLY A C 1
ATOM 2564 O O . GLY A 1 323 ? -0.223 1.851 16.953 1.00 67.44 323 GLY A O 1
ATOM 2565 N N . ALA A 1 324 ? -2.120 1.486 15.834 1.00 63.44 324 ALA A N 1
ATOM 2566 C CA . ALA A 1 324 ? -2.074 0.019 15.929 1.00 63.44 324 ALA A CA 1
ATOM 2567 C C . ALA A 1 324 ? -1.069 -0.640 14.951 1.00 63.44 324 ALA A C 1
ATOM 2569 O O . ALA A 1 324 ? -1.280 -1.760 14.483 1.00 63.44 324 ALA A O 1
ATOM 2570 N N . THR A 1 325 ? 0.016 0.054 14.604 1.00 67.56 325 THR A N 1
ATOM 2571 C CA . THR A 1 325 ? 0.993 -0.382 13.603 1.00 67.56 325 THR A CA 1
ATOM 2572 C C . THR A 1 325 ? 2.265 -0.834 14.324 1.00 67.56 325 THR A C 1
ATOM 2574 O O . THR A 1 325 ? 2.818 -0.135 15.168 1.00 67.56 325 THR A O 1
ATOM 2577 N N . THR A 1 326 ? 2.743 -2.049 14.038 1.00 64.31 326 THR A N 1
ATOM 2578 C CA . THR A 1 326 ? 3.997 -2.578 14.618 1.00 64.31 326 THR A CA 1
ATOM 2579 C C . THR A 1 326 ? 5.223 -2.227 13.774 1.00 64.31 326 THR A C 1
ATOM 2581 O O . THR A 1 326 ? 6.317 -2.743 14.009 1.00 64.31 326 THR A O 1
ATOM 2584 N N . SER A 1 327 ? 5.062 -1.371 12.763 1.00 65.62 327 SER A N 1
ATOM 2585 C CA . SER A 1 327 ? 6.105 -1.022 11.798 1.00 65.62 327 SER A CA 1
ATOM 2586 C C . SER A 1 327 ? 7.335 -0.416 12.459 1.00 65.62 327 SER A C 1
ATOM 2588 O O . SER A 1 327 ? 8.444 -0.841 12.149 1.00 65.62 327 SER A O 1
ATOM 2590 N N . GLY A 1 328 ? 7.152 0.495 13.414 1.00 66.38 328 GLY A N 1
ATOM 2591 C CA . GLY A 1 328 ? 8.238 1.109 14.179 1.00 66.38 328 GLY A CA 1
ATOM 2592 C C . GLY A 1 328 ? 9.114 0.093 14.909 1.00 66.38 328 GLY A C 1
ATOM 2593 O O . GLY A 1 328 ? 10.345 0.138 14.846 1.00 66.38 328 GLY A O 1
ATOM 2594 N N . VAL A 1 329 ? 8.480 -0.912 15.516 1.00 69.00 329 VAL A N 1
ATOM 2595 C CA . VAL A 1 329 ? 9.162 -2.022 16.197 1.00 69.00 329 VAL A CA 1
ATOM 2596 C C . VAL A 1 329 ? 9.957 -2.871 15.199 1.00 69.00 329 VAL A C 1
ATOM 2598 O O . VAL A 1 329 ? 11.099 -3.248 15.454 1.00 69.00 329 VAL A O 1
ATOM 2601 N N . GLU A 1 330 ? 9.406 -3.144 14.022 1.00 68.19 330 GLU A N 1
ATOM 2602 C CA . GLU A 1 330 ? 10.087 -3.940 12.996 1.00 68.19 330 GLU A CA 1
ATOM 2603 C C . GLU A 1 330 ? 11.208 -3.187 12.269 1.00 68.19 330 GLU A C 1
ATOM 2605 O O . GLU A 1 330 ? 12.250 -3.770 11.943 1.00 68.19 330 GLU A O 1
ATOM 2610 N N . GLN A 1 331 ? 11.037 -1.883 12.052 1.00 68.19 331 GLN A N 1
ATOM 2611 C CA . GLN A 1 331 ? 12.102 -1.003 11.578 1.00 68.19 331 GLN A CA 1
ATOM 2612 C C . GLN A 1 331 ? 13.233 -0.951 12.608 1.00 68.19 331 GLN A C 1
ATOM 2614 O O . GLN A 1 331 ? 14.398 -1.097 12.235 1.00 68.19 331 GLN A O 1
ATOM 2619 N N . SER A 1 332 ? 12.892 -0.860 13.896 1.00 71.88 332 SER A N 1
ATOM 2620 C CA . SER A 1 332 ? 13.837 -0.938 15.011 1.00 71.88 332 SER A CA 1
ATOM 2621 C C . SER A 1 332 ? 14.626 -2.250 14.989 1.00 71.88 332 SER A C 1
ATOM 2623 O O . SER A 1 332 ? 15.857 -2.228 15.002 1.00 71.88 332 SER A O 1
ATOM 2625 N N . PHE A 1 333 ? 13.957 -3.398 14.833 1.00 71.56 333 PHE A N 1
ATOM 2626 C CA . PHE A 1 333 ? 14.638 -4.688 14.674 1.00 71.56 333 PHE A CA 1
ATOM 2627 C C . PHE A 1 333 ? 15.536 -4.741 13.432 1.00 71.56 333 PHE A C 1
ATOM 2629 O O . PHE A 1 333 ? 16.649 -5.259 13.503 1.00 71.56 333 PHE A O 1
ATOM 2636 N N . SER A 1 334 ? 15.097 -4.173 12.308 1.00 72.31 334 SER A N 1
ATOM 2637 C CA . SER A 1 334 ? 15.889 -4.123 11.071 1.00 72.31 334 SER A CA 1
ATOM 2638 C C . SER A 1 334 ? 17.141 -3.255 11.222 1.00 72.31 334 SER A C 1
ATOM 2640 O O . SER A 1 334 ? 18.203 -3.587 10.688 1.00 72.31 334 SER A O 1
ATOM 2642 N N . VAL A 1 335 ? 17.033 -2.144 11.956 1.00 73.25 335 VAL A N 1
ATOM 2643 C CA . VAL A 1 335 ? 18.167 -1.294 12.333 1.00 73.25 335 VAL A CA 1
ATOM 2644 C C . VAL A 1 335 ? 19.124 -2.093 13.214 1.00 73.25 335 VAL A C 1
ATOM 2646 O O . VAL A 1 335 ? 20.288 -2.231 12.844 1.00 73.25 335 VAL A O 1
ATOM 2649 N N . LEU A 1 336 ? 18.639 -2.709 14.297 1.00 74.31 336 LEU A N 1
ATOM 2650 C CA . LEU A 1 336 ? 19.468 -3.531 15.186 1.00 74.31 336 LEU A CA 1
ATOM 2651 C C . LEU A 1 336 ? 20.183 -4.663 14.440 1.00 74.31 336 LEU A C 1
ATOM 2653 O O . LEU A 1 336 ? 21.386 -4.854 14.616 1.00 74.31 336 LEU A O 1
ATOM 2657 N N . GLN A 1 337 ? 19.487 -5.365 13.543 1.00 73.12 337 GLN A N 1
ATOM 2658 C CA . GLN A 1 337 ? 20.060 -6.459 12.759 1.00 73.12 337 GLN A CA 1
ATOM 2659 C C . GLN A 1 337 ? 21.219 -5.995 11.863 1.00 73.12 337 GLN A C 1
ATOM 2661 O O . GLN A 1 337 ? 22.189 -6.731 11.680 1.00 73.12 337 GLN A O 1
ATOM 2666 N N . ARG A 1 338 ? 21.164 -4.769 11.324 1.00 70.75 338 ARG A N 1
ATOM 2667 C CA . ARG A 1 338 ? 22.274 -4.198 10.536 1.00 70.75 338 ARG A CA 1
ATOM 2668 C C . ARG A 1 338 ? 23.511 -3.917 11.387 1.00 70.75 338 ARG A C 1
ATOM 2670 O O . ARG A 1 338 ? 24.620 -3.980 10.859 1.00 70.75 338 ARG A O 1
ATOM 2677 N N . PHE A 1 339 ? 23.334 -3.606 12.669 1.00 69.81 339 PHE A N 1
ATOM 2678 C CA . PHE A 1 339 ? 24.423 -3.237 13.578 1.00 69.81 339 PHE A CA 1
ATOM 2679 C C . PHE A 1 339 ? 24.907 -4.381 14.485 1.00 69.81 339 PHE A C 1
ATOM 2681 O O . PHE A 1 339 ? 25.973 -4.259 15.098 1.00 69.81 339 PHE A O 1
ATOM 2688 N N . GLN A 1 340 ? 24.201 -5.516 14.491 1.00 69.00 340 GLN A N 1
ATOM 2689 C CA . GLN A 1 340 ? 24.624 -6.783 15.097 1.00 69.00 340 GLN A CA 1
ATOM 2690 C C . GLN A 1 340 ? 24.874 -7.879 14.036 1.00 69.00 340 GLN A C 1
ATOM 2692 O O . GLN A 1 340 ? 24.165 -8.888 13.995 1.00 69.00 340 GLN A O 1
ATOM 2697 N N . PRO A 1 341 ? 25.886 -7.731 13.156 1.00 72.31 341 PRO A N 1
ATOM 2698 C CA . PRO A 1 341 ? 26.305 -8.810 12.269 1.00 72.31 341 PRO A CA 1
ATOM 2699 C C . PRO A 1 341 ? 26.779 -10.035 13.064 1.00 72.31 341 PRO A C 1
ATOM 2701 O O . PRO A 1 341 ? 27.160 -9.939 14.231 1.00 72.31 341 PRO A O 1
ATOM 2704 N N . ALA A 1 342 ? 26.826 -11.198 12.406 1.00 72.38 342 ALA A N 1
ATOM 2705 C CA . ALA A 1 342 ? 27.254 -12.460 13.022 1.00 72.38 342 ALA A CA 1
ATOM 2706 C C . ALA A 1 342 ? 28.651 -12.386 13.671 1.00 72.38 342 ALA A C 1
ATOM 2708 O O . ALA A 1 342 ? 28.923 -13.086 14.644 1.00 72.38 342 ALA A O 1
ATOM 2709 N N . GLU A 1 343 ? 29.505 -11.498 13.167 1.00 73.19 343 GLU A N 1
ATOM 2710 C CA . GLU A 1 343 ? 30.841 -11.198 13.688 1.00 73.19 343 GLU A CA 1
ATOM 2711 C C . GLU A 1 343 ? 30.812 -10.610 15.106 1.00 73.19 343 GLU A C 1
ATOM 2713 O O . GLU A 1 343 ? 31.780 -10.766 15.841 1.00 73.19 343 GLU A O 1
ATOM 2718 N N . ARG A 1 344 ? 29.701 -9.988 15.525 1.00 72.62 344 ARG A N 1
ATOM 2719 C CA . ARG A 1 344 ? 29.516 -9.350 16.841 1.00 72.62 344 ARG A CA 1
ATOM 2720 C C . ARG A 1 344 ? 28.809 -10.225 17.882 1.00 72.62 344 ARG A C 1
ATOM 2722 O O . ARG A 1 344 ? 28.529 -9.755 18.978 1.00 72.62 344 ARG A O 1
ATOM 2729 N N . LYS A 1 345 ? 28.576 -11.511 17.596 1.00 73.06 345 LYS A N 1
ATOM 2730 C CA . LYS A 1 345 ? 27.933 -12.464 18.531 1.00 73.06 345 LYS A CA 1
ATOM 2731 C C . LYS A 1 345 ? 28.687 -12.702 19.847 1.00 73.06 345 LYS A C 1
ATOM 2733 O O . LYS A 1 345 ? 28.148 -13.337 20.740 1.00 73.06 345 LYS A O 1
ATOM 2738 N N . HIS A 1 346 ? 29.928 -12.237 19.952 1.00 77.62 346 HIS A N 1
ATOM 2739 C CA . HIS A 1 346 ? 30.756 -12.344 21.154 1.00 77.62 346 HIS A CA 1
ATOM 2740 C C . HIS A 1 346 ? 30.577 -11.159 22.122 1.00 77.62 346 HIS A C 1
ATOM 2742 O O . HIS A 1 346 ? 31.257 -11.102 23.145 1.00 77.62 346 HIS A O 1
ATOM 2748 N N . MET A 1 347 ? 29.716 -10.192 21.790 1.00 79.50 347 MET A N 1
ATOM 2749 C CA . MET A 1 347 ? 29.391 -9.071 22.668 1.00 79.50 347 MET A CA 1
ATOM 2750 C C . MET A 1 347 ? 28.610 -9.558 23.898 1.00 79.50 347 MET A C 1
ATOM 2752 O O . MET A 1 347 ? 27.762 -10.437 23.789 1.00 79.50 347 MET A O 1
ATOM 2756 N N . LEU A 1 348 ? 28.896 -8.976 25.065 1.00 84.88 348 LEU A N 1
ATOM 2757 C CA . LEU A 1 348 ? 28.137 -9.236 26.289 1.00 84.88 348 LEU A CA 1
ATOM 2758 C C . LEU A 1 348 ? 26.710 -8.693 26.151 1.00 84.88 348 LEU A C 1
ATOM 2760 O O . LEU A 1 348 ? 26.522 -7.593 25.631 1.00 84.88 348 LEU A O 1
ATOM 2764 N N . ASP A 1 349 ? 25.727 -9.409 26.697 1.00 78.12 349 ASP A N 1
ATOM 2765 C CA . ASP A 1 349 ? 24.307 -9.033 26.610 1.00 78.12 349 ASP A CA 1
ATOM 2766 C C . ASP A 1 349 ? 24.028 -7.617 27.138 1.00 78.12 349 ASP A C 1
ATOM 2768 O O . ASP A 1 349 ? 23.230 -6.884 26.562 1.00 78.12 349 ASP A O 1
ATOM 2772 N N . ALA A 1 350 ? 24.735 -7.192 28.192 1.00 78.81 350 ALA A N 1
ATOM 2773 C CA . ALA A 1 350 ? 24.612 -5.841 28.740 1.00 78.81 350 ALA A CA 1
ATOM 2774 C C . ALA A 1 350 ? 25.043 -4.761 27.729 1.00 78.81 350 ALA A C 1
ATOM 2776 O O . ALA A 1 350 ? 24.339 -3.779 27.528 1.00 78.81 350 ALA A O 1
ATOM 2777 N N . THR A 1 351 ? 26.163 -4.969 27.031 1.00 80.88 351 THR A N 1
ATOM 2778 C CA . THR A 1 351 ? 26.648 -4.041 25.998 1.00 80.88 351 THR A CA 1
ATOM 2779 C C . THR A 1 351 ? 25.747 -4.062 24.764 1.00 80.88 351 THR A C 1
ATOM 2781 O O . THR A 1 351 ? 25.488 -3.018 24.171 1.00 80.88 351 THR A O 1
ATOM 2784 N N . ALA A 1 352 ? 25.219 -5.237 24.410 1.00 77.50 352 ALA A N 1
ATOM 2785 C CA . ALA A 1 352 ? 24.244 -5.384 23.335 1.00 77.50 352 ALA A CA 1
ATOM 2786 C C . ALA A 1 352 ? 22.957 -4.599 23.617 1.00 77.50 352 ALA A C 1
ATOM 2788 O O . ALA A 1 352 ? 22.421 -3.951 22.716 1.00 77.50 352 ALA A O 1
ATOM 2789 N N . LEU A 1 353 ? 22.487 -4.642 24.867 1.00 76.94 353 LEU A N 1
ATOM 2790 C CA . LEU A 1 353 ? 21.315 -3.910 25.332 1.00 76.94 353 LEU A CA 1
ATOM 2791 C C . LEU A 1 353 ? 21.560 -2.398 25.360 1.00 76.94 353 LEU A C 1
ATOM 2793 O O . LEU A 1 353 ? 20.697 -1.651 24.907 1.00 76.94 353 LEU A O 1
ATOM 2797 N N . ASP A 1 354 ? 22.721 -1.946 25.836 1.00 78.94 354 ASP A N 1
ATOM 2798 C CA . ASP A 1 354 ? 23.075 -0.521 25.862 1.00 78.94 354 ASP A CA 1
ATOM 2799 C C . ASP A 1 354 ? 23.166 0.065 24.443 1.00 78.94 354 ASP A C 1
ATOM 2801 O O . ASP A 1 354 ? 22.605 1.129 24.169 1.00 78.94 354 ASP A O 1
ATOM 2805 N N . GLU A 1 355 ? 23.811 -0.646 23.509 1.00 79.19 355 GLU A N 1
ATOM 2806 C CA . GLU A 1 355 ? 23.855 -0.245 22.097 1.00 79.19 355 GLU A CA 1
ATOM 2807 C C . GLU A 1 355 ? 22.457 -0.235 21.469 1.00 79.19 355 GLU A C 1
ATOM 2809 O O . GLU A 1 355 ? 22.115 0.709 20.754 1.00 79.19 355 GLU A O 1
ATOM 2814 N N . ALA A 1 356 ? 21.634 -1.249 21.754 1.00 77.44 356 ALA A N 1
ATOM 2815 C CA . ALA A 1 356 ? 20.269 -1.303 21.249 1.00 77.44 356 ALA A CA 1
ATOM 2816 C C . ALA A 1 356 ? 19.426 -0.137 21.777 1.00 77.44 356 ALA A C 1
ATOM 2818 O O . ALA A 1 356 ? 18.745 0.522 20.995 1.00 77.44 356 ALA A O 1
ATOM 2819 N N . CYS A 1 357 ? 19.530 0.173 23.071 1.00 77.00 357 CYS A N 1
ATOM 2820 C CA . CYS A 1 357 ? 18.883 1.337 23.663 1.00 77.00 357 CYS A CA 1
ATOM 2821 C C . CYS A 1 357 ? 19.323 2.618 22.950 1.00 77.00 357 CYS A C 1
ATOM 2823 O O . CYS A 1 357 ? 18.466 3.372 22.509 1.00 77.00 357 CYS A O 1
ATOM 2825 N N . LEU A 1 358 ? 20.629 2.842 22.761 1.00 74.50 358 LEU A N 1
ATOM 2826 C CA . LEU A 1 358 ? 21.152 4.036 22.083 1.00 74.50 358 LEU A CA 1
ATOM 2827 C C . LEU A 1 358 ? 20.652 4.186 20.639 1.00 74.50 358 LEU A C 1
ATOM 2829 O O . LEU A 1 358 ? 20.398 5.306 20.201 1.00 74.50 358 LEU A O 1
ATOM 2833 N N . MET A 1 359 ? 20.521 3.082 19.900 1.00 72.38 359 MET A N 1
ATOM 2834 C CA . MET A 1 359 ? 20.038 3.099 18.513 1.00 72.38 359 MET A CA 1
ATOM 2835 C C . MET A 1 359 ? 18.524 3.285 18.399 1.00 72.38 359 MET A C 1
ATOM 2837 O O . MET A 1 359 ? 18.061 3.761 17.364 1.00 72.38 359 MET A O 1
ATOM 2841 N N . LEU A 1 360 ? 17.773 2.896 19.431 1.00 72.69 360 LEU A N 1
ATOM 2842 C CA . LEU A 1 360 ? 16.309 2.928 19.464 1.00 72.69 360 LEU A CA 1
ATOM 2843 C C . LEU A 1 360 ? 15.738 4.034 20.359 1.00 72.69 360 LEU A C 1
ATOM 2845 O O . LEU A 1 360 ? 14.529 4.069 20.586 1.00 72.69 360 LEU A O 1
ATOM 2849 N N . LEU A 1 361 ? 16.585 4.919 20.896 1.00 66.62 361 LEU A N 1
ATOM 2850 C CA . LEU A 1 361 ? 16.129 6.050 21.697 1.00 66.62 361 LEU A CA 1
ATOM 2851 C C . LEU A 1 361 ? 15.093 6.855 20.892 1.00 66.62 361 LEU A C 1
ATOM 2853 O O . LEU A 1 361 ? 15.377 7.214 19.745 1.00 66.62 361 LEU A O 1
ATOM 2857 N N . PRO A 1 362 ? 13.924 7.173 21.481 1.00 60.53 362 PRO A N 1
ATOM 2858 C CA . PRO A 1 362 ? 12.965 8.070 20.856 1.00 60.53 362 PRO A CA 1
ATOM 2859 C C . PRO A 1 362 ? 13.650 9.383 20.488 1.00 60.53 362 PRO A C 1
ATOM 2861 O O . PRO A 1 362 ? 14.538 9.847 21.214 1.00 60.53 362 PRO A O 1
ATOM 2864 N N . ASP A 1 363 ? 13.214 9.997 19.391 1.00 58.28 363 ASP A N 1
ATOM 2865 C CA . ASP A 1 363 ? 13.699 11.300 18.937 1.00 58.28 363 ASP A CA 1
ATOM 2866 C C . ASP A 1 363 ? 13.152 12.402 19.872 1.00 58.28 363 ASP A C 1
ATOM 2868 O O . ASP A 1 363 ? 12.304 13.210 19.509 1.00 58.28 363 ASP A O 1
ATOM 2872 N N . ASP A 1 364 ? 13.575 12.389 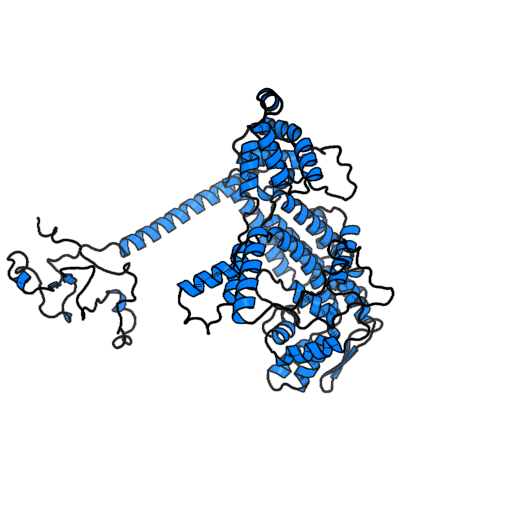21.140 1.00 64.12 364 ASP A N 1
ATOM 2873 C CA . ASP A 1 364 ? 13.310 13.445 22.109 1.00 64.12 364 ASP A CA 1
ATOM 2874 C C . ASP A 1 364 ? 14.340 14.554 21.861 1.00 64.12 364 ASP A C 1
ATOM 2876 O O . ASP A 1 364 ? 15.512 14.400 22.223 1.00 64.12 364 ASP A O 1
ATOM 2880 N N . PRO A 1 365 ? 13.943 15.694 21.270 1.00 66.25 365 PRO A N 1
ATOM 2881 C CA . PRO A 1 365 ? 14.878 16.749 20.904 1.00 66.25 365 PRO A CA 1
ATOM 2882 C C . PRO A 1 365 ? 15.595 17.354 22.119 1.00 66.25 365 PRO A C 1
ATOM 2884 O O . PRO A 1 365 ? 16.709 17.866 21.980 1.00 66.25 365 PRO A O 1
ATOM 2887 N N . VAL A 1 366 ? 14.994 17.284 23.312 1.00 69.31 366 VAL A N 1
ATOM 2888 C CA . VAL A 1 366 ? 15.592 17.774 24.560 1.00 69.31 366 VAL A CA 1
ATOM 2889 C C . VAL A 1 366 ? 16.644 16.788 25.059 1.00 69.31 366 VAL A C 1
ATOM 2891 O O . VAL A 1 366 ? 17.760 17.196 25.399 1.00 69.31 366 VAL A O 1
ATOM 2894 N N . LEU A 1 367 ? 16.327 15.493 25.070 1.00 72.19 367 LEU A N 1
ATOM 2895 C CA . LEU A 1 367 ? 17.288 14.447 25.421 1.00 72.19 367 LEU A CA 1
ATOM 2896 C C . LEU A 1 367 ? 18.445 14.400 24.416 1.00 72.19 367 LEU A C 1
ATOM 2898 O O . LEU A 1 367 ? 19.605 14.340 24.823 1.00 72.19 367 LEU A O 1
ATOM 2902 N N . HIS A 1 368 ? 18.148 14.506 23.120 1.00 70.81 368 HIS A N 1
ATOM 2903 C CA . HIS A 1 368 ? 19.129 14.471 22.039 1.00 70.81 368 HIS A CA 1
ATOM 2904 C C . HIS A 1 368 ? 20.100 15.651 22.124 1.00 70.81 368 HIS A C 1
ATOM 2906 O O . HIS A 1 368 ? 21.309 15.467 21.973 1.00 70.81 368 HIS A O 1
ATOM 2912 N N . ALA A 1 369 ? 19.602 16.853 22.441 1.00 75.31 369 ALA A N 1
ATOM 2913 C CA . ALA A 1 369 ? 20.447 18.021 22.684 1.00 75.31 369 ALA A CA 1
ATOM 2914 C C . ALA A 1 369 ? 21.397 17.790 23.870 1.00 75.31 369 ALA A C 1
ATOM 2916 O O . ALA A 1 369 ? 22.602 17.991 23.736 1.00 75.31 369 ALA A O 1
ATOM 2917 N N . ARG A 1 370 ? 20.883 17.277 24.997 1.00 79.31 370 ARG A N 1
ATOM 2918 C CA . ARG A 1 370 ? 21.697 16.984 26.191 1.00 79.31 370 ARG A CA 1
ATOM 2919 C C . ARG A 1 370 ? 22.735 15.887 25.947 1.00 79.31 370 ARG A C 1
ATOM 2921 O O . ARG A 1 370 ? 23.867 16.008 26.414 1.00 79.31 370 ARG A O 1
ATOM 2928 N N . LEU A 1 371 ? 22.366 14.830 25.222 1.00 77.88 371 LEU A N 1
ATOM 2929 C CA . LEU A 1 371 ? 23.277 13.756 24.820 1.00 77.88 371 LEU A CA 1
ATOM 2930 C C . LEU A 1 371 ? 24.364 14.280 23.880 1.00 77.88 371 LEU A C 1
ATOM 2932 O O . LEU A 1 371 ? 25.537 13.986 24.096 1.00 77.88 371 LEU A O 1
ATOM 2936 N N . CYS A 1 372 ? 24.002 15.102 22.892 1.00 78.19 372 CYS A N 1
ATOM 2937 C CA . CYS A 1 372 ? 24.960 15.751 22.000 1.00 78.19 372 CYS A CA 1
ATOM 2938 C C . CYS A 1 372 ? 25.930 16.650 22.772 1.00 78.19 372 CYS A C 1
ATOM 2940 O O . CYS A 1 372 ? 27.135 16.566 22.545 1.00 78.19 372 CYS A O 1
ATOM 2942 N N . ASP A 1 373 ? 25.434 17.470 23.699 1.00 83.00 373 ASP A N 1
ATOM 2943 C CA . ASP A 1 373 ? 26.273 18.344 24.523 1.00 83.00 373 ASP A CA 1
ATOM 2944 C C . ASP A 1 373 ? 27.258 17.527 25.366 1.00 83.00 373 ASP A C 1
ATOM 2946 O O . ASP A 1 373 ? 28.449 17.844 25.432 1.00 83.00 373 ASP A O 1
ATOM 2950 N N . ARG A 1 374 ? 26.789 16.421 25.958 1.00 85.25 374 ARG A N 1
ATOM 2951 C CA . ARG A 1 374 ? 27.647 15.529 26.741 1.00 85.25 374 ARG A CA 1
ATOM 2952 C C . ARG A 1 374 ? 28.666 14.789 25.875 1.00 85.25 374 ARG A C 1
ATOM 2954 O O . ARG A 1 374 ? 29.827 14.694 26.265 1.00 85.25 374 ARG A O 1
ATOM 2961 N N . ALA A 1 375 ? 28.267 14.304 24.703 1.00 82.25 375 ALA A N 1
ATOM 2962 C CA . ALA A 1 375 ? 29.164 13.655 23.752 1.00 82.25 375 ALA A CA 1
ATOM 2963 C C . ALA A 1 375 ? 30.239 14.624 23.237 1.00 82.25 375 ALA A C 1
ATOM 2965 O O . ALA A 1 375 ? 31.400 14.244 23.114 1.00 82.25 375 ALA A O 1
ATOM 2966 N N . VAL A 1 376 ? 29.877 15.889 22.997 1.00 81.50 376 VAL A N 1
ATOM 2967 C CA . VAL A 1 376 ? 30.813 16.955 22.616 1.00 81.50 376 VAL A CA 1
ATOM 2968 C C . VAL A 1 376 ? 31.836 17.225 23.720 1.00 81.50 376 VAL A C 1
ATOM 2970 O O . VAL A 1 376 ? 33.013 17.379 23.404 1.00 81.50 376 VAL A O 1
ATOM 2973 N N . GLN A 1 377 ? 31.421 17.248 24.991 1.00 86.00 377 GLN A N 1
ATOM 2974 C CA . GLN A 1 377 ? 32.347 17.380 26.126 1.00 86.00 377 GLN A CA 1
ATOM 2975 C C . GLN A 1 377 ? 33.335 16.211 26.179 1.00 86.00 377 GLN A C 1
ATOM 2977 O O . GLN A 1 377 ? 34.539 16.433 26.175 1.00 86.00 377 GLN A O 1
ATOM 2982 N N . ILE A 1 378 ? 32.831 14.975 26.130 1.00 88.12 378 ILE A N 1
ATOM 2983 C CA . ILE A 1 378 ? 33.665 13.763 26.148 1.00 88.12 378 ILE A CA 1
ATOM 2984 C C . ILE A 1 378 ? 34.647 13.769 24.966 1.00 88.12 378 ILE A C 1
ATOM 2986 O O . ILE A 1 378 ? 35.831 13.485 25.128 1.00 88.12 378 ILE A O 1
ATOM 2990 N N . TRP A 1 379 ? 34.184 14.139 23.770 1.00 83.44 379 TRP A N 1
ATOM 2991 C CA . TRP A 1 379 ? 35.053 14.270 22.602 1.00 83.44 379 TRP A CA 1
ATOM 2992 C C . TRP A 1 379 ? 36.138 15.327 22.816 1.00 83.44 379 TRP A C 1
ATOM 2994 O O . TRP A 1 379 ? 37.300 15.070 22.510 1.00 83.44 379 TRP A O 1
ATOM 3004 N N . ALA A 1 380 ? 35.779 16.501 23.340 1.00 87.12 380 ALA A N 1
ATOM 3005 C CA . ALA A 1 380 ? 36.731 17.571 23.615 1.00 87.12 380 ALA A CA 1
ATOM 3006 C C . ALA A 1 380 ? 37.818 17.130 24.604 1.00 87.12 380 ALA A C 1
ATOM 3008 O O . ALA A 1 380 ? 38.996 17.409 24.372 1.00 87.12 380 ALA A O 1
ATOM 3009 N N . ASP A 1 381 ? 37.423 16.391 25.642 1.00 90.19 381 ASP A N 1
ATOM 3010 C CA . ASP A 1 381 ? 38.315 15.887 26.687 1.00 90.19 381 ASP A CA 1
ATOM 3011 C C . ASP A 1 381 ? 39.299 14.828 26.156 1.00 90.19 381 ASP A C 1
ATOM 3013 O O . ASP A 1 381 ? 40.453 14.787 26.582 1.00 90.19 381 ASP A O 1
ATOM 3017 N N . HIS A 1 382 ? 38.875 13.982 25.208 1.00 89.62 382 HIS A N 1
ATOM 3018 C CA . HIS A 1 382 ? 39.685 12.854 24.725 1.00 89.62 382 HIS A CA 1
ATOM 3019 C C . HIS A 1 382 ? 40.397 13.084 23.385 1.00 89.62 382 HIS A C 1
ATOM 3021 O O . HIS A 1 382 ? 41.452 12.500 23.144 1.00 89.62 382 HIS A O 1
ATOM 3027 N N . LEU A 1 383 ? 39.820 13.887 22.492 1.00 86.88 383 LEU A N 1
ATOM 3028 C CA . LEU A 1 383 ? 40.243 14.026 21.091 1.00 86.88 383 LEU A CA 1
ATOM 3029 C C . LEU A 1 383 ? 40.481 15.490 20.683 1.00 86.88 383 LEU A C 1
ATOM 3031 O O . LEU A 1 383 ? 40.823 15.761 19.529 1.00 86.88 383 LEU A O 1
ATOM 3035 N N . GLY A 1 384 ? 40.337 16.427 21.626 1.00 85.19 384 GLY A N 1
ATOM 3036 C CA . GLY A 1 384 ? 40.525 17.859 21.417 1.00 85.19 384 GLY A CA 1
ATOM 3037 C C . GLY A 1 384 ? 39.263 18.582 20.944 1.00 85.19 384 GLY A C 1
ATOM 3038 O O . GLY A 1 384 ? 38.252 17.973 20.588 1.00 85.19 384 GLY A O 1
ATOM 3039 N N . ALA A 1 385 ? 39.320 19.917 20.956 1.00 77.38 385 ALA A N 1
ATOM 3040 C CA . ALA A 1 385 ? 38.167 20.766 20.673 1.00 77.38 385 ALA A CA 1
ATOM 3041 C C . ALA A 1 385 ? 37.523 20.423 19.310 1.00 77.38 385 ALA A C 1
ATOM 3043 O O . ALA A 1 385 ? 38.231 20.325 18.299 1.00 77.38 385 ALA A O 1
ATOM 3044 N N . PRO A 1 386 ? 36.186 20.264 19.249 1.00 69.06 386 PRO A N 1
ATOM 3045 C CA . PRO A 1 386 ? 35.486 20.081 17.986 1.00 69.06 386 PRO A CA 1
ATOM 3046 C C . PRO A 1 386 ? 35.818 21.232 17.034 1.00 69.06 386 PRO A C 1
ATOM 3048 O O . PRO A 1 386 ? 35.889 22.388 17.452 1.00 69.06 386 PRO A O 1
ATOM 3051 N N . ARG A 1 387 ? 35.982 20.935 15.740 1.00 73.62 387 ARG A N 1
ATOM 3052 C CA . ARG A 1 387 ? 36.138 21.985 14.720 1.00 73.62 387 ARG A CA 1
ATOM 3053 C C . ARG A 1 387 ? 34.952 22.945 14.824 1.00 73.62 387 ARG A C 1
ATOM 3055 O O . ARG A 1 387 ? 33.812 22.480 14.911 1.00 73.62 387 ARG A O 1
ATOM 3062 N N . GLU A 1 388 ? 35.211 24.254 14.798 1.00 64.44 388 GLU A N 1
ATOM 3063 C CA . GLU A 1 388 ? 34.151 25.265 14.768 1.00 64.44 388 GLU A CA 1
ATOM 3064 C C . GLU A 1 388 ? 33.132 24.890 13.690 1.00 64.44 388 GLU A C 1
ATOM 3066 O O . GLU A 1 388 ? 33.481 24.665 12.526 1.00 64.44 388 GLU A O 1
ATOM 3071 N N . ARG A 1 389 ? 31.864 24.749 14.097 1.00 56.81 389 ARG A N 1
ATOM 3072 C CA . ARG A 1 389 ? 30.784 24.396 13.175 1.00 56.81 389 ARG A CA 1
ATOM 3073 C C . ARG A 1 389 ? 30.816 25.373 12.005 1.00 56.81 389 ARG A C 1
ATOM 3075 O O . ARG A 1 389 ? 30.852 26.586 12.213 1.00 56.81 389 ARG A O 1
ATOM 3082 N N . SER A 1 390 ? 30.733 24.848 10.779 1.00 54.19 390 SER A N 1
ATOM 3083 C CA . SER A 1 390 ? 30.434 25.681 9.614 1.00 54.19 390 SER A CA 1
ATOM 3084 C C . SER A 1 390 ? 29.228 26.545 9.970 1.00 54.19 390 SER A C 1
ATOM 3086 O O . SER A 1 390 ? 28.216 25.992 10.418 1.00 54.19 390 SER A O 1
ATOM 3088 N N . LYS A 1 391 ? 29.361 27.870 9.829 1.00 61.03 391 LYS A N 1
ATOM 3089 C CA . LYS A 1 391 ? 28.310 28.851 10.128 1.00 61.03 391 LYS A CA 1
ATOM 3090 C C . LYS A 1 391 ? 26.953 28.287 9.722 1.00 61.03 391 LYS A C 1
ATOM 3092 O O . LYS A 1 391 ? 26.817 27.778 8.606 1.00 61.03 391 LYS A O 1
ATOM 3097 N N . VAL A 1 392 ? 25.984 28.345 10.643 1.00 57.38 392 VAL A N 1
ATOM 3098 C CA . VAL A 1 392 ? 24.590 27.980 10.366 1.00 57.38 392 VAL A CA 1
ATOM 3099 C C . VAL A 1 392 ? 24.239 28.595 9.025 1.00 57.38 392 VAL A C 1
ATOM 3101 O O . VAL A 1 392 ? 24.371 29.808 8.853 1.00 57.38 392 VAL A O 1
ATOM 3104 N N . ARG A 1 393 ? 23.910 27.746 8.047 1.00 60.09 393 ARG A N 1
ATOM 3105 C CA . ARG A 1 393 ? 23.646 28.238 6.702 1.00 60.09 393 ARG A CA 1
ATOM 3106 C C . ARG A 1 393 ? 22.564 29.308 6.796 1.00 60.09 393 ARG A C 1
ATOM 3108 O O . ARG A 1 393 ? 21.571 29.109 7.494 1.00 60.09 393 ARG A O 1
ATOM 3115 N N . VAL A 1 394 ? 22.763 30.413 6.085 1.00 67.94 394 VAL A N 1
ATOM 3116 C CA . VAL A 1 394 ? 21.864 31.579 6.096 1.00 67.94 394 VAL A CA 1
ATOM 3117 C C . VAL A 1 394 ? 20.415 31.192 5.755 1.00 67.94 394 VAL A C 1
ATOM 3119 O O . VAL A 1 394 ? 19.481 31.865 6.165 1.00 67.94 394 VAL A O 1
ATOM 3122 N N . ASP A 1 395 ? 20.212 30.069 5.063 1.00 60.06 395 ASP A N 1
ATOM 3123 C CA . ASP A 1 395 ? 18.903 29.547 4.675 1.00 60.06 395 ASP A CA 1
ATOM 3124 C C . ASP A 1 395 ? 18.262 28.564 5.672 1.00 60.06 395 ASP A C 1
ATOM 3126 O O . ASP A 1 395 ? 17.207 27.999 5.375 1.00 60.06 395 ASP A O 1
ATOM 3130 N N . LYS A 1 396 ? 18.845 28.340 6.858 1.00 57.38 396 LYS A N 1
ATOM 3131 C CA . LYS A 1 396 ? 18.220 27.496 7.889 1.00 57.38 396 LYS A CA 1
ATOM 3132 C C . LYS A 1 396 ? 16.921 28.156 8.375 1.00 57.38 396 LYS A C 1
ATOM 3134 O O . LYS A 1 396 ? 16.951 29.212 8.990 1.00 57.38 396 LYS A O 1
ATOM 3139 N N . GLY A 1 397 ? 15.784 27.513 8.104 1.00 58.16 397 GLY A N 1
ATOM 3140 C CA . GLY A 1 397 ? 14.446 28.005 8.461 1.00 58.16 397 GLY A CA 1
ATOM 3141 C C . GLY A 1 397 ? 13.702 28.710 7.322 1.00 58.16 397 GLY A C 1
ATOM 3142 O O . GLY A 1 397 ? 12.493 28.906 7.421 1.00 58.16 397 GLY A O 1
ATOM 3143 N N . ILE A 1 398 ? 14.371 29.012 6.203 1.00 61.91 398 ILE A N 1
ATOM 3144 C CA . ILE A 1 398 ? 13.684 29.491 5.002 1.00 61.91 398 ILE A CA 1
ATOM 3145 C C . ILE A 1 398 ? 13.044 28.281 4.318 1.00 61.91 398 ILE A C 1
ATOM 3147 O O . ILE A 1 398 ? 13.739 27.390 3.822 1.00 61.91 398 ILE A O 1
ATOM 3151 N N . ARG A 1 399 ? 11.704 28.243 4.285 1.00 47.12 399 ARG A N 1
ATOM 3152 C CA . ARG A 1 399 ? 10.956 27.284 3.460 1.00 47.12 399 ARG A CA 1
ATOM 3153 C C . ARG A 1 399 ? 11.372 27.512 2.011 1.00 47.12 399 ARG A C 1
ATOM 3155 O O . ARG A 1 399 ? 10.950 28.485 1.391 1.00 47.12 399 ARG A O 1
ATOM 3162 N N . ARG A 1 400 ? 12.229 26.641 1.475 1.00 55.28 400 ARG A N 1
ATOM 3163 C CA . ARG A 1 400 ? 12.565 26.686 0.052 1.00 55.28 400 ARG A CA 1
ATOM 3164 C C . ARG A 1 400 ? 11.266 26.510 -0.723 1.00 55.28 400 ARG A C 1
ATOM 3166 O O . ARG A 1 400 ? 10.536 25.546 -0.482 1.00 55.28 400 ARG A O 1
ATOM 3173 N N . GLY A 1 401 ? 10.984 27.450 -1.624 1.00 53.59 401 GLY A N 1
ATOM 3174 C CA . GLY A 1 401 ? 9.904 27.299 -2.591 1.00 53.59 401 GLY A CA 1
ATOM 3175 C C . GLY A 1 401 ? 10.058 25.989 -3.374 1.00 53.59 401 GLY A C 1
ATOM 3176 O O . GLY A 1 401 ? 11.116 25.349 -3.304 1.00 53.59 401 GLY A O 1
ATOM 3177 N N . PRO A 1 402 ? 9.017 25.551 -4.104 1.00 55.50 402 PRO A N 1
ATOM 3178 C CA . PRO A 1 402 ? 9.131 24.385 -4.969 1.00 55.50 402 PRO A CA 1
ATOM 3179 C C . PRO A 1 402 ? 10.390 24.542 -5.821 1.00 55.50 402 PRO A C 1
ATOM 3181 O O . PRO A 1 402 ? 10.558 25.545 -6.507 1.00 55.50 402 PRO A O 1
ATOM 3184 N N . MET A 1 403 ? 11.309 23.586 -5.687 1.00 52.31 403 MET A N 1
ATOM 3185 C CA . MET A 1 403 ? 12.580 23.579 -6.398 1.00 52.31 403 MET A CA 1
ATOM 3186 C C . MET A 1 403 ? 12.261 23.287 -7.866 1.00 52.31 403 MET A C 1
ATOM 3188 O O . MET A 1 403 ? 12.238 22.134 -8.290 1.00 52.31 403 MET A O 1
ATOM 3192 N N . VAL A 1 404 ? 11.873 24.327 -8.601 1.00 55.88 404 VAL A N 1
ATOM 3193 C CA . VAL A 1 404 ? 11.735 24.279 -10.051 1.00 55.88 404 VAL A CA 1
ATOM 3194 C C . VAL A 1 404 ? 13.166 24.246 -10.564 1.00 55.88 404 VAL A C 1
ATOM 3196 O O . VAL A 1 404 ? 13.936 25.162 -10.277 1.00 55.88 404 VAL A O 1
ATOM 3199 N N . ALA A 1 405 ? 13.548 23.145 -11.213 1.00 59.09 405 ALA A N 1
ATOM 3200 C CA . ALA A 1 405 ? 14.837 23.070 -11.888 1.00 59.09 405 ALA A CA 1
ATOM 3201 C C . ALA A 1 405 ? 14.966 24.290 -12.810 1.00 59.09 405 ALA A C 1
ATOM 3203 O O . ALA A 1 405 ? 13.973 24.704 -13.419 1.00 59.09 405 ALA A O 1
ATOM 3204 N N . ALA A 1 406 ? 16.155 24.892 -12.877 1.00 64.44 406 ALA A N 1
ATOM 3205 C CA . ALA A 1 406 ? 16.371 25.964 -13.837 1.00 64.44 406 ALA A CA 1
ATOM 3206 C C . ALA A 1 406 ? 16.046 25.437 -15.251 1.00 64.44 406 ALA A C 1
ATOM 3208 O O . ALA A 1 406 ? 16.240 24.245 -15.507 1.00 64.44 406 ALA A O 1
ATOM 3209 N N . PRO A 1 407 ? 15.529 26.275 -16.167 1.00 64.31 407 PRO A N 1
ATOM 3210 C CA . PRO A 1 407 ? 15.262 25.847 -17.536 1.00 64.31 407 PRO A CA 1
ATOM 3211 C C . PRO A 1 407 ? 16.512 25.184 -18.138 1.00 64.31 407 PRO A C 1
ATOM 3213 O O . PRO A 1 407 ? 17.551 25.828 -18.253 1.00 64.31 407 PRO A O 1
ATOM 3216 N N . GLY A 1 408 ? 16.418 23.894 -18.479 1.00 67.38 408 GLY A N 1
ATOM 3217 C CA . GLY A 1 408 ? 17.526 23.105 -19.034 1.00 67.38 408 GLY A CA 1
ATOM 3218 C C . GLY A 1 408 ? 18.347 22.278 -18.033 1.00 67.38 408 GLY A C 1
ATOM 3219 O O . GLY A 1 408 ? 19.186 21.496 -18.470 1.00 67.38 408 GLY A O 1
ATOM 3220 N N . GLU A 1 409 ? 18.113 22.382 -16.720 1.00 77.25 409 GLU A N 1
ATOM 3221 C CA . GLU A 1 409 ? 18.745 21.483 -15.744 1.00 77.25 409 GLU A CA 1
ATOM 3222 C C . GLU A 1 409 ? 17.949 20.177 -15.572 1.00 77.25 409 GLU A C 1
ATOM 3224 O O . GLU A 1 409 ? 16.727 20.221 -15.384 1.00 77.25 409 GLU A O 1
ATOM 3229 N N . PRO A 1 410 ? 18.618 19.006 -15.566 1.00 79.69 410 PRO A N 1
ATOM 3230 C CA . PRO A 1 410 ? 17.949 17.730 -15.351 1.00 79.69 410 PRO A CA 1
ATOM 3231 C C . PRO A 1 410 ? 17.377 17.656 -13.933 1.00 79.69 410 PRO A C 1
ATOM 3233 O O . PRO A 1 410 ? 18.035 17.987 -12.939 1.00 79.69 410 PRO A O 1
ATOM 3236 N N . MET A 1 411 ? 16.137 17.188 -13.821 1.00 87.06 411 MET A N 1
ATOM 3237 C CA . MET A 1 411 ? 15.447 17.107 -12.540 1.00 87.06 411 MET A CA 1
ATOM 3238 C C . MET A 1 411 ? 16.021 15.985 -11.672 1.00 87.06 411 MET A C 1
ATOM 3240 O O . MET A 1 411 ? 16.453 14.948 -12.156 1.00 87.06 411 MET A O 1
ATOM 3244 N N . THR A 1 412 ? 16.026 16.154 -10.353 1.00 88.12 412 THR A N 1
ATOM 3245 C CA . THR A 1 412 ? 16.413 15.051 -9.450 1.00 88.12 412 THR A CA 1
ATOM 3246 C C . THR A 1 412 ? 15.351 13.943 -9.435 1.00 88.12 412 THR A C 1
ATOM 3248 O O . THR A 1 412 ? 14.174 14.238 -9.631 1.00 88.12 412 THR A O 1
ATOM 3251 N N . GLU A 1 413 ? 15.726 12.698 -9.102 1.00 88.44 413 GLU A N 1
ATOM 3252 C CA . GLU A 1 413 ? 14.785 11.569 -8.894 1.00 88.44 413 GLU A CA 1
ATOM 3253 C C . GLU A 1 413 ? 13.605 11.976 -7.983 1.00 88.44 413 GLU A C 1
ATOM 3255 O O . GLU A 1 413 ? 12.438 11.763 -8.301 1.00 88.44 413 GLU A O 1
ATOM 3260 N N . THR A 1 414 ? 13.892 12.674 -6.880 1.00 87.69 414 THR A N 1
ATOM 3261 C CA . THR A 1 414 ? 12.866 13.178 -5.956 1.00 87.69 414 THR A CA 1
ATOM 3262 C C . THR A 1 414 ? 11.949 14.224 -6.594 1.00 87.69 414 THR A C 1
ATOM 3264 O O . THR A 1 414 ? 10.757 14.266 -6.289 1.00 87.69 414 THR A O 1
ATOM 3267 N N . ALA A 1 415 ? 12.488 15.101 -7.445 1.00 88.19 415 ALA A N 1
ATOM 3268 C CA . ALA A 1 415 ? 11.695 16.103 -8.154 1.00 88.19 415 ALA A CA 1
ATOM 3269 C C . ALA A 1 415 ? 10.798 15.455 -9.218 1.00 88.19 415 ALA A C 1
ATOM 3271 O O . ALA A 1 415 ? 9.627 15.821 -9.301 1.00 88.19 415 ALA A O 1
ATOM 3272 N N . PHE A 1 416 ? 11.307 14.449 -9.938 1.00 91.62 416 PHE A N 1
ATOM 3273 C CA . PHE A 1 416 ? 10.539 13.643 -10.890 1.00 91.62 416 PHE A CA 1
ATOM 3274 C C . PHE A 1 416 ? 9.334 12.979 -10.214 1.00 91.62 416 PHE A C 1
ATOM 3276 O O . PHE A 1 416 ? 8.194 13.194 -10.623 1.00 91.62 416 PHE A O 1
ATOM 3283 N N . ILE A 1 417 ? 9.559 12.273 -9.099 1.00 91.12 417 ILE A N 1
ATOM 3284 C CA . ILE A 1 417 ? 8.486 11.614 -8.333 1.00 91.12 417 ILE A CA 1
ATOM 3285 C C . ILE A 1 417 ? 7.446 12.636 -7.849 1.00 91.12 417 ILE A C 1
ATOM 3287 O O . ILE A 1 417 ? 6.241 12.399 -7.935 1.00 91.12 417 ILE A O 1
ATOM 3291 N N . LYS A 1 418 ? 7.886 13.802 -7.355 1.00 90.62 418 LYS A N 1
ATOM 3292 C CA . LYS A 1 418 ? 6.973 14.868 -6.905 1.00 90.62 418 LYS A CA 1
ATOM 3293 C C . LYS A 1 418 ? 6.150 15.468 -8.047 1.00 90.62 418 LYS A C 1
ATOM 3295 O O . LYS A 1 418 ? 4.981 15.772 -7.820 1.00 90.62 418 LYS A O 1
ATOM 3300 N N . LYS A 1 419 ? 6.748 15.660 -9.228 1.00 91.56 419 LYS A N 1
ATOM 3301 C CA . LYS A 1 419 ? 6.061 16.129 -10.443 1.00 91.56 419 LYS A CA 1
ATOM 3302 C C . LYS A 1 419 ? 4.987 15.120 -10.846 1.00 91.56 419 LYS A C 1
ATOM 3304 O O . LYS A 1 419 ? 3.813 15.464 -10.799 1.00 91.56 419 LYS A O 1
ATOM 3309 N N . ARG A 1 420 ? 5.375 13.856 -11.056 1.00 93.38 420 ARG A N 1
ATOM 3310 C CA . ARG A 1 420 ? 4.465 12.742 -11.370 1.00 93.38 420 ARG A CA 1
ATOM 3311 C C . ARG A 1 420 ? 3.259 12.703 -10.432 1.00 93.38 420 ARG A C 1
ATOM 3313 O O . ARG A 1 420 ? 2.121 12.755 -10.877 1.00 93.38 420 ARG A O 1
ATOM 3320 N N . ARG A 1 421 ? 3.497 12.642 -9.118 1.00 92.94 421 ARG A N 1
ATOM 3321 C CA . ARG A 1 421 ? 2.412 12.529 -8.127 1.00 92.94 421 ARG A CA 1
ATOM 3322 C C . ARG A 1 421 ? 1.460 13.721 -8.156 1.00 92.94 421 ARG A C 1
ATOM 3324 O O . ARG A 1 421 ? 0.274 13.543 -7.902 1.00 92.94 421 ARG A O 1
ATOM 3331 N N . ARG A 1 422 ? 1.970 14.924 -8.441 1.00 91.25 422 ARG A N 1
ATOM 3332 C CA . ARG A 1 422 ? 1.144 16.126 -8.599 1.00 91.25 422 ARG A CA 1
ATOM 3333 C C . ARG A 1 422 ? 0.294 16.045 -9.863 1.00 91.25 422 ARG A C 1
ATOM 3335 O O . ARG A 1 422 ? -0.885 16.364 -9.789 1.00 91.25 422 ARG A O 1
ATOM 3342 N N . ASP A 1 423 ? 0.878 15.616 -10.975 1.00 91.50 423 ASP A N 1
ATOM 3343 C CA . ASP A 1 423 ? 0.188 15.513 -12.263 1.00 91.50 423 ASP A CA 1
ATOM 3344 C C . ASP A 1 423 ? -0.946 14.482 -12.195 1.00 91.50 423 ASP A C 1
ATOM 3346 O O . ASP A 1 423 ? -2.069 14.769 -12.604 1.00 91.50 423 ASP A O 1
ATOM 3350 N N . VAL A 1 424 ? -0.678 13.320 -11.589 1.00 92.81 424 VAL A N 1
ATOM 3351 C CA . VAL A 1 424 ? -1.684 12.275 -11.350 1.00 92.81 424 VAL A CA 1
ATOM 3352 C C . VAL A 1 424 ? -2.781 12.783 -10.414 1.00 92.81 424 VAL A C 1
ATOM 3354 O O . VAL A 1 424 ? -3.955 12.686 -10.748 1.00 92.81 424 VAL A O 1
ATOM 3357 N N . ALA A 1 425 ? -2.426 13.372 -9.267 1.00 88.31 425 ALA A N 1
ATOM 3358 C CA . ALA A 1 425 ? -3.417 13.869 -8.309 1.00 88.31 425 ALA A CA 1
ATOM 3359 C C . ALA A 1 425 ? -4.270 15.025 -8.861 1.00 88.31 425 ALA A C 1
ATOM 3361 O O . ALA A 1 425 ? -5.420 15.165 -8.469 1.00 88.31 425 ALA A O 1
ATOM 3362 N N . GLY A 1 426 ? -3.722 15.855 -9.754 1.00 86.62 426 GLY A N 1
ATOM 3363 C CA . GLY A 1 426 ? -4.454 16.963 -10.371 1.00 86.62 426 GLY A CA 1
ATOM 3364 C C . GLY A 1 426 ? -5.416 16.541 -11.485 1.00 86.62 426 GLY A C 1
ATOM 3365 O O . GLY A 1 426 ? -6.328 17.299 -11.800 1.00 86.62 426 GLY A O 1
ATOM 3366 N N . LYS A 1 427 ? -5.209 15.362 -12.088 1.00 90.12 427 LYS A N 1
ATOM 3367 C CA . LYS A 1 427 ? -6.039 14.826 -13.182 1.00 90.12 427 LYS A CA 1
ATOM 3368 C C . LYS A 1 427 ? -6.959 13.679 -12.750 1.00 90.12 427 LYS A C 1
ATOM 3370 O O . LYS A 1 427 ? -7.925 13.385 -13.453 1.00 90.12 427 LYS A O 1
ATOM 3375 N N . ALA A 1 428 ? -6.662 13.019 -11.631 1.00 88.62 428 ALA A N 1
ATOM 3376 C CA . ALA A 1 428 ? -7.523 11.992 -11.066 1.00 88.62 428 ALA A CA 1
ATOM 3377 C C . ALA A 1 428 ? -8.868 12.607 -10.657 1.00 88.62 428 ALA A C 1
ATOM 3379 O O . ALA A 1 428 ? -8.917 13.634 -9.984 1.00 88.62 428 ALA A O 1
ATOM 3380 N N . THR A 1 429 ? -9.960 11.983 -11.086 1.00 86.12 429 THR A N 1
ATOM 3381 C CA . THR A 1 429 ? -11.316 12.362 -10.678 1.00 86.12 429 THR A CA 1
ATOM 3382 C C . THR A 1 429 ? -11.899 11.251 -9.828 1.00 86.12 429 THR A C 1
ATOM 3384 O O . THR A 1 429 ? -11.568 10.092 -10.071 1.00 86.12 429 THR A O 1
ATOM 3387 N N . SER A 1 430 ? -12.835 11.599 -8.949 1.00 84.81 430 SER A N 1
ATOM 3388 C CA . SER A 1 430 ? -13.557 10.617 -8.143 1.00 84.81 430 SER A CA 1
ATOM 3389 C C . SER A 1 430 ? -14.218 9.551 -9.024 1.00 84.81 430 SER A C 1
ATOM 3391 O O . SER A 1 430 ? -14.942 9.888 -9.966 1.00 84.81 430 SER A O 1
ATOM 3393 N N . ALA A 1 431 ? -13.919 8.288 -8.740 1.00 84.12 431 ALA A N 1
ATOM 3394 C CA . ALA A 1 431 ? -14.530 7.110 -9.335 1.00 84.12 431 ALA A CA 1
ATOM 3395 C C . ALA A 1 431 ? -14.802 6.086 -8.231 1.00 84.12 431 ALA A C 1
ATOM 3397 O O . ALA A 1 431 ? -13.996 5.899 -7.316 1.00 84.12 431 ALA A O 1
ATOM 3398 N N . THR A 1 432 ? -15.930 5.386 -8.315 1.00 86.19 432 THR A N 1
ATOM 3399 C CA . THR A 1 432 ? -16.152 4.246 -7.420 1.00 86.19 432 THR A CA 1
ATOM 3400 C C . THR A 1 432 ? -15.312 3.056 -7.876 1.00 86.19 432 THR A C 1
ATOM 3402 O O . THR A 1 432 ? -14.997 2.898 -9.058 1.00 86.19 432 THR A O 1
ATOM 3405 N N . ALA A 1 433 ? -14.953 2.174 -6.947 1.00 83.94 433 ALA A N 1
ATOM 3406 C CA . ALA A 1 433 ? -14.190 0.984 -7.300 1.00 83.94 433 ALA A CA 1
ATOM 3407 C C . ALA A 1 433 ? -14.982 0.036 -8.219 1.00 83.94 433 ALA A C 1
ATOM 3409 O O . ALA A 1 433 ? -14.392 -0.549 -9.120 1.00 83.94 433 ALA A O 1
ATOM 3410 N N . SER A 1 434 ? -16.313 -0.023 -8.090 1.00 86.44 434 SER A N 1
ATOM 3411 C CA . SER A 1 434 ? -17.181 -0.746 -9.032 1.00 86.44 434 SER A CA 1
ATOM 3412 C C . SER A 1 434 ? -17.099 -0.168 -10.452 1.00 86.44 434 SER A C 1
ATOM 3414 O O . SER A 1 434 ? -16.842 -0.903 -11.403 1.00 86.44 434 SER A O 1
ATOM 3416 N N . GLU A 1 435 ? -17.206 1.157 -10.605 1.00 87.19 435 GLU A N 1
ATOM 3417 C CA . GLU A 1 435 ? -17.032 1.826 -11.906 1.00 87.19 435 GLU A CA 1
ATOM 3418 C C . GLU A 1 435 ? -15.644 1.566 -12.503 1.00 87.19 435 GLU A C 1
ATOM 3420 O O . GLU A 1 435 ? -15.507 1.332 -13.705 1.00 87.19 435 GLU A O 1
ATOM 3425 N N . ALA A 1 436 ? -14.601 1.586 -11.670 1.00 86.38 436 ALA A N 1
ATOM 3426 C CA . ALA A 1 436 ? -13.243 1.310 -12.111 1.00 86.38 436 ALA A CA 1
ATOM 3427 C C . ALA A 1 436 ? -13.045 -0.161 -12.523 1.00 86.38 436 ALA A C 1
ATOM 3429 O O . ALA A 1 436 ? -12.374 -0.416 -13.524 1.00 86.38 436 ALA A O 1
ATOM 3430 N N . ILE A 1 437 ? -13.649 -1.117 -11.814 1.00 86.50 437 ILE A N 1
ATOM 3431 C CA . ILE A 1 437 ? -13.624 -2.539 -12.181 1.00 86.50 437 ILE A CA 1
ATOM 3432 C C . ILE A 1 437 ? -14.359 -2.760 -13.505 1.00 86.50 437 ILE A C 1
ATOM 3434 O O . ILE A 1 437 ? -13.800 -3.372 -14.413 1.00 86.50 437 ILE A O 1
ATOM 3438 N N . GLU A 1 438 ? -15.573 -2.230 -13.657 1.00 87.50 438 GLU A N 1
ATOM 3439 C CA . GLU A 1 438 ? -16.363 -2.418 -14.879 1.00 87.50 438 GLU A CA 1
ATOM 3440 C C . GLU A 1 438 ? -15.696 -1.775 -16.101 1.00 87.50 438 GLU A C 1
ATOM 3442 O O . GLU A 1 438 ? -15.597 -2.397 -17.161 1.00 87.50 438 GLU A O 1
ATOM 3447 N N . ALA A 1 439 ? -15.125 -0.578 -15.944 1.00 84.06 439 ALA A N 1
ATOM 3448 C CA . ALA A 1 439 ? -14.341 0.051 -17.004 1.00 84.06 439 ALA A CA 1
ATOM 3449 C C . ALA A 1 439 ? -13.131 -0.805 -17.430 1.00 84.06 439 ALA A C 1
ATOM 3451 O O . ALA A 1 439 ? -12.829 -0.883 -18.620 1.00 84.06 439 ALA A O 1
ATOM 3452 N N . ALA A 1 440 ? -12.461 -1.465 -16.481 1.00 83.38 440 ALA A N 1
ATOM 3453 C CA . ALA A 1 440 ? -11.327 -2.343 -16.768 1.00 83.38 440 ALA A CA 1
ATOM 3454 C C . ALA A 1 440 ? -11.756 -3.686 -17.397 1.00 83.38 440 ALA A C 1
ATOM 3456 O O . ALA A 1 440 ? -11.066 -4.211 -18.268 1.00 83.38 440 ALA A O 1
ATOM 3457 N N . ARG A 1 441 ? -12.921 -4.227 -17.015 1.00 83.31 441 ARG A N 1
ATOM 3458 C CA . ARG A 1 441 ? -13.477 -5.477 -17.567 1.00 83.31 441 ARG A CA 1
ATOM 3459 C C . ARG A 1 441 ? -13.922 -5.357 -19.019 1.00 83.31 441 ARG A C 1
ATOM 3461 O O . ARG A 1 441 ? -13.780 -6.313 -19.772 1.00 83.31 441 ARG A O 1
ATOM 3468 N N . LEU A 1 442 ? -14.434 -4.195 -19.428 1.00 73.06 442 LEU A N 1
ATOM 3469 C CA . LEU A 1 442 ? -14.900 -3.961 -20.803 1.00 73.06 442 LEU A CA 1
ATOM 3470 C C . LEU A 1 442 ? -13.794 -4.080 -21.862 1.00 73.06 442 LEU A C 1
ATOM 3472 O O . LEU A 1 442 ? -14.094 -4.166 -23.050 1.00 73.06 442 LEU A O 1
ATOM 3476 N N . SER A 1 443 ? -12.532 -4.063 -21.440 1.00 65.00 443 SER A N 1
ATOM 3477 C CA . SER A 1 443 ? -11.365 -4.039 -22.323 1.00 65.00 443 SER A CA 1
ATOM 3478 C C . SER A 1 443 ? -10.391 -5.197 -22.076 1.00 65.00 443 SER A C 1
ATOM 3480 O O . SER A 1 443 ? -9.351 -5.257 -22.715 1.00 65.00 443 SER A O 1
ATOM 3482 N N . SER A 1 444 ? -10.716 -6.153 -21.197 1.00 60.84 444 SER A N 1
ATOM 3483 C CA . SER A 1 444 ? -9.742 -7.154 -20.755 1.00 60.84 444 SER A CA 1
ATOM 3484 C C . SER A 1 444 ? -9.332 -8.175 -21.832 1.00 60.84 444 SER A C 1
ATOM 3486 O O . SER A 1 444 ? -10.138 -8.700 -22.606 1.00 60.84 444 SER A O 1
ATOM 3488 N N . TYR A 1 445 ? -8.023 -8.450 -21.835 1.00 59.78 445 TYR A N 1
ATOM 3489 C CA . TYR A 1 445 ? -7.285 -9.356 -22.718 1.00 59.78 445 TYR A CA 1
ATOM 3490 C C . TYR A 1 445 ? -7.759 -10.817 -22.578 1.00 59.78 445 TYR A C 1
ATOM 3492 O O . TYR A 1 445 ? -8.041 -11.293 -21.479 1.00 59.78 445 TYR A O 1
ATOM 3500 N N . SER A 1 446 ? -7.841 -11.561 -23.687 1.00 56.81 446 SER A N 1
ATOM 3501 C CA . SER A 1 446 ? -8.405 -12.924 -23.720 1.00 56.81 446 SER A CA 1
ATOM 3502 C C . SER A 1 446 ? -7.457 -14.040 -23.259 1.00 56.81 446 SER A C 1
ATOM 3504 O O . SER A 1 446 ? -7.918 -15.156 -23.020 1.00 56.81 446 SER A O 1
ATOM 3506 N N . ASP A 1 447 ? -6.152 -13.775 -23.172 1.00 53.50 447 ASP A N 1
ATOM 3507 C CA . ASP A 1 447 ? -5.125 -14.784 -22.878 1.00 53.50 447 ASP A CA 1
ATOM 3508 C C . ASP A 1 447 ? -4.775 -14.790 -21.377 1.00 53.50 447 ASP A C 1
ATOM 3510 O O . ASP A 1 447 ? -4.534 -13.734 -20.795 1.00 53.50 447 ASP A O 1
ATOM 3514 N N . GLY A 1 448 ? -4.781 -15.963 -20.732 1.00 59.72 448 GLY A N 1
ATOM 3515 C CA . GLY A 1 448 ? -4.583 -16.104 -19.273 1.00 59.72 448 GLY A CA 1
ATOM 3516 C C . GLY A 1 448 ? -5.856 -16.021 -18.412 1.00 59.72 448 GLY A C 1
ATOM 3517 O O . GLY A 1 448 ? -5.780 -16.015 -17.185 1.00 59.72 448 GLY A O 1
ATOM 3518 N N . ARG A 1 449 ? -7.042 -16.006 -19.038 1.00 68.25 449 ARG A N 1
ATOM 3519 C CA . ARG A 1 449 ? -8.341 -15.798 -18.370 1.00 68.25 449 ARG A CA 1
ATOM 3520 C C . ARG A 1 449 ? -8.642 -16.782 -17.229 1.00 68.25 449 ARG A C 1
ATOM 3522 O O . ARG A 1 449 ? -9.355 -16.405 -16.314 1.00 68.25 449 ARG A O 1
ATOM 3529 N N . MET A 1 450 ? -8.118 -18.009 -17.250 1.00 77.56 450 MET A N 1
ATOM 3530 C CA . MET A 1 450 ? -8.423 -19.005 -16.209 1.00 77.56 450 MET A CA 1
ATOM 3531 C C . MET A 1 450 ? -7.802 -18.664 -14.852 1.00 77.56 450 MET A C 1
ATOM 3533 O O . MET A 1 450 ? -8.533 -18.615 -13.874 1.00 77.56 450 MET A O 1
ATOM 3537 N N . GLU A 1 451 ? -6.502 -18.362 -14.794 1.00 83.44 451 GLU A N 1
ATOM 3538 C CA . GLU A 1 451 ? -5.825 -18.005 -13.532 1.00 83.44 451 GLU A CA 1
ATOM 3539 C C . GLU A 1 451 ? -6.404 -16.714 -12.940 1.00 83.44 451 GLU A C 1
ATOM 3541 O O . GLU A 1 451 ? -6.608 -16.605 -11.735 1.00 83.44 451 GLU A O 1
ATOM 3546 N N . ILE A 1 452 ? -6.736 -15.749 -13.805 1.00 82.12 452 ILE A N 1
ATOM 3547 C CA . ILE A 1 452 ? -7.385 -14.500 -13.396 1.00 82.12 452 ILE A CA 1
ATOM 3548 C C . ILE A 1 452 ? -8.770 -14.793 -12.818 1.00 82.12 452 ILE A C 1
ATOM 3550 O O . ILE A 1 452 ? -9.072 -14.316 -11.735 1.00 82.12 452 ILE A O 1
ATOM 3554 N N . LEU A 1 453 ? -9.602 -15.593 -13.498 1.00 84.44 453 LEU A N 1
ATOM 3555 C CA . LEU A 1 453 ? -10.938 -15.953 -13.007 1.00 84.44 453 LEU A CA 1
ATOM 3556 C C . LEU A 1 453 ? -10.890 -16.756 -11.702 1.00 84.44 453 LEU A C 1
ATOM 3558 O O . LEU A 1 453 ? -11.765 -16.578 -10.855 1.00 84.44 453 LEU A O 1
ATOM 3562 N N . GLU A 1 454 ? -9.899 -17.633 -11.539 1.00 89.19 454 GLU A N 1
ATOM 3563 C CA . GLU A 1 454 ? -9.659 -18.353 -10.286 1.00 89.19 454 GLU A CA 1
ATOM 3564 C C . GLU A 1 454 ? -9.328 -17.379 -9.151 1.00 89.19 454 GLU A C 1
ATOM 3566 O O . GLU A 1 454 ? -9.923 -17.475 -8.077 1.00 89.19 454 GLU A O 1
ATOM 3571 N N . GLU A 1 455 ? -8.456 -16.399 -9.404 1.00 90.00 455 GLU A N 1
ATOM 3572 C CA . GLU A 1 455 ? -8.133 -15.352 -8.435 1.00 90.00 455 GLU A CA 1
ATOM 3573 C C . GLU A 1 455 ? -9.344 -14.446 -8.146 1.00 90.00 455 GLU A C 1
ATOM 3575 O O . GLU A 1 455 ? -9.627 -14.173 -6.982 1.00 90.00 455 GLU A O 1
ATOM 3580 N N . GLU A 1 456 ? -10.127 -14.038 -9.155 1.00 88.06 456 GLU A N 1
ATOM 3581 C CA . GLU A 1 456 ? -11.372 -13.280 -8.939 1.00 88.06 456 GLU A CA 1
ATOM 3582 C C . GLU A 1 456 ? -12.344 -14.077 -8.052 1.00 88.06 456 GLU A C 1
ATOM 3584 O O . GLU A 1 456 ? -12.904 -13.549 -7.089 1.00 88.06 456 GLU A O 1
ATOM 3589 N N . GLY A 1 457 ? -12.514 -15.373 -8.342 1.00 90.06 457 GLY A N 1
ATOM 3590 C CA . GLY A 1 457 ? -13.341 -16.281 -7.550 1.00 90.06 457 GLY A CA 1
ATOM 3591 C C . GLY A 1 457 ? -12.846 -16.410 -6.109 1.00 90.06 457 GLY A C 1
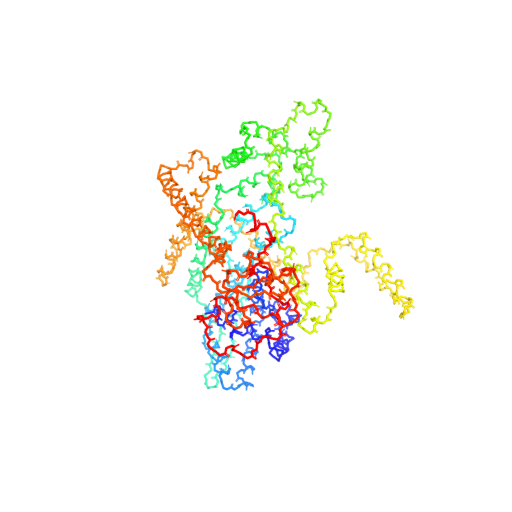ATOM 3592 O O . GLY A 1 457 ? -13.650 -16.370 -5.172 1.00 90.06 457 GLY A O 1
ATOM 3593 N N . PHE A 1 458 ? -11.527 -16.492 -5.919 1.00 94.19 458 PHE A N 1
ATOM 3594 C CA . PHE A 1 458 ? -10.899 -16.485 -4.603 1.00 94.19 458 PHE A CA 1
ATOM 3595 C C . PHE A 1 458 ? -11.187 -15.182 -3.844 1.00 94.19 458 PHE A C 1
ATOM 3597 O O . PHE A 1 458 ? -11.639 -15.245 -2.699 1.00 94.19 458 PHE A O 1
ATOM 3604 N N . GLN A 1 459 ? -11.012 -14.013 -4.471 1.00 93.00 459 GLN A N 1
ATOM 3605 C CA . GLN A 1 459 ? -11.276 -12.719 -3.829 1.00 93.00 459 GLN A CA 1
ATOM 3606 C C . GLN A 1 459 ? -12.763 -12.537 -3.488 1.00 93.00 459 GLN A C 1
ATOM 3608 O O . GLN A 1 459 ? -13.090 -12.074 -2.393 1.00 93.00 459 GLN A O 1
ATOM 3613 N N . CYS A 1 460 ? -13.680 -12.978 -4.355 1.00 90.69 460 CYS A N 1
ATOM 3614 C CA . CYS A 1 460 ? -15.115 -12.994 -4.053 1.00 90.69 460 CYS A CA 1
ATOM 3615 C C . CYS A 1 460 ? -15.441 -13.904 -2.858 1.00 90.69 460 CYS A C 1
ATOM 3617 O O . CYS A 1 460 ? -16.141 -13.484 -1.933 1.00 90.69 460 CYS A O 1
ATOM 3619 N N . SER A 1 461 ? -14.904 -15.129 -2.839 1.00 92.81 461 SER A N 1
ATOM 3620 C CA . SER A 1 461 ? -15.081 -16.067 -1.721 1.00 92.81 461 SER A CA 1
ATOM 3621 C C . SER A 1 461 ? -14.503 -15.513 -0.417 1.00 92.81 461 SER A C 1
ATOM 3623 O O . SER A 1 461 ? -15.091 -15.678 0.656 1.00 92.81 461 SER A O 1
ATOM 3625 N N . LYS A 1 462 ? -13.357 -14.834 -0.496 1.00 94.31 462 LYS A N 1
ATOM 3626 C CA . LYS A 1 462 ? -12.715 -14.178 0.641 1.00 94.31 462 LYS A CA 1
ATOM 3627 C C . LYS A 1 462 ? -13.565 -13.032 1.181 1.00 94.31 462 LYS A C 1
ATOM 3629 O O . LYS A 1 462 ? -13.829 -13.002 2.379 1.00 94.31 462 LYS A O 1
ATOM 3634 N N . GLY A 1 463 ? -14.058 -12.150 0.312 1.00 92.44 463 GLY A N 1
ATOM 3635 C CA . GLY A 1 463 ? -14.972 -11.073 0.698 1.00 92.44 463 GLY A CA 1
ATOM 3636 C C . GLY A 1 463 ? -16.228 -11.608 1.391 1.00 92.44 463 GLY A C 1
ATOM 3637 O O . GLY A 1 463 ? -16.604 -11.120 2.456 1.00 92.44 463 GLY A O 1
ATOM 3638 N N . TYR A 1 464 ? -16.824 -12.682 0.863 1.00 93.00 464 TYR A N 1
ATOM 3639 C CA . TYR A 1 464 ? -17.973 -13.337 1.496 1.00 93.00 464 TYR A CA 1
ATOM 3640 C C . TYR A 1 464 ? -17.632 -13.931 2.872 1.00 93.00 464 TYR A C 1
ATOM 3642 O O . TYR A 1 464 ? -18.373 -13.737 3.836 1.00 93.00 464 TYR A O 1
ATOM 3650 N N . THR A 1 465 ? -16.472 -14.580 3.002 1.00 92.69 465 THR A N 1
ATOM 3651 C CA . THR A 1 465 ? -15.981 -15.107 4.288 1.00 92.69 465 THR A CA 1
ATOM 3652 C C . THR A 1 465 ? -15.782 -13.987 5.312 1.00 92.69 465 THR A C 1
ATOM 3654 O O . THR A 1 465 ? -16.208 -14.111 6.461 1.00 92.69 465 THR A O 1
ATOM 3657 N N . ASN A 1 466 ? -15.211 -12.857 4.893 1.00 93.06 466 ASN A N 1
ATOM 3658 C CA . ASN A 1 466 ? -15.043 -11.677 5.739 1.00 93.06 466 ASN A CA 1
ATOM 3659 C C . ASN A 1 466 ? -16.399 -11.079 6.150 1.00 93.06 466 ASN A C 1
ATOM 3661 O O . ASN A 1 466 ? -16.557 -10.650 7.292 1.00 93.06 466 ASN A O 1
ATOM 3665 N N . LYS A 1 467 ? -17.412 -11.109 5.270 1.00 93.75 467 LYS A N 1
ATOM 3666 C CA . LYS A 1 467 ? -18.790 -10.707 5.607 1.00 93.75 467 LYS A CA 1
ATOM 3667 C C . LYS A 1 467 ? -19.395 -11.618 6.684 1.00 93.75 467 LYS A C 1
ATOM 3669 O O . LYS A 1 467 ? -20.013 -11.119 7.621 1.00 93.75 467 LYS A O 1
ATOM 3674 N N . ILE A 1 468 ? -19.167 -12.934 6.614 1.00 93.62 468 ILE A N 1
ATOM 3675 C CA . ILE A 1 468 ? -19.593 -13.881 7.664 1.00 93.62 468 ILE A CA 1
ATOM 3676 C C . ILE A 1 468 ? -18.918 -13.550 9.003 1.00 93.62 468 ILE A C 1
ATOM 3678 O O . ILE A 1 468 ? -19.584 -13.506 10.036 1.00 93.62 468 ILE A O 1
ATOM 3682 N N . GLN A 1 469 ? -17.612 -13.279 9.006 1.00 91.62 469 GLN A N 1
ATOM 3683 C CA . GLN A 1 469 ? -16.890 -12.910 10.230 1.00 91.62 469 GLN A CA 1
ATOM 3684 C C . GLN A 1 469 ? -17.379 -11.577 10.821 1.00 91.62 469 GLN A C 1
ATOM 3686 O O . GLN A 1 469 ? -17.520 -11.449 12.040 1.00 91.62 469 GLN A O 1
ATOM 3691 N N . ALA A 1 470 ? -17.694 -10.598 9.970 1.00 91.19 470 ALA A N 1
ATOM 3692 C CA . ALA A 1 470 ? -18.302 -9.334 10.380 1.00 91.19 470 ALA A CA 1
ATOM 3693 C C . ALA A 1 470 ? -19.690 -9.550 11.016 1.00 91.19 470 ALA A C 1
ATOM 3695 O O . ALA A 1 470 ? -20.003 -8.985 12.065 1.00 91.19 470 ALA A O 1
ATOM 3696 N N . TYR A 1 471 ? -20.503 -10.445 10.446 1.00 92.94 471 TYR A N 1
ATOM 3697 C CA . TYR A 1 471 ? -21.785 -10.830 11.038 1.00 92.94 471 TYR A CA 1
ATOM 3698 C C . TYR A 1 471 ? -21.604 -11.475 12.419 1.00 92.94 471 TYR A C 1
ATOM 3700 O O . TYR A 1 471 ? -22.229 -11.048 13.388 1.00 92.94 471 TYR A O 1
ATOM 3708 N N . LEU A 1 472 ? -20.700 -12.455 12.540 1.00 90.19 472 LEU A N 1
ATOM 3709 C CA . LEU A 1 472 ? -20.428 -13.148 13.806 1.00 90.19 472 LEU A CA 1
ATOM 3710 C C . LEU A 1 472 ? -19.856 -12.218 14.892 1.00 90.19 472 LEU A C 1
ATOM 3712 O O . LEU A 1 472 ? -20.037 -12.483 16.080 1.00 90.19 472 LEU A O 1
ATOM 3716 N N . SER A 1 473 ? -19.193 -11.127 14.500 1.00 88.12 473 SER A N 1
ATOM 3717 C CA . SER A 1 473 ? -18.684 -10.095 15.413 1.00 88.12 473 SER A CA 1
ATOM 3718 C C . SER A 1 473 ? -19.683 -8.963 15.701 1.00 88.12 473 SER A C 1
ATOM 3720 O O . SER A 1 473 ? -19.345 -8.040 16.442 1.00 88.12 473 SER A O 1
ATOM 3722 N N . ASN A 1 474 ? -20.919 -9.054 15.190 1.00 89.19 474 ASN A N 1
ATOM 3723 C CA . ASN A 1 474 ? -21.979 -8.045 15.320 1.00 89.19 474 ASN A CA 1
ATOM 3724 C C . ASN A 1 474 ? -21.575 -6.649 14.808 1.00 89.19 474 ASN A C 1
ATOM 3726 O O . ASN A 1 474 ? -21.976 -5.634 15.379 1.00 89.19 474 ASN A O 1
ATOM 3730 N N . THR A 1 475 ? -20.769 -6.586 13.745 1.00 87.81 475 THR A N 1
ATOM 3731 C CA . THR A 1 475 ? -20.350 -5.317 13.125 1.00 87.81 475 THR A CA 1
ATOM 3732 C C . THR A 1 475 ? -21.169 -4.947 11.888 1.00 87.81 475 THR A C 1
ATOM 3734 O O . THR A 1 475 ? -21.104 -3.806 11.436 1.00 87.81 475 THR A O 1
ATOM 3737 N N . LEU A 1 476 ? -21.973 -5.868 11.346 1.00 92.62 476 LEU A N 1
ATOM 3738 C CA . LEU A 1 476 ? -22.886 -5.575 10.237 1.00 92.62 476 LEU A CA 1
ATOM 3739 C C . LEU A 1 476 ? -24.170 -4.887 10.709 1.00 92.62 476 LEU A C 1
ATOM 3741 O O . LEU A 1 476 ? -24.709 -5.204 11.772 1.00 92.62 476 LEU A O 1
ATOM 3745 N N . LEU A 1 477 ? -24.692 -3.988 9.873 1.00 92.94 477 LEU A N 1
ATOM 3746 C CA . LEU A 1 477 ? -26.012 -3.389 10.069 1.00 92.94 477 LEU A CA 1
ATOM 3747 C C . LEU A 1 477 ? -27.120 -4.354 9.629 1.00 92.94 477 LEU A C 1
ATOM 3749 O O . LEU A 1 477 ? -26.913 -5.185 8.750 1.00 92.94 477 LEU A O 1
ATOM 3753 N N . GLU A 1 478 ? -28.334 -4.198 10.164 1.00 91.06 478 GLU A N 1
ATOM 3754 C CA . GLU A 1 478 ? -29.477 -5.057 9.802 1.00 91.06 478 GLU A CA 1
ATOM 3755 C C . GLU A 1 478 ? -29.801 -5.049 8.303 1.00 91.06 478 GLU A C 1
ATOM 3757 O O . GLU A 1 478 ? -30.206 -6.069 7.753 1.00 91.06 478 GLU A O 1
ATOM 3762 N N . SER A 1 479 ? -29.576 -3.919 7.630 1.00 91.50 479 SER A N 1
ATOM 3763 C CA . SER A 1 479 ? -29.782 -3.770 6.186 1.00 91.50 479 SER A CA 1
ATOM 3764 C C . SER A 1 479 ? -28.738 -4.487 5.325 1.00 91.50 479 SER A C 1
ATOM 3766 O O . SER A 1 479 ? -28.921 -4.582 4.116 1.00 91.50 479 SER A O 1
ATOM 3768 N N . GLU A 1 480 ? -27.648 -4.974 5.922 1.00 91.25 480 GLU A N 1
ATOM 3769 C CA . GLU A 1 480 ? -26.529 -5.636 5.235 1.00 91.25 480 GLU A CA 1
ATOM 3770 C C . GLU A 1 480 ? -26.574 -7.166 5.391 1.00 91.25 480 GLU A C 1
ATOM 3772 O O . GLU A 1 480 ? -25.726 -7.874 4.834 1.00 91.25 480 GLU A O 1
ATOM 3777 N N . ILE A 1 481 ? -27.544 -7.671 6.162 1.00 93.19 481 ILE A N 1
ATOM 3778 C CA . ILE A 1 481 ? -27.687 -9.080 6.527 1.00 93.19 481 ILE A CA 1
ATOM 3779 C C . ILE A 1 481 ? -28.734 -9.730 5.625 1.00 93.19 481 ILE A C 1
ATOM 3781 O O . ILE A 1 481 ? -29.937 -9.562 5.818 1.00 93.19 481 ILE A O 1
ATOM 3785 N N . ASP A 1 482 ? -28.248 -10.523 4.678 1.00 93.50 482 ASP A N 1
ATOM 3786 C CA . ASP A 1 482 ? -29.074 -11.346 3.796 1.00 93.50 482 ASP A CA 1
ATOM 3787 C C . ASP A 1 482 ? -29.449 -12.672 4.489 1.00 93.50 482 ASP A C 1
ATOM 3789 O O . ASP A 1 482 ? -28.738 -13.132 5.38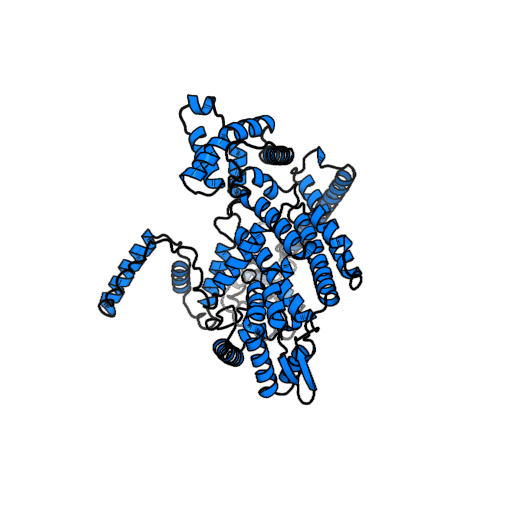7 1.00 93.50 482 ASP A O 1
ATOM 3793 N N . GLU A 1 483 ? -30.544 -13.321 4.079 1.00 92.44 483 GLU A N 1
ATOM 3794 C CA . GLU A 1 483 ? -30.966 -14.598 4.686 1.00 92.44 483 GLU A CA 1
ATOM 3795 C C . GLU A 1 483 ? -29.925 -15.705 4.444 1.00 92.44 483 GLU A C 1
ATOM 3797 O O . GLU A 1 483 ? -29.515 -16.386 5.384 1.00 92.44 483 GLU A O 1
ATOM 3802 N N . ASP A 1 484 ? -29.373 -15.773 3.230 1.00 93.19 484 ASP A N 1
ATOM 3803 C CA . ASP A 1 484 ? -28.282 -16.690 2.874 1.00 93.19 484 ASP A CA 1
ATOM 3804 C C . ASP A 1 484 ? -27.044 -16.494 3.769 1.00 93.19 484 ASP A C 1
ATOM 3806 O O . ASP A 1 484 ? -26.346 -17.448 4.118 1.00 93.19 484 ASP A O 1
ATOM 3810 N N . LEU A 1 485 ? -26.766 -15.249 4.182 1.00 93.00 485 LEU A N 1
ATOM 3811 C CA . LEU A 1 485 ? -25.650 -14.938 5.077 1.00 93.00 485 LEU A CA 1
ATOM 3812 C C . LEU A 1 485 ? -25.889 -15.501 6.482 1.00 93.00 485 LEU A C 1
ATOM 3814 O O . LEU A 1 485 ? -24.941 -15.966 7.117 1.00 93.00 485 LEU A O 1
ATOM 3818 N N . ARG A 1 486 ? -27.136 -15.481 6.971 1.00 92.81 486 ARG A N 1
ATOM 3819 C CA . ARG A 1 486 ? -27.490 -16.060 8.277 1.00 92.81 486 ARG A CA 1
ATOM 3820 C C . ARG A 1 486 ? -27.291 -17.567 8.266 1.00 92.81 486 ARG A C 1
ATOM 3822 O O . ARG A 1 486 ? -26.659 -18.098 9.179 1.00 92.81 486 ARG A O 1
ATOM 3829 N N . GLU A 1 487 ? -27.764 -18.242 7.222 1.00 93.81 487 GLU A N 1
ATOM 3830 C CA . GLU A 1 487 ? -27.564 -19.683 7.058 1.00 93.81 487 GLU A CA 1
ATOM 3831 C C . GLU A 1 487 ? -26.069 -20.025 7.010 1.00 93.81 487 GLU A C 1
ATOM 3833 O O . GLU A 1 487 ? -25.590 -20.833 7.814 1.00 93.81 487 GLU A O 1
ATOM 3838 N N . ALA A 1 488 ? -25.300 -19.332 6.165 1.00 93.00 488 ALA A N 1
ATOM 3839 C CA . ALA A 1 488 ? -23.858 -19.538 6.056 1.00 93.00 488 ALA A CA 1
ATOM 3840 C C . ALA A 1 488 ? -23.118 -19.267 7.377 1.00 93.00 488 ALA A C 1
ATOM 3842 O O . ALA A 1 488 ? -22.222 -20.025 7.752 1.00 93.00 488 ALA A O 1
ATOM 3843 N N . ALA A 1 489 ? -23.512 -18.235 8.127 1.00 92.31 489 ALA A N 1
ATOM 3844 C CA . ALA A 1 489 ? -22.922 -17.929 9.424 1.00 92.31 489 ALA A CA 1
ATOM 3845 C C . ALA A 1 489 ? -23.234 -18.989 10.488 1.00 92.31 489 ALA A C 1
ATOM 3847 O O . ALA A 1 489 ? -22.354 -19.332 11.281 1.00 92.31 489 ALA A O 1
ATOM 3848 N N . THR A 1 490 ? -24.451 -19.544 10.504 1.00 92.56 490 THR A N 1
ATOM 3849 C CA . THR A 1 490 ? -24.781 -20.654 11.413 1.00 92.56 490 THR A CA 1
ATOM 3850 C C . THR A 1 490 ? -23.959 -21.901 11.095 1.00 92.56 490 THR A C 1
ATOM 3852 O O . THR A 1 490 ? -23.404 -22.511 12.011 1.00 92.56 490 THR A O 1
ATOM 3855 N N . ALA A 1 491 ? -23.793 -22.229 9.810 1.00 92.62 491 ALA A N 1
ATOM 3856 C CA . ALA A 1 491 ? -22.941 -23.328 9.371 1.00 92.62 491 ALA A CA 1
ATOM 3857 C C . ALA A 1 491 ? -21.465 -23.094 9.741 1.00 92.62 491 ALA A C 1
ATOM 3859 O O . ALA A 1 491 ? -20.813 -23.994 10.273 1.00 92.62 491 ALA A O 1
ATOM 3860 N N . ALA A 1 492 ? -20.950 -21.877 9.533 1.00 91.69 492 ALA A N 1
ATOM 3861 C CA . ALA A 1 492 ? -19.582 -21.506 9.891 1.00 91.69 492 ALA A CA 1
ATOM 3862 C C . ALA A 1 492 ? -19.334 -21.594 11.404 1.00 91.69 492 ALA A C 1
ATOM 3864 O O . ALA A 1 492 ? -18.304 -22.116 11.829 1.00 91.69 492 ALA A O 1
ATOM 3865 N N . LYS A 1 493 ? -20.296 -21.150 12.223 1.00 92.12 493 LYS A N 1
ATOM 3866 C CA . LYS A 1 493 ? -20.219 -21.252 13.684 1.00 92.12 493 LYS A CA 1
ATOM 3867 C C . LYS A 1 493 ? -20.178 -22.708 14.150 1.00 92.12 493 LYS A C 1
ATOM 3869 O O . LYS A 1 493 ? -19.318 -23.055 14.953 1.00 92.12 493 LYS A O 1
ATOM 3874 N N . LEU A 1 494 ? -21.057 -23.563 13.621 1.00 92.88 494 LEU A N 1
ATOM 3875 C CA . LEU A 1 494 ? -21.050 -24.999 13.928 1.00 92.88 494 LEU A CA 1
ATOM 3876 C C . LEU A 1 494 ? -19.717 -25.649 13.536 1.00 92.88 494 LEU A C 1
ATOM 3878 O O . LEU A 1 494 ? -19.143 -26.410 14.312 1.00 92.88 494 LEU A O 1
ATOM 3882 N N . HIS A 1 495 ? -19.192 -25.302 12.359 1.00 91.31 495 HIS A N 1
ATOM 3883 C CA . HIS A 1 495 ? -17.897 -25.798 11.906 1.00 91.31 495 HIS A CA 1
ATOM 3884 C C . HIS A 1 495 ? -16.748 -25.352 12.823 1.00 91.31 495 HIS A C 1
ATOM 3886 O O . HIS A 1 495 ? -15.894 -26.163 13.178 1.00 91.31 495 HIS A O 1
ATOM 3892 N N . GLN A 1 496 ? -16.744 -24.087 13.252 1.00 89.75 496 GLN A N 1
ATOM 3893 C CA . GLN A 1 496 ? -15.749 -23.565 14.187 1.00 89.75 496 GLN A CA 1
ATOM 3894 C C . GLN A 1 496 ? -15.823 -24.266 15.550 1.00 89.75 496 GLN A C 1
ATOM 3896 O O . GLN A 1 496 ? -14.790 -24.659 16.086 1.00 89.75 496 GLN A O 1
ATOM 3901 N N . GLU A 1 497 ? -17.027 -24.506 16.076 1.00 92.62 497 GLU A N 1
ATOM 3902 C CA . GLU A 1 497 ? -17.220 -25.260 17.320 1.00 92.62 497 GLU A CA 1
ATOM 3903 C C . GLU A 1 497 ? -16.680 -26.695 17.219 1.00 92.62 497 GLU A C 1
ATOM 3905 O O . GLU A 1 497 ? -16.128 -27.224 18.187 1.00 92.62 497 GLU A O 1
ATOM 3910 N N . ASP A 1 498 ? -16.816 -27.343 16.062 1.00 94.00 498 ASP A N 1
ATOM 3911 C CA . ASP A 1 498 ? -16.266 -28.680 15.840 1.00 94.00 498 ASP A CA 1
ATOM 3912 C C . ASP A 1 498 ? -14.735 -28.671 15.737 1.00 94.00 498 ASP A C 1
ATOM 3914 O O . ASP A 1 498 ? -14.081 -29.525 16.347 1.00 94.00 498 ASP A O 1
ATOM 3918 N N . LEU A 1 499 ? -14.148 -27.674 15.064 1.00 91.69 499 LEU A N 1
ATOM 3919 C CA . LEU A 1 499 ? -12.694 -27.477 15.028 1.00 91.69 499 LEU A CA 1
ATOM 3920 C C . LEU A 1 499 ? -12.116 -27.190 16.419 1.00 91.69 499 LEU A C 1
ATOM 3922 O O . LEU A 1 499 ? -11.076 -27.751 16.777 1.00 91.69 499 LEU A O 1
ATOM 3926 N N . ASP A 1 500 ? -12.794 -26.374 17.224 1.00 90.62 500 ASP A N 1
ATOM 3927 C CA . ASP A 1 500 ? -12.381 -26.077 18.595 1.00 90.62 500 ASP A CA 1
ATOM 3928 C C . ASP A 1 500 ? -12.439 -27.337 19.466 1.00 90.62 500 ASP A C 1
ATOM 3930 O O . ASP A 1 500 ? -11.465 -27.651 20.152 1.00 90.62 500 ASP A O 1
ATOM 3934 N N . LYS A 1 501 ? -13.502 -28.151 19.359 1.00 94.31 501 LYS A N 1
ATOM 3935 C CA . LYS A 1 501 ? -13.571 -29.464 20.032 1.00 94.31 501 LYS A CA 1
ATOM 3936 C C . LYS A 1 501 ? -12.426 -30.382 19.603 1.00 94.31 501 LYS A C 1
ATOM 3938 O O . LYS A 1 501 ? -11.863 -31.092 20.440 1.00 94.31 501 LYS A O 1
ATOM 3943 N N . GLU A 1 502 ? -12.077 -30.418 18.317 1.00 93.62 502 GLU A N 1
ATOM 3944 C CA . GLU A 1 502 ? -10.937 -31.203 17.836 1.00 93.62 502 GLU A CA 1
ATOM 3945 C C . GLU A 1 502 ? -9.602 -30.693 18.379 1.00 93.62 502 GLU A C 1
ATOM 3947 O O . GLU A 1 502 ? -8.748 -31.501 18.764 1.00 93.62 502 GLU A O 1
ATOM 3952 N N . ARG A 1 503 ? -9.419 -29.372 18.429 1.00 91.19 503 ARG A N 1
ATOM 3953 C CA . ARG A 1 503 ? -8.226 -28.740 18.989 1.00 91.19 503 ARG A CA 1
ATOM 3954 C C . ARG A 1 503 ? -8.096 -29.050 20.474 1.00 91.19 503 ARG A C 1
ATOM 3956 O O . ARG A 1 503 ? -7.046 -29.548 20.873 1.00 91.19 503 ARG A O 1
ATOM 3963 N N . THR A 1 504 ? -9.160 -28.877 21.256 1.00 92.19 504 THR A N 1
ATOM 3964 C CA . THR A 1 504 ? -9.181 -29.236 22.681 1.00 92.19 504 THR A CA 1
ATOM 3965 C C . THR A 1 504 ? -8.863 -30.716 22.873 1.00 92.19 504 THR A C 1
ATOM 3967 O O . THR A 1 504 ? -7.991 -31.049 23.662 1.00 92.19 504 THR A O 1
ATOM 3970 N N . ARG A 1 505 ? -9.440 -31.625 22.071 1.00 93.38 505 ARG A N 1
ATOM 3971 C CA . ARG A 1 505 ? -9.091 -33.060 22.124 1.00 93.38 505 ARG A CA 1
ATOM 3972 C C . ARG A 1 505 ? -7.613 -33.327 21.824 1.00 93.38 505 ARG A C 1
ATOM 3974 O O . ARG A 1 505 ? -7.028 -34.239 22.408 1.00 93.38 505 ARG A O 1
ATOM 3981 N N . LYS A 1 506 ? -7.004 -32.600 20.880 1.00 91.19 506 LYS A N 1
ATOM 3982 C CA . LYS A 1 506 ? -5.569 -32.726 20.562 1.00 91.19 506 LYS A CA 1
ATOM 3983 C C . LYS A 1 506 ? -4.701 -32.193 21.702 1.00 91.19 506 LYS A C 1
ATOM 3985 O O . LYS A 1 506 ? -3.726 -32.854 22.059 1.00 91.19 506 LYS A O 1
ATOM 3990 N N . GLU A 1 507 ? -5.067 -31.051 22.274 1.00 87.94 507 GLU A N 1
ATOM 3991 C CA . GLU A 1 507 ? -4.396 -30.445 23.427 1.00 87.94 507 GLU A CA 1
ATOM 3992 C C . GLU A 1 507 ? -4.513 -31.342 24.667 1.00 87.94 507 GLU A C 1
ATOM 3994 O O . GLU A 1 507 ? -3.498 -31.621 25.298 1.00 87.94 507 GLU A O 1
ATOM 3999 N N . ASP A 1 508 ? -5.688 -31.912 24.940 1.00 89.31 508 ASP A N 1
ATOM 4000 C CA . ASP A 1 508 ? -5.919 -32.869 26.026 1.00 89.31 508 ASP A CA 1
ATOM 4001 C C . ASP A 1 508 ? -5.088 -34.139 25.850 1.00 89.31 508 ASP A C 1
ATOM 4003 O O . ASP A 1 508 ? -4.451 -34.597 26.795 1.00 89.31 508 ASP A O 1
ATOM 4007 N N . ARG A 1 509 ? -5.020 -34.693 24.631 1.00 87.69 509 ARG A N 1
ATOM 4008 C CA . ARG A 1 509 ? -4.156 -35.849 24.327 1.00 87.69 509 ARG A CA 1
ATOM 4009 C C . ARG A 1 509 ? -2.679 -35.523 24.521 1.00 87.69 509 ARG A C 1
ATOM 4011 O O . ARG A 1 509 ? -1.915 -36.382 24.961 1.00 87.69 509 ARG A O 1
ATOM 4018 N N . LEU A 1 510 ? -2.250 -34.316 24.152 1.00 79.81 510 LEU A N 1
ATOM 4019 C CA . LEU A 1 510 ? -0.874 -33.873 24.362 1.00 79.81 510 LEU A CA 1
ATOM 4020 C C . LEU A 1 510 ? -0.595 -33.696 25.857 1.00 79.81 510 LEU A C 1
ATOM 4022 O O . LEU A 1 510 ? 0.408 -34.209 26.348 1.00 79.81 510 LEU A O 1
ATOM 4026 N N . ALA A 1 511 ? -1.503 -33.052 26.587 1.00 78.75 511 ALA A N 1
ATOM 4027 C CA . ALA A 1 511 ? -1.430 -32.899 28.031 1.00 78.75 511 ALA A CA 1
ATOM 4028 C C . ALA A 1 511 ? -1.413 -34.264 28.731 1.00 78.75 511 ALA A C 1
ATOM 4030 O O . ALA A 1 511 ? -0.599 -34.471 29.620 1.00 78.75 511 ALA A O 1
ATOM 4031 N N . GLU A 1 512 ? -2.226 -35.230 28.302 1.00 82.56 512 GLU A N 1
ATOM 4032 C CA . GLU A 1 512 ? -2.235 -36.601 28.821 1.00 82.56 512 GLU A CA 1
ATOM 4033 C C . GLU A 1 512 ? -0.914 -37.334 28.552 1.00 82.56 512 GLU A C 1
ATOM 4035 O O . GLU A 1 512 ? -0.402 -38.027 29.431 1.00 82.56 512 GLU A O 1
ATOM 4040 N N . LYS A 1 513 ? -0.312 -37.150 27.370 1.00 75.25 513 LYS A N 1
ATOM 4041 C CA . LYS A 1 513 ? 1.026 -37.688 27.065 1.00 75.25 513 LYS A CA 1
ATOM 4042 C C . LYS A 1 513 ? 2.128 -37.046 27.911 1.00 75.25 513 LYS A C 1
ATOM 4044 O O . LYS A 1 513 ? 3.106 -37.723 28.226 1.00 75.25 513 LYS A O 1
ATOM 4049 N N . LEU A 1 514 ? 1.984 -35.762 28.237 1.00 70.31 514 LEU A N 1
ATOM 4050 C CA . LEU A 1 514 ? 2.928 -35.000 29.059 1.00 70.31 514 LEU A CA 1
ATOM 4051 C C . LEU A 1 514 ? 2.694 -35.189 30.564 1.00 70.31 514 LEU A C 1
ATOM 4053 O O . LEU A 1 514 ? 3.608 -34.944 31.350 1.00 70.31 514 LEU A O 1
ATOM 4057 N N . ARG A 1 515 ? 1.505 -35.646 30.982 1.00 70.81 515 ARG A N 1
ATOM 4058 C CA . ARG A 1 515 ? 1.218 -35.962 32.383 1.00 70.81 515 ARG A CA 1
ATOM 4059 C C . ARG A 1 515 ? 2.166 -37.069 32.850 1.00 70.81 515 ARG A C 1
ATOM 4061 O O . ARG A 1 515 ? 2.254 -38.116 32.198 1.00 70.81 515 ARG A O 1
ATOM 4068 N N . PRO A 1 516 ? 2.856 -36.885 33.989 1.00 61.25 516 PRO A N 1
ATOM 4069 C CA . PRO A 1 516 ? 3.647 -37.950 34.582 1.00 61.25 516 PRO A CA 1
ATOM 4070 C C . PRO A 1 516 ? 2.724 -39.138 34.870 1.00 61.25 516 PRO A C 1
ATOM 4072 O O . PRO A 1 516 ? 1.819 -39.046 35.697 1.00 61.25 516 PRO A O 1
ATOM 4075 N N . LYS A 1 517 ? 2.913 -40.260 34.170 1.00 64.19 517 LYS A N 1
ATOM 4076 C CA . LYS A 1 517 ? 2.226 -41.505 34.532 1.00 64.19 517 LYS A CA 1
ATOM 4077 C C . LYS A 1 517 ? 2.735 -41.932 35.907 1.00 64.19 517 LYS A C 1
ATOM 4079 O O . LYS A 1 517 ? 3.948 -41.950 36.112 1.00 64.19 517 LYS A O 1
ATOM 4084 N N . HIS A 1 518 ? 1.836 -42.301 36.823 1.00 58.97 518 HIS A N 1
ATOM 4085 C CA . HIS A 1 518 ? 2.230 -42.878 38.109 1.00 58.97 518 HIS A CA 1
ATOM 4086 C C . HIS A 1 518 ? 3.160 -44.071 37.870 1.00 58.97 518 HIS A C 1
ATOM 4088 O O . HIS A 1 518 ? 2.787 -45.063 37.238 1.00 58.97 518 HIS A O 1
ATOM 4094 N N . ILE A 1 519 ? 4.393 -43.954 38.354 1.00 60.84 519 ILE A N 1
ATOM 4095 C CA . ILE A 1 519 ? 5.372 -45.034 38.309 1.00 60.84 519 ILE A CA 1
ATOM 4096 C C . ILE A 1 519 ? 4.934 -46.066 39.349 1.00 60.84 519 ILE A C 1
ATOM 4098 O O . ILE A 1 519 ? 4.978 -45.813 40.551 1.00 60.84 519 ILE A O 1
ATOM 4102 N N . ASN A 1 520 ? 4.476 -47.233 38.890 1.00 67.06 520 ASN A N 1
ATOM 4103 C CA . ASN A 1 520 ? 4.146 -48.337 39.784 1.00 67.06 520 ASN A CA 1
ATOM 4104 C C . ASN A 1 520 ? 5.443 -48.964 40.322 1.00 67.06 520 ASN A C 1
ATOM 4106 O O . ASN A 1 520 ? 6.026 -49.855 39.694 1.00 67.06 520 ASN A O 1
ATOM 4110 N N . MET A 1 521 ? 5.853 -48.518 41.512 1.00 62.72 521 MET A N 1
ATOM 4111 C CA . MET A 1 521 ? 7.050 -48.992 42.216 1.00 62.72 521 MET A CA 1
ATOM 4112 C C . MET A 1 521 ? 7.020 -50.485 42.591 1.00 62.72 521 MET A C 1
ATOM 4114 O O . MET A 1 521 ? 8.052 -51.031 42.964 1.00 62.72 521 MET A O 1
ATOM 4118 N N . GLN A 1 522 ? 5.874 -51.172 42.504 1.00 67.06 522 GLN A N 1
ATOM 4119 C CA . GLN A 1 522 ? 5.800 -52.615 42.776 1.00 67.06 522 GLN A CA 1
ATOM 4120 C C . GLN A 1 522 ? 6.211 -53.467 41.567 1.00 67.06 522 GLN A C 1
ATOM 4122 O O . GLN A 1 522 ? 6.657 -54.596 41.732 1.00 67.06 522 GLN A O 1
ATOM 4127 N N . SER A 1 523 ? 6.068 -52.940 40.347 1.00 71.19 523 SER A N 1
ATOM 4128 C CA . SER A 1 523 ? 6.291 -53.704 39.107 1.00 71.19 523 SER A CA 1
ATOM 4129 C C . SER A 1 523 ? 7.535 -53.272 38.335 1.00 71.19 523 SER A C 1
ATOM 4131 O O . SER A 1 523 ? 8.116 -54.071 37.602 1.00 71.19 523 SER A O 1
ATOM 4133 N N . GLN A 1 524 ? 7.967 -52.021 38.495 1.00 75.81 524 GLN A N 1
ATOM 4134 C CA . GLN A 1 524 ? 9.091 -51.470 37.746 1.00 75.81 524 GLN A CA 1
ATOM 4135 C C . GLN A 1 524 ? 10.388 -51.578 38.543 1.00 75.81 524 GLN A C 1
ATOM 4137 O O . GLN A 1 524 ? 10.397 -51.383 39.754 1.00 75.81 524 GLN A O 1
ATOM 4142 N N . ARG A 1 525 ? 11.483 -51.891 37.844 1.00 78.56 525 ARG A N 1
ATOM 4143 C CA . ARG A 1 525 ? 12.829 -51.882 38.417 1.00 78.56 525 ARG A CA 1
ATOM 4144 C C . ARG A 1 525 ? 13.272 -50.441 38.640 1.00 78.56 525 ARG A C 1
ATOM 4146 O O . ARG A 1 525 ? 13.191 -49.652 37.699 1.00 78.56 525 ARG A O 1
ATOM 4153 N N . PHE A 1 526 ? 13.735 -50.095 39.833 1.00 76.94 526 PHE A N 1
ATOM 4154 C CA . PHE A 1 526 ? 14.232 -48.750 40.123 1.00 76.94 526 PHE A CA 1
ATOM 4155 C C . PHE A 1 526 ? 15.570 -48.787 40.855 1.00 76.94 526 PHE A C 1
ATOM 4157 O O . PHE A 1 526 ? 15.866 -49.747 41.562 1.00 76.94 526 PHE A O 1
ATOM 4164 N N . HIS A 1 527 ? 16.376 -47.749 40.664 1.00 80.31 527 HIS A N 1
ATOM 4165 C CA . HIS A 1 527 ? 17.657 -47.575 41.339 1.00 80.31 527 HIS A CA 1
ATOM 4166 C C . HIS A 1 527 ? 17.556 -46.454 42.375 1.00 80.31 527 HIS A C 1
ATOM 4168 O O . HIS A 1 527 ? 16.883 -45.443 42.146 1.00 80.31 527 HIS A O 1
ATOM 4174 N N . LEU A 1 528 ? 18.204 -46.649 43.518 1.00 79.38 528 LEU A N 1
ATOM 4175 C CA . LEU A 1 528 ? 18.240 -45.697 44.623 1.00 79.38 528 LEU A CA 1
ATOM 4176 C C . LEU A 1 528 ? 19.586 -44.979 44.596 1.00 79.38 528 LEU A C 1
ATOM 4178 O O . LEU A 1 528 ? 20.615 -45.636 44.551 1.00 79.38 528 LEU A O 1
ATOM 4182 N N . GLN A 1 529 ? 19.586 -43.647 44.653 1.00 78.06 529 GLN A N 1
ATOM 4183 C CA . GLN A 1 529 ? 20.830 -42.871 44.738 1.00 78.06 529 GLN A CA 1
ATOM 4184 C C . GLN A 1 529 ? 21.623 -43.177 46.019 1.00 78.06 529 GLN A C 1
ATOM 4186 O O . GLN A 1 529 ? 22.842 -43.031 46.043 1.00 78.06 529 GLN A O 1
ATOM 4191 N N . ASP A 1 530 ? 20.924 -43.537 47.094 1.00 78.56 530 ASP A N 1
ATOM 4192 C CA . ASP A 1 530 ? 21.514 -43.819 48.394 1.00 78.56 530 ASP A CA 1
ATOM 4193 C C . ASP A 1 530 ? 21.220 -45.262 48.806 1.00 78.56 530 ASP A C 1
ATOM 4195 O O . ASP A 1 530 ? 20.082 -45.614 49.133 1.00 78.56 530 ASP A O 1
ATOM 4199 N N . ASP A 1 531 ? 22.264 -46.088 48.819 1.00 76.19 531 ASP A N 1
ATOM 4200 C CA . ASP A 1 531 ? 22.192 -47.491 49.227 1.00 76.19 531 ASP A CA 1
ATOM 4201 C C . ASP A 1 531 ? 21.698 -47.653 50.672 1.00 76.19 531 ASP A C 1
ATOM 4203 O O . ASP A 1 531 ? 21.120 -48.686 51.018 1.00 76.19 531 ASP A O 1
ATOM 4207 N N . ALA A 1 532 ? 21.843 -46.626 51.522 1.00 77.19 532 ALA A N 1
ATOM 4208 C CA . ALA A 1 532 ? 21.309 -46.655 52.881 1.00 77.19 532 ALA A CA 1
ATOM 4209 C C . ALA A 1 532 ? 19.774 -46.772 52.905 1.00 77.19 532 ALA A C 1
ATOM 4211 O O . ALA A 1 532 ? 19.211 -47.271 53.879 1.00 77.19 532 ALA A O 1
ATOM 4212 N N . TRP A 1 533 ? 19.081 -46.379 51.830 1.00 77.06 533 TRP A N 1
ATOM 4213 C CA . TRP A 1 533 ? 17.626 -46.522 51.707 1.00 77.06 533 TRP A CA 1
ATOM 4214 C C . TRP A 1 533 ? 17.172 -47.968 51.507 1.00 77.06 533 TRP A C 1
ATOM 4216 O O . TRP A 1 533 ? 16.019 -48.287 51.795 1.00 77.06 533 TRP A O 1
ATOM 4226 N N . ILE A 1 534 ? 18.069 -48.866 51.091 1.00 76.38 534 ILE A N 1
ATOM 4227 C CA . ILE A 1 534 ? 17.789 -50.309 51.028 1.00 76.38 534 ILE A CA 1
ATOM 4228 C C . ILE A 1 534 ? 17.520 -50.865 52.435 1.00 76.38 534 ILE A C 1
ATOM 4230 O O . ILE A 1 534 ? 16.787 -51.841 52.580 1.00 76.38 534 ILE A O 1
ATOM 4234 N N . ALA A 1 535 ? 18.059 -50.227 53.481 1.00 74.44 535 ALA A N 1
ATOM 4235 C CA . ALA A 1 535 ? 17.823 -50.628 54.865 1.00 74.44 535 ALA A CA 1
ATOM 4236 C C . ALA A 1 535 ? 16.390 -50.338 55.353 1.00 74.44 535 ALA A C 1
ATOM 4238 O O . ALA A 1 535 ? 15.992 -50.880 56.386 1.00 74.44 535 ALA A O 1
ATOM 4239 N N . ASP A 1 536 ? 15.598 -49.528 54.634 1.00 74.88 536 ASP A N 1
ATOM 4240 C CA . ASP A 1 536 ? 14.186 -49.320 54.959 1.00 74.88 536 ASP A CA 1
ATOM 4241 C C . ASP A 1 536 ? 13.365 -50.575 54.583 1.00 74.88 536 ASP A C 1
ATOM 4243 O O . ASP A 1 536 ? 13.284 -50.938 53.400 1.00 74.88 536 ASP A O 1
ATOM 4247 N N . PRO A 1 537 ? 12.691 -51.238 55.546 1.00 71.19 537 PRO A N 1
ATOM 4248 C CA . PRO A 1 537 ? 11.886 -52.434 55.290 1.00 71.19 537 PRO A CA 1
ATOM 4249 C C . PRO A 1 537 ? 10.784 -52.240 54.237 1.00 71.19 537 PRO A C 1
ATOM 4251 O O . PRO A 1 537 ? 10.351 -53.216 53.614 1.00 71.19 537 PRO A O 1
ATOM 4254 N N . LYS A 1 538 ? 10.313 -51.001 54.035 1.00 69.38 538 LYS A N 1
ATOM 4255 C CA . LYS A 1 538 ? 9.295 -50.650 53.032 1.00 69.38 538 LYS A CA 1
ATOM 4256 C C . LYS A 1 538 ? 9.856 -50.630 51.605 1.00 69.38 538 LYS A C 1
ATOM 4258 O O . LYS A 1 538 ? 9.098 -50.833 50.653 1.00 69.38 538 LYS A O 1
ATOM 4263 N N . ILE A 1 539 ? 11.162 -50.406 51.456 1.00 69.25 539 ILE A N 1
ATOM 4264 C CA . ILE A 1 539 ? 11.873 -50.327 50.172 1.00 69.25 539 ILE A CA 1
ATOM 4265 C C . ILE A 1 539 ? 12.526 -51.671 49.836 1.00 69.25 539 ILE A C 1
ATOM 4267 O O . ILE A 1 539 ? 12.437 -52.120 48.693 1.00 69.25 539 ILE A O 1
ATOM 4271 N N . ALA A 1 540 ? 13.072 -52.366 50.839 1.00 65.88 540 ALA A N 1
ATOM 4272 C CA . ALA A 1 540 ? 13.756 -53.655 50.697 1.00 65.88 540 ALA A CA 1
ATOM 4273 C C . ALA A 1 540 ? 12.919 -54.757 50.016 1.00 65.88 540 ALA A C 1
ATOM 4275 O O . ALA A 1 540 ? 13.465 -55.704 49.458 1.00 65.88 540 ALA A O 1
ATOM 4276 N N . ARG A 1 541 ? 11.582 -54.653 50.060 1.00 67.12 541 ARG A N 1
ATOM 4277 C CA . ARG A 1 541 ? 10.647 -55.617 49.446 1.00 67.12 541 ARG A CA 1
ATOM 4278 C C . ARG A 1 541 ? 10.276 -55.302 47.993 1.00 67.12 541 ARG A C 1
ATOM 4280 O O . ARG A 1 541 ? 9.414 -55.977 47.433 1.00 67.12 541 ARG A O 1
ATOM 4287 N N . ARG A 1 542 ? 10.852 -54.257 47.400 1.00 76.56 542 ARG A N 1
ATOM 4288 C CA . ARG A 1 542 ? 10.522 -53.789 46.047 1.00 76.56 542 ARG A CA 1
ATOM 4289 C C . ARG A 1 542 ? 11.638 -54.133 45.054 1.00 76.56 542 ARG A C 1
ATOM 4291 O O . ARG A 1 542 ? 12.722 -54.547 45.448 1.00 76.56 542 ARG A O 1
ATOM 4298 N N . ASN A 1 543 ? 11.370 -53.956 43.758 1.00 81.75 543 ASN A N 1
ATOM 4299 C CA . ASN A 1 543 ? 12.291 -54.285 42.660 1.00 81.75 543 ASN A CA 1
ATOM 4300 C C . ASN A 1 543 ? 13.452 -53.275 42.540 1.00 81.75 543 ASN A C 1
ATOM 4302 O O . ASN A 1 543 ? 13.600 -52.600 41.520 1.00 81.75 543 ASN A O 1
ATOM 4306 N N . CYS A 1 544 ? 14.269 -53.155 43.585 1.00 78.38 544 CYS A N 1
ATOM 4307 C CA . CYS A 1 544 ? 15.477 -52.342 43.561 1.00 78.38 544 CYS A CA 1
ATOM 4308 C C . CYS A 1 544 ? 16.567 -53.047 42.742 1.00 78.38 544 CYS A C 1
ATOM 4310 O O . CYS A 1 544 ? 16.820 -54.237 42.939 1.00 78.38 544 CYS A O 1
ATOM 4312 N N . VAL A 1 545 ? 17.217 -52.325 41.831 1.00 80.75 545 VAL A N 1
ATOM 4313 C CA . VAL A 1 545 ? 18.361 -52.826 41.056 1.00 80.75 545 VAL A CA 1
ATOM 4314 C C . VAL A 1 545 ? 19.623 -52.052 41.409 1.00 80.75 545 VAL A C 1
ATOM 4316 O O . VAL A 1 545 ? 19.602 -50.828 41.527 1.00 80.75 545 VAL A O 1
ATOM 4319 N N . ALA A 1 546 ? 20.724 -52.782 41.587 1.00 76.19 546 ALA A N 1
ATOM 4320 C CA . ALA A 1 546 ? 22.023 -52.192 41.896 1.00 76.19 546 ALA A CA 1
ATOM 4321 C C . ALA A 1 546 ? 22.649 -51.510 40.668 1.00 76.19 546 ALA A C 1
ATOM 4323 O O . ALA A 1 546 ? 23.303 -50.484 40.808 1.00 76.19 546 ALA A O 1
ATOM 4324 N N . ASP A 1 547 ? 22.418 -52.052 39.468 1.00 71.94 547 ASP A N 1
ATOM 4325 C CA . ASP A 1 547 ? 22.946 -51.490 38.226 1.00 71.94 547 ASP A CA 1
ATOM 4326 C C . ASP A 1 547 ? 22.001 -50.423 37.647 1.00 71.94 547 ASP A C 1
ATOM 4328 O O . ASP A 1 547 ? 20.795 -50.650 37.484 1.00 71.94 547 ASP A O 1
ATOM 4332 N N . LEU A 1 548 ? 22.568 -49.263 37.308 1.00 69.38 548 LEU A N 1
ATOM 4333 C CA . LEU A 1 548 ? 21.881 -48.139 36.670 1.00 69.38 548 LEU A CA 1
ATOM 4334 C C . LEU A 1 548 ? 21.269 -48.538 35.319 1.00 69.38 548 LEU A C 1
ATOM 4336 O O . LEU A 1 548 ? 20.217 -48.017 34.946 1.00 69.38 548 LEU A O 1
ATOM 4340 N N . VAL A 1 549 ? 21.900 -49.468 34.592 1.00 65.88 549 VAL A N 1
ATOM 4341 C CA . VAL A 1 549 ? 21.473 -49.884 33.241 1.00 65.88 549 VAL A CA 1
ATOM 4342 C C . VAL A 1 549 ? 20.172 -50.696 33.273 1.00 65.88 549 VAL A C 1
ATOM 4344 O O . VAL A 1 549 ? 19.384 -50.669 32.324 1.00 65.88 549 VAL A O 1
ATOM 4347 N N . ASP A 1 550 ? 19.911 -51.384 34.384 1.00 67.50 550 ASP A N 1
ATOM 4348 C CA . ASP A 1 550 ? 18.719 -52.212 34.580 1.00 67.50 550 ASP A CA 1
ATOM 4349 C C . ASP A 1 550 ? 17.522 -51.444 35.165 1.00 67.50 550 ASP A C 1
ATOM 4351 O O . ASP A 1 550 ? 16.413 -51.994 35.266 1.00 67.50 550 ASP A O 1
ATOM 4355 N N . ALA A 1 551 ? 17.725 -50.182 35.553 1.00 73.25 551 ALA A N 1
ATOM 4356 C CA . ALA A 1 551 ? 16.712 -49.342 36.171 1.00 73.25 551 ALA A CA 1
ATOM 4357 C C . ALA A 1 551 ? 15.782 -48.706 35.127 1.00 73.25 551 ALA A C 1
ATOM 4359 O O . ALA A 1 551 ? 16.206 -48.200 34.091 1.00 73.25 551 ALA A O 1
ATOM 4360 N N . ARG A 1 552 ? 14.477 -48.701 35.414 1.00 70.00 552 ARG A N 1
ATOM 4361 C CA . ARG A 1 552 ? 13.461 -47.953 34.650 1.00 70.00 552 ARG A CA 1
ATOM 4362 C C . ARG A 1 552 ? 13.043 -46.645 35.324 1.00 70.00 552 ARG A C 1
ATOM 4364 O O . ARG A 1 552 ? 12.381 -45.827 34.692 1.00 70.00 552 ARG A O 1
ATOM 4371 N N . ALA A 1 553 ? 13.407 -46.456 36.589 1.00 69.06 553 ALA A N 1
ATOM 4372 C CA . ALA A 1 553 ? 13.182 -45.235 37.352 1.00 69.06 553 ALA A CA 1
ATOM 4373 C C . ALA A 1 553 ? 14.332 -45.018 38.347 1.00 69.06 553 ALA A C 1
ATOM 4375 O O . ALA A 1 553 ? 14.928 -45.983 38.823 1.00 69.06 553 ALA A O 1
ATOM 4376 N N . PHE A 1 554 ? 14.618 -43.759 38.674 1.00 72.56 554 PHE A N 1
ATOM 4377 C CA . PHE A 1 554 ? 15.667 -43.375 39.619 1.00 72.56 554 PHE A CA 1
ATOM 4378 C C . PHE A 1 554 ? 15.045 -42.603 40.777 1.00 72.56 554 PHE A C 1
ATOM 4380 O O . PHE A 1 554 ? 14.246 -41.691 40.557 1.00 72.56 554 PHE A O 1
ATOM 4387 N N . VAL A 1 555 ? 15.404 -42.970 42.004 1.00 71.88 555 VAL A N 1
ATOM 4388 C CA . VAL A 1 555 ? 15.011 -42.249 43.218 1.00 71.88 555 VAL A CA 1
ATOM 4389 C C . VAL A 1 555 ? 16.218 -41.439 43.674 1.00 71.88 555 VAL A C 1
ATOM 4391 O O . VAL A 1 555 ? 17.254 -42.012 44.005 1.00 71.88 555 VAL A O 1
ATOM 4394 N N . VAL A 1 556 ? 16.092 -40.112 43.664 1.00 73.00 556 VAL A N 1
ATOM 4395 C CA . VAL A 1 556 ? 17.167 -39.160 43.987 1.00 73.00 556 VAL A CA 1
ATOM 4396 C C . VAL A 1 556 ? 16.760 -38.256 45.153 1.00 73.00 556 VAL A C 1
ATOM 4398 O O . VAL A 1 556 ? 15.578 -37.971 45.329 1.00 73.00 556 VAL A O 1
ATOM 4401 N N . ARG A 1 557 ? 17.735 -37.814 45.958 1.00 63.62 557 ARG A N 1
ATOM 4402 C CA . ARG A 1 557 ? 17.547 -36.922 47.119 1.00 63.62 557 ARG A CA 1
ATOM 4403 C C . ARG A 1 557 ? 17.063 -35.537 46.714 1.00 63.62 557 ARG A C 1
ATOM 4405 O O . ARG A 1 557 ? 16.161 -35.008 47.351 1.00 63.62 557 ARG A O 1
ATOM 4412 N N . ASP A 1 558 ? 17.680 -34.963 45.685 1.00 64.94 558 ASP A N 1
ATOM 4413 C CA . ASP A 1 558 ? 17.303 -33.665 45.134 1.00 64.94 558 ASP A CA 1
ATOM 4414 C C . ASP A 1 558 ? 17.048 -33.803 43.629 1.00 64.94 558 ASP A C 1
ATOM 4416 O O . ASP A 1 558 ? 17.987 -33.864 42.832 1.00 64.94 558 ASP A O 1
ATOM 4420 N N . PRO A 1 559 ? 15.777 -33.868 43.211 1.00 57.69 559 PRO A N 1
ATOM 4421 C CA . PRO A 1 559 ? 15.441 -33.971 41.801 1.00 57.69 559 PRO A CA 1
ATOM 4422 C C . PRO A 1 559 ? 15.774 -32.715 40.985 1.00 57.69 559 PRO A C 1
ATOM 4424 O O . PRO A 1 559 ? 15.819 -32.790 39.758 1.00 57.69 559 PRO A O 1
ATOM 4427 N N . GLY A 1 560 ? 15.953 -31.562 41.641 1.00 52.97 560 GLY A N 1
ATOM 4428 C CA . GLY A 1 560 ? 16.320 -30.303 40.993 1.00 52.97 560 GLY A CA 1
ATOM 4429 C C . GLY A 1 560 ? 17.817 -30.179 40.710 1.00 52.97 560 GLY A C 1
ATOM 4430 O O . GLY A 1 560 ? 18.202 -29.307 39.932 1.00 52.97 560 GLY A O 1
ATOM 4431 N N . ASN A 1 561 ? 18.643 -31.043 41.311 1.00 57.25 561 ASN A N 1
ATOM 4432 C CA . ASN A 1 561 ? 20.096 -31.005 41.190 1.00 57.25 561 ASN A CA 1
ATOM 4433 C C . ASN A 1 561 ? 20.702 -32.427 41.245 1.00 57.25 561 ASN A C 1
ATOM 4435 O O . ASN A 1 561 ? 21.251 -32.838 42.273 1.00 57.25 561 ASN A O 1
ATOM 4439 N N . PRO A 1 562 ? 20.554 -33.226 40.170 1.00 54.59 562 PRO A N 1
ATOM 4440 C CA . PRO A 1 562 ? 21.061 -34.594 40.145 1.00 54.59 562 PRO A CA 1
ATOM 4441 C C . PRO A 1 562 ? 22.601 -34.616 40.191 1.00 54.59 562 PRO A C 1
ATOM 4443 O O . PRO A 1 562 ? 23.238 -33.731 39.623 1.00 54.59 562 PRO A O 1
ATOM 4446 N N . PRO A 1 563 ? 23.225 -35.618 40.840 1.00 50.53 563 PRO A N 1
ATOM 4447 C CA . PRO A 1 563 ? 24.680 -35.703 40.943 1.00 50.53 563 PRO A CA 1
ATOM 4448 C C . PRO A 1 563 ? 25.346 -35.937 39.577 1.00 50.53 563 PRO A C 1
ATOM 4450 O O . PRO A 1 563 ? 24.777 -36.587 38.689 1.00 50.53 563 PRO A O 1
ATOM 4453 N N . ASP A 1 564 ? 26.579 -35.445 39.441 1.00 46.97 564 ASP A N 1
ATOM 4454 C CA . ASP A 1 564 ? 27.399 -35.588 38.236 1.00 46.97 564 ASP A CA 1
ATOM 4455 C C . ASP A 1 564 ? 27.560 -37.065 37.837 1.00 46.97 564 ASP A C 1
ATOM 4457 O O . ASP A 1 564 ? 27.955 -37.908 38.641 1.00 46.97 564 ASP A O 1
ATOM 4461 N N . GLY A 1 565 ? 27.238 -37.379 36.577 1.00 46.97 565 GLY A N 1
ATOM 4462 C CA . GLY A 1 565 ? 27.259 -38.743 36.026 1.00 46.97 565 GLY A CA 1
ATOM 4463 C C . GLY A 1 565 ? 25.883 -39.399 35.849 1.00 46.97 565 GLY A C 1
ATOM 4464 O O . GLY A 1 565 ? 25.802 -40.489 35.283 1.00 46.97 565 GLY A O 1
ATOM 4465 N N . THR A 1 566 ? 24.792 -38.743 36.264 1.00 44.97 566 THR A N 1
ATOM 4466 C CA . THR A 1 566 ? 23.427 -39.265 36.074 1.00 44.97 566 THR A CA 1
ATOM 4467 C C . THR A 1 566 ? 22.936 -39.031 34.638 1.00 44.97 566 THR A C 1
ATOM 4469 O O . THR A 1 566 ? 22.634 -37.903 34.249 1.00 44.97 566 THR A O 1
ATOM 4472 N N . VAL A 1 567 ? 22.832 -40.093 33.834 1.00 40.75 567 VAL A N 1
ATOM 4473 C CA . VAL A 1 567 ? 22.298 -40.031 32.460 1.00 40.75 567 VAL A CA 1
ATOM 4474 C C . VAL A 1 567 ? 20.801 -40.361 32.473 1.00 40.75 567 VAL A C 1
ATOM 4476 O O . VAL A 1 567 ? 20.410 -41.499 32.719 1.00 40.75 567 VAL A O 1
ATOM 4479 N N . PHE A 1 568 ? 19.944 -39.377 32.184 1.00 44.19 568 PHE A N 1
ATOM 4480 C CA . PHE A 1 568 ? 18.492 -39.578 32.112 1.00 44.19 568 PHE A CA 1
ATOM 4481 C C . PHE A 1 568 ? 18.062 -39.976 30.697 1.00 44.19 568 PHE A C 1
ATOM 4483 O O . PHE A 1 568 ? 17.930 -39.136 29.806 1.00 44.19 568 PHE A O 1
ATOM 4490 N N . LEU A 1 569 ? 17.808 -41.267 30.486 1.00 35.91 569 LEU A N 1
ATOM 4491 C CA . LEU A 1 569 ? 17.238 -41.767 29.236 1.00 35.91 569 LEU A CA 1
ATOM 4492 C C . LEU A 1 569 ? 15.712 -41.629 29.258 1.00 35.91 569 LEU A C 1
ATOM 4494 O O . LEU A 1 569 ? 15.003 -42.332 29.974 1.00 35.91 569 LEU A O 1
ATOM 4498 N N . SER A 1 570 ? 15.200 -40.712 28.441 1.00 36.94 570 SER A N 1
ATOM 4499 C CA . SER A 1 570 ? 13.784 -40.670 28.076 1.00 36.94 570 SER A CA 1
ATOM 4500 C C . SER A 1 570 ? 13.458 -41.849 27.153 1.00 36.94 570 SER A C 1
ATOM 4502 O O . SER A 1 570 ? 14.176 -42.079 26.181 1.00 36.94 570 SER A O 1
ATOM 4504 N N . ASP A 1 571 ? 12.337 -42.544 27.390 1.00 35.88 571 ASP A N 1
ATOM 4505 C CA . ASP A 1 571 ? 11.803 -43.589 26.492 1.00 35.88 571 ASP A CA 1
ATOM 4506 C C . ASP A 1 571 ? 11.638 -43.106 25.032 1.00 35.88 571 ASP A C 1
ATOM 4508 O O . ASP A 1 571 ? 11.563 -43.928 24.120 1.00 35.88 571 ASP A O 1
ATOM 4512 N N . ALA A 1 572 ? 11.628 -41.788 24.785 1.00 35.47 572 ALA A N 1
ATOM 4513 C CA . ALA A 1 572 ? 11.601 -41.218 23.438 1.00 35.47 572 ALA A CA 1
ATOM 4514 C C . ALA A 1 572 ? 12.850 -41.556 22.598 1.00 35.47 572 ALA A C 1
ATOM 4516 O O . ALA A 1 572 ? 12.755 -41.588 21.379 1.00 35.47 572 ALA A O 1
ATOM 4517 N N . PHE A 1 573 ? 13.996 -41.858 23.219 1.00 35.88 573 PHE A N 1
ATOM 4518 C CA . PHE A 1 573 ? 15.253 -42.135 22.505 1.00 35.88 573 PHE A CA 1
ATOM 4519 C C . PHE A 1 573 ? 15.477 -43.614 22.159 1.00 35.88 573 PHE A C 1
ATOM 4521 O O . PHE A 1 573 ? 16.460 -43.950 21.509 1.00 35.88 573 PHE A O 1
ATOM 4528 N N . ARG A 1 574 ? 14.582 -44.526 22.565 1.00 36.44 574 ARG A N 1
ATOM 4529 C CA . ARG A 1 574 ? 14.704 -45.954 22.212 1.00 36.44 574 ARG A CA 1
ATOM 4530 C C . ARG A 1 574 ? 14.147 -46.309 20.835 1.00 36.44 574 ARG A C 1
ATOM 4532 O O . ARG A 1 574 ? 14.393 -47.420 20.373 1.00 36.44 574 ARG A O 1
ATOM 4539 N N . HIS A 1 575 ? 13.393 -45.412 20.201 1.00 39.12 575 HIS A N 1
ATOM 4540 C CA . HIS A 1 575 ? 12.680 -45.719 18.959 1.00 39.12 575 HIS A CA 1
ATOM 4541 C C . HIS A 1 575 ? 13.130 -44.927 17.731 1.00 39.12 575 HIS A C 1
ATOM 4543 O O . HIS A 1 575 ? 12.722 -45.288 16.631 1.00 39.12 575 HIS A O 1
ATOM 4549 N N . GLU A 1 576 ? 14.014 -43.940 17.874 1.00 34.59 576 GLU A N 1
ATOM 4550 C CA . GLU A 1 576 ? 14.543 -43.175 16.744 1.00 34.59 576 GLU A CA 1
ATOM 4551 C C . GLU A 1 576 ? 16.080 -43.116 16.843 1.00 34.59 576 GLU A C 1
ATOM 4553 O O . GLU A 1 576 ? 16.632 -42.489 17.739 1.00 34.59 576 GLU A O 1
ATOM 4558 N N . GLU A 1 577 ? 16.736 -43.828 15.919 1.00 34.19 577 GLU A N 1
ATOM 4559 C CA . GLU A 1 577 ? 18.172 -43.803 15.575 1.00 34.19 577 GLU A CA 1
ATOM 4560 C C . GLU A 1 577 ? 19.201 -44.456 16.540 1.00 34.19 577 GLU A C 1
ATOM 4562 O O . GLU A 1 577 ? 19.605 -43.875 17.546 1.00 34.19 577 GLU A O 1
ATOM 4567 N N . PRO A 1 578 ? 19.751 -45.642 16.185 1.00 33.75 578 PRO A N 1
ATOM 4568 C CA . PRO A 1 578 ? 20.819 -46.316 16.941 1.00 33.75 578 PRO A CA 1
ATOM 4569 C C . PRO A 1 578 ? 22.195 -45.621 16.903 1.00 33.75 578 PRO A C 1
ATOM 4571 O O . PRO A 1 578 ? 23.091 -46.016 17.648 1.00 33.75 578 PRO A O 1
ATOM 4574 N N . GLU A 1 579 ? 22.402 -44.619 16.043 1.00 35.00 579 GLU A N 1
ATOM 4575 C CA . GLU A 1 579 ? 23.731 -44.031 15.793 1.00 35.00 579 GLU A CA 1
ATOM 4576 C C . GLU A 1 579 ? 24.105 -42.873 16.739 1.00 35.00 579 GLU A C 1
ATOM 4578 O O . GLU A 1 579 ? 25.263 -42.458 16.784 1.00 35.00 579 GLU A O 1
ATOM 4583 N N . LEU A 1 580 ? 23.182 -42.402 17.585 1.00 32.09 580 LEU A N 1
ATOM 4584 C CA . LEU A 1 580 ? 23.435 -41.318 18.550 1.00 32.09 580 LEU A CA 1
ATOM 4585 C C . LEU A 1 580 ? 24.098 -41.768 19.866 1.00 32.09 580 LEU A C 1
ATOM 4587 O O . LEU A 1 580 ? 24.265 -40.968 20.787 1.00 32.09 580 LEU A O 1
ATOM 4591 N N . PHE A 1 581 ? 24.542 -43.023 19.962 1.00 30.84 581 PHE A N 1
ATOM 4592 C CA . PHE A 1 581 ? 25.045 -43.610 21.210 1.00 30.84 581 PHE A CA 1
ATOM 4593 C C . PHE A 1 581 ? 26.384 -43.033 21.722 1.00 30.84 581 PHE A C 1
ATOM 4595 O O . PHE A 1 581 ? 26.839 -43.441 22.785 1.00 30.84 581 PHE A O 1
ATOM 4602 N N . ASN A 1 582 ? 27.021 -42.084 21.020 1.00 28.45 582 ASN A N 1
ATOM 4603 C CA . ASN A 1 582 ? 28.364 -41.599 21.376 1.00 28.45 582 ASN A CA 1
ATOM 4604 C C . ASN A 1 582 ? 28.538 -40.089 21.604 1.00 28.45 582 ASN A C 1
ATOM 4606 O O . ASN A 1 582 ? 29.666 -39.669 21.859 1.00 28.45 582 ASN A O 1
ATOM 4610 N N . ILE A 1 583 ? 27.499 -39.244 21.573 1.00 29.66 583 ILE A N 1
ATOM 4611 C CA . ILE A 1 583 ? 27.690 -37.808 21.863 1.00 29.66 583 ILE A CA 1
ATOM 4612 C C . ILE A 1 583 ? 26.497 -37.220 22.624 1.00 29.66 583 ILE A C 1
ATOM 4614 O O . ILE A 1 583 ? 25.574 -36.687 22.023 1.00 29.66 583 ILE A O 1
ATOM 4618 N N . VAL A 1 584 ? 26.565 -37.221 23.958 1.00 29.23 584 VAL A N 1
ATOM 4619 C CA . VAL A 1 584 ? 25.882 -36.220 24.797 1.00 29.23 584 VAL A CA 1
ATOM 4620 C C . VAL A 1 584 ? 26.819 -35.883 25.954 1.00 29.23 584 VAL A C 1
ATOM 4622 O O . VAL A 1 584 ? 26.862 -36.590 26.955 1.00 29.23 584 VAL A O 1
ATOM 4625 N N . LYS A 1 585 ? 27.637 -34.838 25.782 1.00 30.05 585 LYS A N 1
ATOM 4626 C CA . LYS A 1 585 ? 28.614 -34.402 26.792 1.00 30.05 585 LYS A CA 1
ATOM 4627 C C . LYS A 1 585 ? 28.148 -33.237 27.666 1.00 30.05 585 LYS A C 1
ATOM 4629 O O . LYS A 1 585 ? 28.883 -32.886 28.568 1.00 30.05 585 LYS A O 1
ATOM 4634 N N . ASP A 1 586 ? 26.942 -32.704 27.468 1.00 33.94 586 ASP A N 1
ATOM 4635 C CA . ASP A 1 586 ? 26.391 -31.645 28.322 1.00 33.94 586 ASP A CA 1
ATOM 4636 C C . ASP A 1 586 ? 24.860 -31.733 28.397 1.00 33.94 586 ASP A C 1
ATOM 4638 O O . ASP A 1 586 ? 24.140 -31.347 27.478 1.00 33.94 586 ASP A O 1
ATOM 4642 N N . VAL A 1 587 ? 24.349 -32.249 29.518 1.00 36.03 587 VAL A N 1
ATOM 4643 C CA . VAL A 1 587 ? 22.905 -32.344 29.822 1.00 36.03 587 VAL A CA 1
ATOM 4644 C C . VAL A 1 587 ? 22.360 -31.029 30.414 1.00 36.03 587 VAL A C 1
ATOM 4646 O O . VAL A 1 587 ? 21.149 -30.823 30.466 1.00 36.03 587 VAL A O 1
ATOM 4649 N N . ALA A 1 588 ? 23.234 -30.078 30.764 1.00 34.94 588 ALA A N 1
ATOM 4650 C CA . ALA A 1 588 ? 22.869 -28.786 31.357 1.00 34.94 588 ALA A CA 1
ATOM 4651 C C . ALA A 1 588 ? 22.085 -27.835 30.420 1.00 34.94 588 ALA A C 1
ATOM 4653 O O . ALA A 1 588 ? 21.601 -26.801 30.872 1.00 34.94 588 ALA A O 1
ATOM 4654 N N . ALA A 1 589 ? 21.924 -28.171 29.134 1.00 36.72 589 ALA A N 1
ATOM 4655 C CA . ALA A 1 589 ? 21.260 -27.323 28.136 1.00 36.72 589 ALA A CA 1
ATOM 4656 C C . ALA A 1 589 ? 19.828 -27.763 27.752 1.00 36.72 589 ALA A C 1
ATOM 4658 O O . ALA A 1 589 ? 19.229 -27.172 26.851 1.00 36.72 589 ALA A O 1
ATOM 4659 N N . LEU A 1 590 ? 19.252 -28.790 28.392 1.00 36.41 590 LEU A N 1
ATOM 4660 C CA . LEU A 1 590 ? 17.894 -29.251 28.066 1.00 36.41 590 LEU A CA 1
ATOM 4661 C C . LEU A 1 590 ? 16.809 -28.517 28.884 1.00 36.41 590 LEU A C 1
ATOM 4663 O O . LEU A 1 590 ? 16.938 -28.401 30.103 1.00 36.41 590 LEU A O 1
ATOM 4667 N N . PRO A 1 591 ? 15.690 -28.082 28.264 1.00 35.03 591 PRO A N 1
ATOM 4668 C CA . PRO A 1 591 ? 14.590 -27.425 28.972 1.00 35.03 591 PRO A CA 1
ATOM 4669 C C . PRO A 1 591 ? 14.020 -28.304 30.096 1.00 35.03 591 PRO A C 1
ATOM 4671 O O . PRO A 1 591 ? 13.715 -29.478 29.869 1.00 35.03 591 PRO A O 1
ATOM 4674 N N . GLN A 1 592 ? 13.801 -27.724 31.284 1.00 40.03 592 GLN A N 1
ATOM 4675 C CA . GLN A 1 592 ? 13.217 -28.387 32.470 1.00 40.03 592 GLN A CA 1
ATOM 4676 C C . GLN A 1 592 ? 11.847 -29.061 32.219 1.00 40.03 592 GLN A C 1
ATOM 4678 O O . GLN A 1 592 ? 11.412 -29.910 32.990 1.00 40.03 592 GLN A O 1
ATOM 4683 N N . SER A 1 593 ? 11.177 -28.753 31.105 1.00 36.22 593 SER A N 1
ATOM 4684 C CA . SER A 1 593 ? 9.851 -29.268 30.739 1.00 36.22 593 SER A CA 1
ATOM 4685 C C . SER A 1 593 ? 9.809 -30.724 30.249 1.00 36.22 593 SER A C 1
ATOM 4687 O O . SER A 1 593 ? 8.722 -31.253 30.024 1.00 36.22 593 SER A O 1
ATOM 4689 N N . LYS A 1 594 ? 10.957 -31.395 30.079 1.00 34.97 594 LYS A N 1
ATOM 4690 C CA . LYS A 1 594 ? 11.039 -32.810 29.645 1.00 34.97 594 LYS A CA 1
ATOM 4691 C C . LYS A 1 594 ? 11.482 -33.799 30.734 1.00 34.97 594 LYS A C 1
ATOM 4693 O O . LYS A 1 594 ? 11.791 -34.950 30.429 1.00 34.97 594 LYS A O 1
ATOM 4698 N N . TRP A 1 595 ? 11.522 -33.372 31.992 1.00 39.44 595 TRP A N 1
ATOM 4699 C CA . TRP A 1 595 ? 12.127 -34.130 33.083 1.00 39.44 595 TRP A CA 1
ATOM 4700 C C . TRP A 1 595 ? 11.052 -34.955 33.799 1.00 39.44 595 TRP A C 1
ATOM 4702 O O . TRP A 1 595 ? 9.987 -34.441 34.138 1.00 39.44 595 TRP A O 1
ATOM 4712 N N . ARG A 1 596 ? 11.310 -36.247 34.043 1.00 42.84 596 ARG A N 1
ATOM 4713 C CA . ARG A 1 596 ? 10.489 -37.049 34.964 1.00 42.84 596 ARG A CA 1
ATOM 4714 C C . ARG A 1 596 ? 11.110 -36.966 36.351 1.00 42.84 596 ARG A C 1
ATOM 4716 O O . ARG A 1 596 ? 12.059 -37.678 36.652 1.00 42.84 596 ARG A O 1
ATOM 4723 N N . VAL A 1 597 ? 10.560 -36.079 37.167 1.00 38.69 597 VAL A N 1
ATOM 4724 C CA . VAL A 1 597 ? 10.959 -35.841 38.554 1.00 38.69 597 VAL A CA 1
ATOM 4725 C C . VAL A 1 597 ? 9.817 -36.288 39.464 1.00 38.69 597 VAL A C 1
ATOM 4727 O O . VAL A 1 597 ? 8.699 -35.792 39.335 1.00 38.69 597 VAL A O 1
ATOM 4730 N N . ILE A 1 598 ? 10.085 -37.224 40.376 1.00 37.12 598 ILE A N 1
ATOM 4731 C CA . ILE A 1 598 ? 9.194 -37.510 41.508 1.00 37.12 598 ILE A CA 1
ATOM 4732 C C . ILE A 1 598 ? 9.587 -36.529 42.614 1.00 37.12 598 ILE A C 1
ATOM 4734 O O . ILE A 1 598 ? 10.713 -36.583 43.104 1.00 37.12 598 ILE A O 1
ATOM 4738 N N . ARG A 1 599 ? 8.683 -35.616 42.978 1.00 31.73 599 ARG A N 1
ATOM 4739 C CA . ARG A 1 599 ? 8.797 -34.857 44.227 1.00 31.73 599 ARG A CA 1
ATOM 4740 C C . ARG A 1 599 ? 8.189 -35.674 45.364 1.00 31.73 599 ARG A C 1
ATOM 4742 O O . ARG A 1 599 ? 7.122 -36.254 45.196 1.00 31.73 599 ARG A O 1
ATOM 4749 N N . ASP A 1 600 ? 8.892 -35.638 46.487 1.00 32.09 600 ASP A N 1
ATOM 4750 C CA . ASP A 1 600 ? 8.462 -36.007 47.832 1.00 32.09 600 ASP A CA 1
ATOM 4751 C C . ASP A 1 600 ? 8.289 -37.499 48.172 1.00 32.09 600 ASP A C 1
ATOM 4753 O O . ASP A 1 600 ? 7.661 -38.305 47.488 1.00 32.09 600 ASP A O 1
ATOM 4757 N N . MET A 1 601 ? 8.844 -37.836 49.341 1.00 32.59 601 MET A N 1
ATOM 4758 C CA . MET A 1 601 ? 8.700 -39.089 50.090 1.00 32.59 601 MET A CA 1
ATOM 4759 C C . MET A 1 601 ? 7.272 -39.320 50.640 1.00 32.59 601 MET A C 1
ATOM 4761 O O . MET A 1 601 ? 7.080 -40.185 51.492 1.00 32.59 601 MET A O 1
ATOM 4765 N N . GLU A 1 602 ? 6.248 -38.599 50.176 1.00 34.12 602 GLU A N 1
ATOM 4766 C CA . GLU A 1 602 ? 4.872 -38.749 50.685 1.00 34.12 602 GLU A CA 1
ATOM 4767 C C . GLU A 1 602 ? 4.157 -40.014 50.169 1.00 34.12 602 GLU A C 1
ATOM 4769 O O . GLU A 1 602 ? 3.149 -40.429 50.727 1.00 34.12 602 GLU A O 1
ATOM 4774 N N . LEU A 1 603 ? 4.729 -40.732 49.196 1.00 38.03 603 LEU A N 1
ATOM 4775 C CA . LEU A 1 603 ? 4.216 -42.027 48.709 1.00 38.03 603 LEU A CA 1
ATOM 4776 C C . LEU A 1 603 ? 4.554 -43.240 49.612 1.00 38.03 603 LEU A C 1
ATOM 4778 O O . LEU A 1 603 ? 4.397 -44.389 49.190 1.00 38.03 603 LEU A O 1
ATOM 4782 N N . PHE A 1 604 ? 5.027 -43.011 50.844 1.00 37.22 604 PHE A N 1
ATOM 4783 C CA . PHE A 1 604 ? 5.257 -44.053 51.863 1.00 37.22 604 PHE A CA 1
ATOM 4784 C C . PHE A 1 604 ? 4.212 -44.072 52.993 1.00 37.22 604 PHE A C 1
ATOM 4786 O O . PHE A 1 604 ? 4.371 -44.838 53.959 1.00 37.22 604 PHE A O 1
ATOM 4793 N N . VAL A 1 605 ? 3.158 -43.263 52.858 1.00 33.28 605 VAL A N 1
ATOM 4794 C CA . VAL A 1 605 ? 1.973 -43.256 53.723 1.00 33.28 605 VAL A CA 1
ATOM 4795 C C . VAL A 1 605 ? 0.769 -43.740 52.911 1.00 33.28 605 VAL A C 1
ATOM 4797 O O . VAL A 1 605 ? -0.040 -42.948 52.453 1.00 33.28 605 VAL A O 1
ATOM 4800 N N . ASP A 1 606 ? 0.751 -45.044 52.647 1.00 29.39 606 ASP A N 1
ATOM 4801 C CA . ASP A 1 606 ? -0.425 -45.925 52.717 1.00 29.39 606 ASP A CA 1
ATOM 4802 C C . ASP A 1 606 ? 0.047 -47.387 52.661 1.00 29.39 606 ASP A C 1
ATOM 4804 O O . ASP A 1 606 ? 0.807 -47.753 51.726 1.00 29.39 606 ASP A O 1
#

pLDDT: mean 80.17, std 16.76, range [28.45, 97.19]

Radius of gyration: 34.05 Å; chains: 1; bounding box: 72×87×91 Å

Secondary structure (DSSP, 8-state):
-HIIIIISTT-HHHHHHH-HHHHHHHHHHHHT--S-SEE-TT--------STTTTTHHHHHHHHHTHHHHHHHHHHHHHH--HHHHHHHHHHHHT--HHHHHHHHHHHHHHHHHHHHHHHHT-TT--TTTHHHHHHHHHHHHIIIIIT-GGGTSHHHHHHHHHHTS-EEEEETTEEEEES-TTTS-HHHHHHHHHHHHHHHHHHHHHHHHHS-TTSHHHHGGGG--S-SSTT--TT-----HHHHHHHHHHHHHTT--HHHHHHHHHHHHHHHHHHHHHH---HHHHHHHHHHHHHSS-HHHHHHS--TTHHHHHHHHHHHTT---HHHHHHHHHHHHHS-GGGTTS-HHHHHHHHHHHH----HHHHHHHHHHHHHHHHHHH-SPPPPP---TTTT--PPP--PPTTPPEEHHHHHHHHHHHHHHH-----HHHHHHHHHTT--STTHHHHHHHHHHHHHHHHHHHHHHHHTT-S-GGG--HHHHHHHHHHHHHHHHHHHHHHHHHHHHHHHHS-----TTTS-EEES-GGGGGSTTTTTS-B-SSGGG-SEEE-S-TTSPPTT-----GGGGSS-GGGTT----GGGS-GGG------GGGG--

Organism: Symbiodinium pilosum (NCBI:txid2952)

Foldseek 3Di:
DCCLAQNPCLHLQVCCVVPPVLLVQLLVLLCVDPPQLANSNVPSGQPDDPDPQSFSLSNLQCCLSSVRSSVVSLVVQLVPDDDPSNVSSLVSVVPDALLVSLLSQLVNLLRLLVSVLVVLLLDLQNQLLCNLLSVLLSLLLLLCVQLVVVVCVAGSNVSSLVVQCDWDWDDDPPDIDIYHHPPRDDPVSSLVSSQVSLLVLLLVLLLCCLVPPLLDLSNLSNLLALDDSDDPPPSPDDPDDPSNLQSLVLLLVVLVFDSVVQVVLCVVQSVQLNVQCVVPVDGSLVSSVVSLCCQVVDDPVSCVVRPCVSNVSSSVVSVVVRSPHCSLVVVLVVQLPVVCPPVNPPDDPVVSVVVSCVSSPPPPVVVVVVVVVVVQVVCCVPPNHDDDPDPDPPCVPPPDDLCDDDVPDRHHPVSSSVVRVCSSSVRRDRDDSVRSSVSSVVSHDPPPVPVSVVSSVVSVVSSLVVVLVCVVSVSDDPVSDDPVSVVVNVVVVVVVVVVVVVVVVVVVVVVVVLPQDPDPQAPFEEEEPDPVCCVPPLNVNTNYDPDPVRGPYYHDPDQVDDDPPDDDDDPVPVPDDPPPPPDDPDPPPDDPSRDDDDDDPPVVPD

Sequence (606 aa):
MLQDWVTGADAITQRIQNCTALADVYRTYCLQLEGSEVNVARVKNLRASKDRFASYQQPLSRAVLTFDALLNTLVWAITNRDGAEKQRYMRSLRSLDEEVLVLMAMCADIADENLRVLRVIDSEEFDAAEFPQELTFLVDRLHFLINRGGVLETGYTAYMLAYLEQPRGILLGNDARTIGGAARITPALLQRCCEIMQTYVVLALQTMHAEFPDYDLMQAFGVFNLRPACRGDNLDHVVWTERKQKDLDRLSMYAGQDPGRVRAQFCDLEPAARYEQAQTGCSSFEAWKTVALRFQCGKKSVCQRHPVDALFPVLIKYGAYSGATTSGVEQSFSVLQRFQPAERKHMLDATALDEACLMLLPDDPVLHARLCDRAVQIWADHLGAPRERSKVRVDKGIRRGPMVAAPGEPMTETAFIKKRRRDVAGKATSATASEAIEAARLSSYSDGRMEILEEEGFQCSKGYTNKIQAYLSNTLLESEIDEDLREAATAAKLHQEDLDKERTRKEDRLAEKLRPKHINMQSQRFHLQDDAWIADPKIARRNCVADLVDARAFVVRDPGNPPDGTVFLSDAFRHEEPELFNIVKDVAALPQSKWRVIRDMELFVD